Protein 1GPJ (pdb70)

CATH classification: 3.30.460.30 (+2 more: 3.40.50.720, 1.10.1200.70)

Nearest PDB structures (foldseek):
  1gpj-assembly1_A-2  TM=1.003E+00  e=6.757E-68  Methanopyrus kandleri
  5yjl-assembly1_A  TM=5.037E-01  e=1.020E-21  Arabidopsis thaliana
  5yjl-assembly1_B  TM=4.818E-01  e=5.930E-21  Arabidopsis thaliana
  5che-assembly1_B  TM=4.802E-01  e=2.054E-20  Arabidopsis thaliana
  3oj0-assembly1_A  TM=8.466E-01  e=1.120E-06  Thermoplasma volcanium GSS1

Structure (mmCIF, N/CA/C/O backbone):
data_1GPJ
#
_entry.id   1GPJ
#
_cell.length_a   78.267
_cell.length_b   98.650
_cell.length_c   68.606
_cell.angle_alpha   90.00
_cell.angle_beta   90.00
_cell.angle_gamma   90.00
#
_symmetry.space_group_name_H-M   'P 21 21 2'
#
loop_
_entity.id
_entity.type
_entity.pdbx_description
1 polymer 'Glutamyl-tRNA reductase'
2 non-polymer 'GLUTAMIC ACID'
3 non-polymer (2R,3R,4S,5S)-4-AMINO-2-[6-(DIMETHYLAMINO)-9H-PURIN-9-YL]-5-(HYDROXYMETHYL)TETRAHYDRO-3-FURANOL
4 non-polymer 'CITRIC ACID'
5 water water
#
loop_
_atom_site.group_PDB
_atom_site.id
_atom_site.type_symbol
_atom_site.label_atom_id
_atom_site.label_alt_id
_atom_site.label_comp_id
_atom_site.label_asym_id
_atom_site.label_entity_id
_atom_site.label_seq_id
_atom_site.pdbx_PDB_ins_code
_atom_site.Cartn_x
_atom_site.Cartn_y
_atom_site.Cartn_z
_atom_site.occupancy
_atom_site.B_iso_or_equiv
_atom_site.auth_seq_id
_atom_site.auth_comp_id
_atom_site.auth_asym_id
_atom_site.auth_atom_id
_atom_site.pdbx_PDB_model_num
ATOM 1 N N . MET A 1 1 ? 52.223 58.732 33.911 1.00 48.86 1 MET A N 1
ATOM 2 C CA . MET A 1 1 ? 52.503 58.876 35.369 1.00 49.21 1 MET A CA 1
ATOM 3 C C . MET A 1 1 ? 52.142 57.581 36.114 1.00 48.25 1 MET A C 1
ATOM 4 O O . MET A 1 1 ? 53.030 56.871 36.589 1.00 48.03 1 MET A O 1
ATOM 9 N N . GLU A 1 2 ? 50.843 57.345 36.309 1.00 46.79 2 GLU A N 1
ATOM 10 C CA . GLU A 1 2 ? 50.301 56.059 36.769 1.00 45.49 2 GLU A CA 1
ATOM 11 C C . GLU A 1 2 ? 51.079 54.750 36.483 1.00 43.33 2 GLU A C 1
ATOM 12 O O . GLU A 1 2 ? 50.824 53.748 37.159 1.00 42.97 2 GLU A O 1
ATOM 18 N N . ASP A 1 3 ? 52.001 54.700 35.529 1.00 40.66 3 ASP A N 1
ATOM 19 C CA . ASP A 1 3 ? 52.738 53.443 35.345 1.00 39.60 3 ASP A CA 1
ATOM 20 C C . ASP A 1 3 ? 54.056 53.417 36.135 1.00 37.70 3 ASP A C 1
ATOM 21 O O . ASP A 1 3 ? 54.888 52.530 35.953 1.00 35.72 3 ASP A O 1
ATOM 26 N N . LEU A 1 4 ? 54.242 54.402 36.998 1.00 35.59 4 LEU A N 1
ATOM 27 C CA . LEU A 1 4 ? 55.472 54.491 37.768 1.00 35.06 4 LEU A CA 1
ATOM 28 C C . LEU A 1 4 ? 55.192 54.296 39.236 1.00 33.76 4 LEU A C 1
ATOM 29 O O . LEU A 1 4 ? 54.215 54.830 39.758 1.00 33.20 4 LEU A O 1
ATOM 34 N N . VAL A 1 5 ? 56.047 53.512 39.881 1.00 32.86 5 VAL A N 1
ATOM 35 C CA . VAL A 1 5 ? 55.997 53.344 41.323 1.00 32.53 5 VAL A CA 1
ATOM 36 C C . VAL A 1 5 ? 57.372 53.625 41.948 1.00 31.40 5 VAL A C 1
ATOM 37 O O . VAL A 1 5 ? 58.422 53.495 41.322 1.00 31.04 5 VAL A O 1
ATOM 41 N N . SER A 1 6 ? 57.336 54.061 43.184 1.00 30.49 6 SER A N 1
ATOM 42 C CA . SER A 1 6 ? 58.544 54.271 43.953 1.00 30.67 6 SER A CA 1
ATOM 43 C C . SER A 1 6 ? 58.408 53.432 45.205 1.00 28.89 6 SER A C 1
ATOM 44 O O . SER A 1 6 ? 57.352 53.441 45.828 1.00 28.14 6 SER A O 1
ATOM 47 N N . VAL A 1 7 ? 59.435 52.660 45.542 1.00 28.00 7 VAL A N 1
ATOM 48 C CA . VAL A 1 7 ? 59.429 51.955 46.824 1.00 27.81 7 VAL A CA 1
ATOM 49 C C . VAL A 1 7 ? 60.703 52.277 47.590 1.00 27.12 7 VAL A C 1
ATOM 50 O O . VAL A 1 7 ? 61.770 52.419 46.985 1.00 25.86 7 VAL A O 1
ATOM 54 N N . GLY A 1 8 ? 60.613 52.373 48.920 1.00 27.24 8 GLY A N 1
ATOM 55 C CA . GLY A 1 8 ? 61.811 52.663 49.696 1.00 27.14 8 GLY A CA 1
ATOM 56 C C . GLY A 1 8 ? 61.679 52.821 51.199 1.00 26.56 8 GLY A C 1
ATOM 57 O O . GLY A 1 8 ? 60.606 52.668 51.755 1.00 25.93 8 GLY A O 1
ATOM 58 N N . ILE A 1 9 ? 62.820 53.091 51.831 1.00 25.30 9 ILE A N 1
ATOM 59 C CA . ILE A 1 9 ? 62.913 53.370 53.253 1.00 24.59 9 ILE A CA 1
ATOM 60 C C . ILE A 1 9 ? 63.979 54.453 53.377 1.00 22.55 9 ILE A C 1
ATOM 61 O O . ILE A 1 9 ? 65.013 54.384 52.707 1.00 21.91 9 ILE A O 1
ATOM 66 N N . THR A 1 10 ? 63.756 55.431 54.246 1.00 20.22 10 THR A N 1
ATOM 67 C CA . THR A 1 10 ? 64.697 56.525 54.364 1.00 19.97 10 THR A CA 1
ATOM 68 C C . THR A 1 10 ? 64.934 56.916 55.804 1.00 20.34 10 THR A C 1
ATOM 69 O O . THR A 1 10 ? 64.266 56.458 56.720 1.00 20.42 10 THR A O 1
ATOM 73 N N . HIS A 1 11 ? 65.893 57.782 56.011 1.00 21.84 11 HIS A N 1
ATOM 74 C CA . HIS A 1 11 ? 66.175 58.236 57.365 1.00 22.25 11 HIS A CA 1
ATOM 75 C C . HIS A 1 11 ? 64.986 58.976 57.968 1.00 23.65 11 HIS A C 1
ATOM 76 O O . HIS A 1 11 ? 64.965 59.169 59.156 1.00 24.98 11 HIS A O 1
ATOM 83 N N . LYS A 1 12 ? 64.007 59.397 57.164 1.00 24.65 12 LYS A N 1
ATOM 84 C CA . LYS A 1 12 ? 62.834 60.112 57.679 1.00 26.49 12 LYS A CA 1
ATOM 85 C C . LYS A 1 12 ? 61.997 59.155 58.544 1.00 28.54 12 LYS A C 1
ATOM 86 O O . LYS A 1 12 ? 61.342 59.572 59.489 1.00 27.85 12 LYS A O 1
ATOM 92 N N . GLU A 1 13 ? 62.036 57.865 58.232 1.00 30.70 13 GLU A N 1
ATOM 93 C CA . GLU A 1 13 ? 61.235 56.913 58.992 1.00 32.49 13 GLU A CA 1
ATOM 94 C C . GLU A 1 13 ? 62.007 55.755 59.619 1.00 33.53 13 GLU A C 1
ATOM 95 O O . GLU A 1 13 ? 61.467 55.076 60.452 1.00 34.23 13 GLU A O 1
ATOM 101 N N . ALA A 1 14 ? 63.269 55.575 59.271 1.00 34.59 14 ALA A N 1
ATOM 102 C CA . ALA A 1 14 ? 64.061 54.474 59.792 1.00 36.20 14 ALA A CA 1
ATOM 103 C C . ALA A 1 14 ? 65.400 54.932 60.334 1.00 37.91 14 ALA A C 1
ATOM 104 O O . ALA A 1 14 ? 65.949 55.935 59.905 1.00 37.34 14 ALA A O 1
ATOM 106 N N . GLU A 1 15 ? 65.965 54.113 61.213 1.00 40.50 15 GLU A N 1
ATOM 107 C CA . GLU A 1 15 ? 67.261 54.369 61.807 1.00 42.35 15 GLU A CA 1
ATOM 108 C C . GLU A 1 15 ? 68.390 53.777 60.948 1.00 44.39 15 GLU A C 1
ATOM 109 O O . GLU A 1 15 ? 68.145 52.927 60.097 1.00 43.88 15 GLU A O 1
ATOM 115 N N A VAL A 1 16 ? 69.604 54.248 61.193 0.50 45.60 16 VAL A N 1
ATOM 116 N N B VAL A 1 16 ? 69.620 54.249 61.198 0.50 45.62 16 VAL A N 1
ATOM 117 C CA A VAL A 1 16 ? 70.823 53.853 60.481 0.50 47.05 16 VAL A CA 1
ATOM 118 C CA B VAL A 1 16 ? 70.860 53.852 60.488 0.50 47.08 16 VAL A CA 1
ATOM 119 C C A VAL A 1 16 ? 71.061 52.331 60.233 0.50 47.93 16 VAL A C 1
ATOM 120 C C B VAL A 1 16 ? 71.068 52.330 60.237 0.50 47.95 16 VAL A C 1
ATOM 121 O O A VAL A 1 16 ? 71.863 51.965 59.371 0.50 48.14 16 VAL A O 1
ATOM 122 O O B VAL A 1 16 ? 71.858 51.960 59.365 0.50 48.15 16 VAL A O 1
ATOM 129 N N . GLU A 1 17 ? 70.335 51.472 60.960 1.00 48.99 17 GLU A N 1
ATOM 130 C CA . GLU A 1 17 ? 70.482 49.971 60.870 1.00 50.34 17 GLU A CA 1
ATOM 131 C C . GLU A 1 17 ? 69.362 49.305 60.074 1.00 50.74 17 GLU A C 1
ATOM 132 O O . GLU A 1 17 ? 69.553 48.282 59.412 1.00 50.93 17 GLU A O 1
ATOM 138 N N . GLU A 1 18 ? 68.170 49.855 60.190 1.00 50.93 18 GLU A N 1
ATOM 139 C CA . GLU A 1 18 ? 67.103 49.474 59.293 1.00 51.21 18 GLU A CA 1
ATOM 140 C C . GLU A 1 18 ? 67.445 49.905 57.853 1.00 51.10 18 GLU A C 1
ATOM 141 O O . GLU A 1 18 ? 66.953 49.300 56.916 1.00 51.42 18 GLU A O 1
ATOM 147 N N . LEU A 1 19 ? 68.322 50.901 57.665 1.00 50.69 19 LEU A N 1
ATOM 148 C CA . LEU A 1 19 ? 68.713 51.364 56.314 1.00 50.60 19 LEU A CA 1
ATOM 149 C C . LEU A 1 19 ? 69.757 50.439 55.676 1.00 50.94 19 LEU A C 1
ATOM 150 O O . LEU A 1 19 ? 69.644 50.070 54.523 1.00 49.87 19 LEU A O 1
ATOM 155 N N . GLU A 1 20 ? 70.754 50.080 56.490 1.00 51.65 20 GLU A N 1
ATOM 156 C CA . GLU A 1 20 ? 71.842 49.153 56.163 1.00 52.01 20 GLU A CA 1
ATOM 157 C C . GLU A 1 20 ? 71.301 47.815 55.651 1.00 51.53 20 GLU A C 1
ATOM 158 O O . GLU A 1 20 ? 71.661 47.354 54.578 1.00 51.67 20 GLU A O 1
ATOM 164 N N . LYS A 1 21 ? 70.409 47.209 56.404 1.00 50.96 21 LYS A N 1
ATOM 165 C CA . LYS A 1 21 ? 69.800 45.964 55.976 1.00 50.85 21 LYS A CA 1
ATOM 166 C C . LYS A 1 21 ? 69.255 46.061 54.563 1.00 49.99 21 LYS A C 1
ATOM 167 O O . LYS A 1 21 ? 69.572 45.240 53.684 1.00 50.02 21 LYS A O 1
ATOM 173 N N . ALA A 1 22 ? 68.422 47.080 54.363 1.00 48.12 22 ALA A N 1
ATOM 174 C CA . ALA A 1 22 ? 67.739 47.303 53.104 1.00 46.61 22 ALA A CA 1
ATOM 175 C C . ALA A 1 22 ? 68.664 47.581 51.954 1.00 44.83 22 ALA A C 1
ATOM 176 O O . ALA A 1 22 ? 68.290 47.398 50.806 1.00 45.21 22 ALA A O 1
ATOM 178 N N . ARG A 1 23 ? 69.843 48.080 52.253 1.00 43.40 23 ARG A N 1
ATOM 179 C CA . ARG A 1 23 ? 70.803 48.423 51.230 1.00 42.71 23 ARG A CA 1
ATOM 180 C C . ARG A 1 23 ? 71.052 47.191 50.324 1.00 41.79 23 ARG A C 1
ATOM 181 O O . ARG A 1 23 ? 71.029 46.058 50.803 1.00 41.44 23 ARG A O 1
ATOM 189 N N . PHE A 1 24 ? 71.228 47.412 49.021 1.00 39.87 24 PHE A N 1
ATOM 190 C CA . PHE A 1 24 ? 71.528 46.333 48.075 1.00 39.31 24 PHE A CA 1
ATOM 191 C C . PHE A 1 24 ? 73.023 46.289 47.894 1.00 38.47 24 PHE A C 1
ATOM 192 O O . PHE A 1 24 ? 73.643 47.290 47.571 1.00 38.19 24 PHE A O 1
ATOM 200 N N . GLU A 1 25 ? 73.591 45.110 48.066 1.00 37.94 25 GLU A N 1
ATOM 201 C CA . GLU A 1 25 ? 75.029 44.924 48.024 1.00 37.79 25 GLU A CA 1
ATOM 202 C C . GLU A 1 25 ? 75.606 44.962 46.629 1.00 36.43 25 GLU A C 1
ATOM 203 O O . GLU A 1 25 ? 76.697 45.495 46.414 1.00 36.28 25 GLU A O 1
ATOM 209 N N . SER A 1 26 ? 74.893 44.366 45.684 1.00 35.20 26 SER A N 1
ATOM 210 C CA . SER A 1 26 ? 75.418 44.213 44.335 1.00 34.42 26 SER A CA 1
ATOM 211 C C . SER A 1 26 ? 75.265 45.464 43.453 1.00 33.99 26 SER A C 1
ATOM 212 O O . SER A 1 26 ? 74.186 46.051 43.368 1.00 33.01 26 SER A O 1
ATOM 215 N N . ASP A 1 27 ? 76.352 45.850 42.794 1.00 33.89 27 ASP A N 1
ATOM 216 C CA . ASP A 1 27 ? 76.341 46.958 41.849 1.00 34.47 27 ASP A CA 1
ATOM 217 C C . ASP A 1 27 ? 75.319 46.705 40.736 1.00 34.02 27 ASP A C 1
ATOM 218 O O . ASP A 1 27 ? 74.905 47.622 40.040 1.00 33.63 27 ASP A O 1
ATOM 223 N N . GLU A 1 28 ? 74.914 45.455 40.563 1.00 33.59 28 GLU A N 1
ATOM 224 C CA . GLU A 1 28 ? 74.000 45.130 39.490 1.00 33.08 28 GLU A CA 1
ATOM 225 C C . GLU A 1 28 ? 72.560 44.964 39.971 1.00 32.75 28 GLU A C 1
ATOM 226 O O . GLU A 1 28 ? 71.692 44.530 39.202 1.00 32.68 28 GLU A O 1
ATOM 232 N N . ALA A 1 29 ? 72.288 45.302 41.231 1.00 31.99 29 ALA A N 1
ATOM 233 C CA . ALA A 1 29 ? 70.946 45.083 41.792 1.00 31.63 29 ALA A CA 1
ATOM 234 C C . ALA A 1 29 ? 69.799 45.644 40.926 1.00 31.80 29 ALA A C 1
ATOM 235 O O . ALA A 1 29 ? 68.750 44.994 40.751 1.00 31.17 29 ALA A O 1
ATOM 237 N N . VAL A 1 30 ? 69.989 46.838 40.385 1.00 32.21 30 VAL A N 1
ATOM 238 C CA . VAL A 1 30 ? 68.930 47.451 39.588 1.00 32.71 30 VAL A CA 1
ATOM 239 C C . VAL A 1 30 ? 68.582 46.529 38.425 1.00 34.23 30 VAL A C 1
ATOM 240 O O . VAL A 1 30 ? 67.391 46.313 38.148 1.00 34.39 30 VAL A O 1
ATOM 244 N N . ARG A 1 31 ? 69.600 45.927 37.801 1.00 35.39 31 ARG A N 1
ATOM 245 C CA . ARG A 1 31 ? 69.366 44.991 36.698 1.00 36.57 31 ARG A CA 1
ATOM 246 C C . ARG A 1 31 ? 68.648 43.716 37.158 1.00 37.04 31 ARG A C 1
ATOM 247 O O . ARG A 1 31 ? 67.642 43.306 36.551 1.00 36.72 31 ARG A O 1
ATOM 255 N N . ASP A 1 32 ? 69.132 43.096 38.229 1.00 37.36 32 ASP A N 1
ATOM 256 C CA . ASP A 1 32 ? 68.451 41.908 38.732 1.00 38.36 32 ASP A CA 1
ATOM 257 C C . ASP A 1 32 ? 66.967 42.217 38.994 1.00 38.61 32 ASP A C 1
ATOM 258 O O . ASP A 1 32 ? 66.083 41.439 38.655 1.00 39.16 32 ASP A O 1
ATOM 263 N N . ILE A 1 33 ? 66.686 43.360 39.608 1.00 39.10 33 ILE A N 1
ATOM 264 C CA . ILE A 1 33 ? 65.309 43.713 39.921 1.00 39.00 33 ILE A CA 1
ATOM 265 C C . ILE A 1 33 ? 64.447 43.744 38.665 1.00 39.76 33 ILE A C 1
ATOM 266 O O . ILE A 1 33 ? 63.326 43.232 38.653 1.00 39.75 33 ILE A O 1
ATOM 271 N N . VAL A 1 34 ? 64.964 44.360 37.612 1.00 41.30 34 VAL A N 1
ATOM 272 C CA . VAL A 1 34 ? 64.239 44.435 36.355 1.00 42.73 34 VAL A CA 1
ATOM 273 C C . VAL A 1 34 ? 63.821 43.023 35.902 1.00 43.78 34 VAL A C 1
ATOM 274 O O . VAL A 1 34 ? 62.650 42.788 35.604 1.00 44.05 34 VAL A O 1
ATOM 278 N N . GLU A 1 35 ? 64.760 42.083 35.867 1.00 45.07 35 GLU A N 1
ATOM 279 C CA . GLU A 1 35 ? 64.434 40.722 35.410 1.00 46.54 35 GLU A CA 1
ATOM 280 C C . GLU A 1 35 ? 63.447 40.009 36.320 1.00 46.94 35 GLU A C 1
ATOM 281 O O . GLU A 1 35 ? 62.413 39.504 35.861 1.00 47.28 35 GLU A O 1
ATOM 287 N N . SER A 1 36 ? 63.783 39.961 37.604 1.00 47.10 36 SER A N 1
ATOM 288 C CA . SER A 1 36 ? 62.961 39.290 38.612 1.00 47.53 36 SER A CA 1
ATOM 289 C C . SER A 1 36 ? 61.536 39.846 38.755 1.00 47.36 36 SER A C 1
ATOM 290 O O . SER A 1 36 ? 60.713 39.298 39.482 1.00 48.14 36 SER A O 1
ATOM 293 N N . PHE A 1 37 ? 61.234 40.938 38.079 1.00 46.50 37 PHE A N 1
ATOM 294 C CA . PHE A 1 37 ? 59.897 41.500 38.176 1.00 45.79 37 PHE A CA 1
ATOM 295 C C . PHE A 1 37 ? 59.320 41.861 36.820 1.00 44.22 37 PHE A C 1
ATOM 296 O O . PHE A 1 37 ? 58.222 42.398 36.753 1.00 44.43 37 PHE A O 1
ATOM 304 N N . GLY A 1 38 ? 60.052 41.554 35.751 1.00 42.35 38 GLY A N 1
ATOM 305 C CA . GLY A 1 38 ? 59.603 41.855 34.404 1.00 40.81 38 GLY A CA 1
ATOM 306 C C . GLY A 1 38 ? 59.243 43.315 34.207 1.00 39.64 38 GLY A C 1
ATOM 307 O O . GLY A 1 38 ? 58.210 43.632 33.617 1.00 38.88 38 GLY A O 1
ATOM 308 N N . LEU A 1 39 ? 60.111 44.207 34.678 1.00 37.35 39 LEU A N 1
ATOM 309 C CA . LEU A 1 39 ? 59.844 45.640 34.584 1.00 35.68 39 LEU A CA 1
ATOM 310 C C . LEU A 1 39 ? 60.230 46.203 33.236 1.00 34.32 39 LEU A C 1
ATOM 311 O O . LEU A 1 39 ? 61.096 45.660 32.550 1.00 33.68 39 LEU A O 1
ATOM 316 N N . SER A 1 40 ? 59.576 47.294 32.852 1.00 33.06 40 SER A N 1
ATOM 317 C CA . SER A 1 40 ? 59.983 48.031 31.674 1.00 32.63 40 SER A CA 1
ATOM 318 C C . SER A 1 40 ? 61.259 48.841 32.011 1.00 32.00 40 SER A C 1
ATOM 319 O O . SER A 1 40 ? 62.099 49.067 31.148 1.00 31.19 40 SER A O 1
ATOM 322 N N . GLY A 1 41 ? 61.407 49.262 33.267 1.00 30.48 41 GLY A N 1
ATOM 323 C CA . GLY A 1 41 ? 62.594 49.993 33.700 1.00 29.22 41 GLY A CA 1
ATOM 324 C C . GLY A 1 41 ? 62.704 50.172 35.217 1.00 27.91 41 GLY A C 1
ATOM 325 O O . GLY A 1 41 ? 61.749 49.946 35.947 1.00 26.37 41 GLY A O 1
ATOM 326 N N . SER A 1 42 ? 63.890 50.572 35.649 1.00 27.20 42 SER A N 1
ATOM 327 C CA . SER A 1 42 ? 64.132 50.799 37.050 1.00 27.12 42 SER A CA 1
ATOM 328 C C . SER A 1 42 ? 65.413 51.584 37.278 1.00 26.22 42 SER A C 1
ATOM 329 O O . SER A 1 42 ? 66.385 51.450 36.532 1.00 26.47 42 SER A O 1
ATOM 332 N N . VAL A 1 43 ? 65.389 52.416 38.315 1.00 25.44 43 VAL A N 1
ATOM 333 C CA . VAL A 1 43 ? 66.576 53.191 38.741 1.00 24.49 43 VAL A CA 1
ATOM 334 C C . VAL A 1 43 ? 66.708 52.930 40.233 1.00 24.06 43 VAL A C 1
ATOM 335 O O . VAL A 1 43 ? 65.717 52.956 40.948 1.00 23.98 43 VAL A O 1
ATOM 339 N N . LEU A 1 44 ? 67.908 52.633 40.704 1.00 24.84 44 LEU A N 1
ATOM 340 C CA . LEU A 1 44 ? 68.094 52.375 42.133 1.00 24.80 44 LEU A CA 1
ATOM 341 C C . LEU A 1 44 ? 68.872 53.556 42.685 1.00 24.56 44 LEU A C 1
ATOM 342 O O . LEU A 1 44 ? 69.960 53.854 42.201 1.00 24.40 44 LEU A O 1
ATOM 347 N N . LEU A 1 45 ? 68.280 54.233 43.666 1.00 23.89 45 LEU A N 1
ATOM 348 C CA . LEU A 1 45 ? 68.920 55.366 44.353 1.00 23.24 45 LEU A CA 1
ATOM 349 C C . LEU A 1 45 ? 69.198 54.972 45.784 1.00 22.65 45 LEU A C 1
ATOM 350 O O . LEU A 1 45 ? 68.291 54.838 46.621 1.00 23.43 45 LEU A O 1
ATOM 355 N N . GLN A 1 46 ? 70.454 54.797 46.092 1.00 22.62 46 GLN A N 1
ATOM 356 C CA . GLN A 1 46 ? 70.807 54.430 47.423 1.00 23.75 46 GLN A CA 1
ATOM 357 C C . GLN A 1 46 ? 71.990 55.233 48.017 1.00 23.57 46 GLN A C 1
ATOM 358 O O . GLN A 1 46 ? 73.071 55.385 47.411 1.00 23.23 46 GLN A O 1
ATOM 364 N N . THR A 1 47 ? 71.761 55.745 49.221 1.00 22.92 47 THR A N 1
ATOM 365 C CA . THR A 1 47 ? 72.778 56.514 49.928 1.00 22.02 47 THR A CA 1
ATOM 366 C C . THR A 1 47 ? 72.757 56.053 51.375 1.00 21.95 47 THR A C 1
ATOM 367 O O . THR A 1 47 ? 71.907 55.293 51.750 1.00 20.51 47 THR A O 1
ATOM 371 N N . SER A 1 48 ? 73.647 56.586 52.207 1.00 22.81 48 SER A N 1
ATOM 372 C CA . SER A 1 48 ? 73.610 56.248 53.636 1.00 23.26 48 SER A CA 1
ATOM 373 C C . SER A 1 48 ? 72.239 56.559 54.266 1.00 23.00 48 SER A C 1
ATOM 374 O O . SER A 1 48 ? 71.902 55.979 55.278 1.00 23.16 48 SER A O 1
ATOM 377 N N . ASN A 1 49 ? 71.430 57.435 53.651 1.00 22.01 49 ASN A N 1
ATOM 378 C CA . ASN A 1 49 ? 70.175 57.889 54.268 1.00 21.71 49 ASN A CA 1
ATOM 379 C C . ASN A 1 49 ? 68.882 57.482 53.538 1.00 21.38 49 ASN A C 1
ATOM 380 O O . ASN A 1 49 ? 67.794 57.907 53.908 1.00 21.57 49 ASN A O 1
ATOM 385 N N . ARG A 1 50 ? 68.995 56.702 52.470 1.00 21.56 50 ARG A N 1
ATOM 386 C CA . ARG A 1 50 ? 67.831 56.190 51.788 1.00 20.80 50 ARG A CA 1
ATOM 387 C C . ARG A 1 50 ? 68.195 55.010 50.899 1.00 21.35 50 ARG A C 1
ATOM 388 O O . ARG A 1 50 ? 69.290 54.946 50.355 1.00 20.91 50 ARG A O 1
ATOM 396 N N . VAL A 1 51 ? 67.218 54.124 50.729 1.00 22.03 51 VAL A N 1
ATOM 397 C CA . VAL A 1 51 ? 67.251 53.066 49.734 1.00 22.68 51 VAL A CA 1
ATOM 398 C C . VAL A 1 51 ? 65.900 53.133 49.018 1.00 22.52 51 VAL A C 1
ATOM 399 O O . VAL A 1 51 ? 64.865 52.861 49.605 1.00 22.67 51 VAL A O 1
ATOM 403 N N . GLU A 1 52 ? 65.926 53.522 47.763 1.00 22.99 52 GLU A N 1
ATOM 404 C CA . GLU A 1 52 ? 64.740 53.750 46.983 1.00 23.80 52 GLU A CA 1
ATOM 405 C C . GLU A 1 52 ? 64.837 53.112 45.629 1.00 23.71 52 GLU A C 1
ATOM 406 O O . GLU A 1 52 ? 65.864 53.208 44.973 1.00 23.69 52 GLU A O 1
ATOM 412 N N . VAL A 1 53 ? 63.768 52.437 45.212 1.00 24.76 53 VAL A N 1
ATOM 413 C CA . VAL A 1 53 ? 63.731 51.826 43.874 1.00 24.98 53 VAL A CA 1
ATOM 414 C C . VAL A 1 53 ? 62.598 52.444 43.076 1.00 25.05 53 VAL A C 1
ATOM 415 O O . VAL A 1 53 ? 61.458 52.483 43.521 1.00 26.15 53 VAL A O 1
ATOM 419 N N . TYR A 1 54 ? 62.932 52.985 41.908 1.00 26.26 54 TYR A N 1
ATOM 420 C CA . TYR A 1 54 ? 61.960 53.529 40.995 1.00 26.68 54 TYR A CA 1
ATOM 421 C C . TYR A 1 54 ? 61.758 52.492 39.910 1.00 27.74 54 TYR A C 1
ATOM 422 O O . TYR A 1 54 ? 62.717 51.986 39.359 1.00 27.45 54 TYR A O 1
ATOM 431 N N . ALA A 1 55 ? 60.517 52.151 39.628 1.00 29.35 55 ALA A N 1
ATOM 432 C CA . ALA A 1 55 ? 60.236 51.127 38.624 1.00 31.18 55 ALA A CA 1
ATOM 433 C C . ALA A 1 55 ? 59.196 51.557 37.615 1.00 32.23 55 ALA A C 1
ATOM 434 O O . ALA A 1 55 ? 58.185 52.160 37.946 1.00 31.73 55 ALA A O 1
ATOM 436 N N . SER A 1 56 ? 59.444 51.211 36.373 1.00 34.07 56 SER A N 1
ATOM 437 C CA . SER A 1 56 ? 58.487 51.490 35.338 1.00 36.61 56 SER A CA 1
ATOM 438 C C . SER A 1 56 ? 57.855 50.153 34.962 1.00 37.97 56 SER A C 1
ATOM 439 O O . SER A 1 56 ? 58.555 49.172 34.744 1.00 37.02 56 SER A O 1
ATOM 442 N N . GLY A 1 57 ? 56.526 50.119 34.923 1.00 39.89 57 GLY A N 1
ATOM 443 C CA . GLY A 1 57 ? 55.789 48.917 34.580 1.00 41.82 57 GLY A CA 1
ATOM 444 C C . GLY A 1 57 ? 55.701 47.836 35.640 1.00 43.63 57 GLY A C 1
ATOM 445 O O . GLY A 1 57 ? 55.461 46.691 35.303 1.00 44.04 57 GLY A O 1
ATOM 446 N N . ALA A 1 58 ? 55.855 48.173 36.915 1.00 46.04 58 ALA A N 1
ATOM 447 C CA . ALA A 1 58 ? 55.885 47.153 37.980 1.00 48.01 58 ALA A CA 1
ATOM 448 C C . ALA A 1 58 ? 54.528 46.632 38.296 1.00 49.56 58 ALA A C 1
ATOM 449 O O . ALA A 1 58 ? 54.346 45.591 38.923 1.00 49.90 58 ALA A O 1
ATOM 451 N N . ARG A 1 59 ? 53.578 47.299 37.705 1.00 51.69 59 ARG A N 1
ATOM 452 C CA . ARG A 1 59 ? 52.609 47.796 38.631 1.00 53.48 59 ARG A CA 1
ATOM 453 C C . ARG A 1 59 ? 51.587 47.054 39.410 1.00 54.01 59 ARG A C 1
ATOM 454 O O . ARG A 1 59 ? 51.022 47.615 40.343 1.00 54.32 59 ARG A O 1
ATOM 462 N N . ASP A 1 60 ? 51.427 45.772 39.157 1.00 54.73 60 ASP A N 1
ATOM 463 C CA . ASP A 1 60 ? 50.586 45.037 40.063 1.00 54.94 60 ASP A CA 1
ATOM 464 C C . ASP A 1 60 ? 51.505 44.450 41.156 1.00 54.63 60 ASP A C 1
ATOM 465 O O . ASP A 1 60 ? 51.022 43.847 42.115 1.00 55.13 60 ASP A O 1
ATOM 470 N N . ARG A 1 61 ? 52.821 44.675 41.039 1.00 53.72 61 ARG A N 1
ATOM 471 C CA . ARG A 1 61 ? 53.788 44.119 41.991 1.00 53.24 61 ARG A CA 1
ATOM 472 C C . ARG A 1 61 ? 54.533 45.180 42.815 1.00 52.34 61 ARG A C 1
ATOM 473 O O . ARG A 1 61 ? 55.634 44.949 43.302 1.00 52.10 61 ARG A O 1
ATOM 481 N N . ALA A 1 62 ? 53.890 46.321 43.019 1.00 51.90 62 ALA A N 1
ATOM 482 C CA . ALA A 1 62 ? 54.493 47.410 43.782 1.00 51.43 62 ALA A CA 1
ATOM 483 C C . ALA A 1 62 ? 54.762 46.998 45.230 1.00 50.80 62 ALA A C 1
ATOM 484 O O . ALA A 1 62 ? 55.882 47.140 45.716 1.00 50.18 62 ALA A O 1
ATOM 486 N N . GLU A 1 63 ? 53.752 46.475 45.914 1.00 50.67 63 GLU A N 1
ATOM 487 C CA . GLU A 1 63 ? 53.949 46.048 47.304 1.00 50.91 63 GLU A CA 1
ATOM 488 C C . GLU A 1 63 ? 55.074 45.006 47.398 1.00 50.59 63 GLU A C 1
ATOM 489 O O . GLU A 1 63 ? 55.859 44.996 48.357 1.00 50.20 63 GLU A O 1
ATOM 495 N N . GLU A 1 64 ? 55.184 44.156 46.380 1.00 50.19 64 GLU A N 1
ATOM 496 C CA . GLU A 1 64 ? 56.246 43.143 46.332 1.00 49.67 64 GLU A CA 1
ATOM 497 C C . GLU A 1 64 ? 57.592 43.777 46.239 1.00 48.86 64 GLU A C 1
ATOM 498 O O . GLU A 1 64 ? 58.561 43.318 46.842 1.00 48.29 64 GLU A O 1
ATOM 504 N N . LEU A 1 65 ? 57.662 44.813 45.416 1.00 48.43 65 LEU A N 1
ATOM 505 C CA . LEU A 1 65 ? 58.904 45.536 45.228 1.00 47.75 65 LEU A CA 1
ATOM 506 C C . LEU A 1 65 ? 59.315 46.048 46.582 1.00 46.52 65 LEU A C 1
ATOM 507 O O . LEU A 1 65 ? 60.471 45.994 46.936 1.00 45.36 65 LEU A O 1
ATOM 512 N N . GLY A 1 66 ? 58.337 46.537 47.331 1.00 46.04 66 GLY A N 1
ATOM 513 C CA . GLY A 1 66 ? 58.586 47.051 48.657 1.00 46.37 66 GLY A CA 1
ATOM 514 C C . GLY A 1 66 ? 59.310 46.042 49.516 1.00 46.61 66 GLY A C 1
ATOM 515 O O . GLY A 1 66 ? 60.235 46.386 50.253 1.00 45.85 66 GLY A O 1
ATOM 516 N N . ASP A 1 67 ? 58.921 44.776 49.366 1.00 47.10 67 ASP A N 1
ATOM 517 C CA . ASP A 1 67 ? 59.458 43.675 50.175 1.00 47.32 67 ASP A CA 1
ATOM 518 C C . ASP A 1 67 ? 60.954 43.368 50.108 1.00 47.27 67 ASP A C 1
ATOM 519 O O . ASP A 1 67 ? 61.511 42.948 51.118 1.00 47.83 67 ASP A O 1
ATOM 524 N N . LEU A 1 68 ? 61.642 43.567 48.986 1.00 47.08 68 LEU A N 1
ATOM 525 C CA . LEU A 1 68 ? 63.066 43.233 49.013 1.00 46.87 68 LEU A CA 1
ATOM 526 C C . LEU A 1 68 ? 63.866 44.430 49.436 1.00 46.34 68 LEU A C 1
ATOM 527 O O . LEU A 1 68 ? 65.105 44.430 49.359 1.00 46.37 68 LEU A O 1
ATOM 532 N N . ILE A 1 69 ? 63.154 45.471 49.859 1.00 45.35 69 ILE A N 1
ATOM 533 C CA . ILE A 1 69 ? 63.814 46.586 50.493 1.00 44.80 69 ILE A CA 1
ATOM 534 C C . ILE A 1 69 ? 63.660 46.354 51.997 1.00 44.00 69 ILE A C 1
ATOM 535 O O . ILE A 1 69 ? 64.644 46.224 52.704 1.00 43.81 69 ILE A O 1
ATOM 540 N N . HIS A 1 70 ? 62.429 46.234 52.473 1.00 43.52 70 HIS A N 1
ATOM 541 C CA . HIS A 1 70 ? 62.197 46.227 53.906 1.00 43.16 70 HIS A CA 1
ATOM 542 C C . HIS A 1 70 ? 60.712 46.050 54.227 1.00 42.18 70 HIS A C 1
ATOM 543 O O . HIS A 1 70 ? 59.869 46.443 53.431 1.00 42.46 70 HIS A O 1
ATOM 550 N N . ASP A 1 71 ? 60.381 45.498 55.400 1.00 41.88 71 ASP A N 1
ATOM 551 C CA . ASP A 1 71 ? 58.974 45.249 55.780 1.00 40.99 71 ASP A CA 1
ATOM 552 C C . ASP A 1 71 ? 58.177 46.524 56.085 1.00 39.95 71 ASP A C 1
ATOM 553 O O . ASP A 1 71 ? 56.939 46.492 56.108 1.00 38.04 71 ASP A O 1
ATOM 558 N N . ASP A 1 72 ? 58.888 47.640 56.310 1.00 38.42 72 ASP A N 1
ATOM 559 C CA . ASP A 1 72 ? 58.255 48.942 56.499 1.00 37.57 72 ASP A CA 1
ATOM 560 C C . ASP A 1 72 ? 58.474 49.919 55.312 1.00 35.87 72 ASP A C 1
ATOM 561 O O . ASP A 1 72 ? 58.019 51.064 55.371 1.00 35.42 72 ASP A O 1
ATOM 566 N N . ALA A 1 73 ? 59.166 49.462 54.259 1.00 34.39 73 ALA A N 1
ATOM 567 C CA . ALA A 1 73 ? 59.320 50.226 53.021 1.00 33.14 73 ALA A CA 1
ATOM 568 C C . ALA A 1 73 ? 57.979 50.795 52.680 1.00 32.44 73 ALA A C 1
ATOM 569 O O . ALA A 1 73 ? 56.955 50.149 52.901 1.00 31.55 73 ALA A O 1
ATOM 571 N N . TRP A 1 74 ? 57.984 52.017 52.167 1.00 31.23 74 TRP A N 1
ATOM 572 C CA . TRP A 1 74 ? 56.763 52.634 51.709 1.00 30.24 74 TRP A CA 1
ATOM 573 C C . TRP A 1 74 ? 56.636 52.361 50.229 1.00 30.10 74 TRP A C 1
ATOM 574 O O . TRP A 1 74 ? 57.580 51.894 49.601 1.00 29.99 74 TRP A O 1
ATOM 585 N N . VAL A 1 75 ? 55.468 52.645 49.683 1.00 29.54 75 VAL A N 1
ATOM 586 C CA . VAL A 1 75 ? 55.198 52.506 48.274 1.00 29.22 75 VAL A CA 1
ATOM 587 C C . VAL A 1 75 ? 54.501 53.767 47.779 1.00 28.54 75 VAL A C 1
ATOM 588 O O . VAL A 1 75 ? 53.483 54.156 48.322 1.00 28.88 75 VAL A O 1
ATOM 592 N N . LYS A 1 76 ? 55.057 54.409 46.754 1.00 27.26 76 LYS A N 1
ATOM 593 C CA . LYS A 1 76 ? 54.430 55.566 46.142 1.00 26.43 76 LYS A CA 1
ATOM 594 C C . LYS A 1 76 ? 54.082 55.241 44.692 1.00 27.09 76 LYS A C 1
ATOM 595 O O . LYS A 1 76 ? 54.811 54.507 44.007 1.00 26.49 76 LYS A O 1
ATOM 601 N N . ARG A 1 77 ? 52.954 55.769 44.239 1.00 27.20 77 ARG A N 1
ATOM 602 C CA . ARG A 1 77 ? 52.503 55.564 42.868 1.00 28.13 77 ARG A CA 1
ATOM 603 C C . ARG A 1 77 ? 52.347 56.880 42.127 1.00 26.98 77 ARG A C 1
ATOM 604 O O . ARG A 1 77 ? 52.012 57.902 42.712 1.00 26.15 77 ARG A O 1
ATOM 612 N N . GLY A 1 78 ? 52.574 56.829 40.827 1.00 26.61 78 GLY A N 1
ATOM 613 C CA . GLY A 1 78 ? 52.335 57.957 39.942 1.00 27.28 78 GLY A CA 1
ATOM 614 C C . GLY A 1 78 ? 52.899 59.282 40.373 1.00 27.28 78 GLY A C 1
ATOM 615 O O . GLY A 1 78 ? 54.058 59.363 40.736 1.00 25.93 78 GLY A O 1
ATOM 616 N N . SER A 1 79 ? 52.038 60.303 40.368 1.00 27.42 79 SER A N 1
ATOM 617 C CA . SER A 1 79 ? 52.393 61.653 40.797 1.00 27.77 79 SER A CA 1
ATOM 618 C C . SER A 1 79 ? 53.167 61.720 42.139 1.00 27.08 79 SER A C 1
ATOM 619 O O . SER A 1 79 ? 54.163 62.430 42.210 1.00 26.42 79 SER A O 1
ATOM 621 N N A GLU A 1 80 ? 52.714 61.006 43.155 0.50 26.32 80 GLU A N 1
ATOM 622 N N B GLU A 1 80 ? 52.711 60.949 43.142 0.50 26.44 80 GLU A N 1
ATOM 623 C CA A GLU A 1 80 ? 53.399 61.001 44.435 0.50 26.25 80 GLU A CA 1
ATOM 624 C CA B GLU A 1 80 ? 53.285 60.894 44.506 0.50 26.39 80 GLU A CA 1
ATOM 625 C C A GLU A 1 80 ? 54.814 60.457 44.323 0.50 25.70 80 GLU A C 1
ATOM 626 C C B GLU A 1 80 ? 54.766 60.357 44.419 0.50 25.82 80 GLU A C 1
ATOM 627 O O A GLU A 1 80 ? 55.705 60.932 45.019 0.50 25.01 80 GLU A O 1
ATOM 628 O O B GLU A 1 80 ? 55.656 60.831 45.117 0.50 25.06 80 GLU A O 1
ATOM 639 N N . ALA A 1 81 ? 55.009 59.438 43.484 1.00 25.63 81 ALA A N 1
ATOM 640 C CA . ALA A 1 81 ? 56.329 58.845 43.345 1.00 25.23 81 ALA A CA 1
ATOM 641 C C . ALA A 1 81 ? 57.288 59.871 42.721 1.00 24.50 81 ALA A C 1
ATOM 642 O O . ALA A 1 81 ? 58.408 60.086 43.228 1.00 23.47 81 ALA A O 1
ATOM 644 N N . VAL A 1 82 ? 56.844 60.499 41.644 1.00 23.36 82 VAL A N 1
ATOM 645 C CA . VAL A 1 82 ? 57.628 61.528 40.981 1.00 22.71 82 VAL A CA 1
ATOM 646 C C . VAL A 1 82 ? 57.851 62.724 41.905 1.00 21.83 82 VAL A C 1
ATOM 647 O O . VAL A 1 82 ? 58.938 63.289 41.931 1.00 21.20 82 VAL A O 1
ATOM 651 N N . ARG A 1 83 ? 56.828 63.105 42.669 1.00 20.88 83 ARG A N 1
ATOM 652 C CA . ARG A 1 83 ? 56.964 64.227 43.565 1.00 21.10 83 ARG A CA 1
ATOM 653 C C . ARG A 1 83 ? 58.061 63.924 44.579 1.00 20.03 83 ARG A C 1
ATOM 654 O O . ARG A 1 83 ? 58.872 64.757 44.823 1.00 19.22 83 ARG A O 1
ATOM 662 N N . HIS A 1 84 ? 58.074 62.729 45.156 1.00 20.22 84 HIS A N 1
ATOM 663 C CA . HIS A 1 84 ? 59.135 62.351 46.100 1.00 19.59 84 HIS A CA 1
ATOM 664 C C . HIS A 1 84 ? 60.506 62.447 45.441 1.00 20.11 84 HIS A C 1
ATOM 665 O O . HIS A 1 84 ? 61.418 63.042 46.030 1.00 18.50 84 HIS A O 1
ATOM 672 N N . LEU A 1 85 ? 60.654 61.943 44.207 1.00 20.44 85 LEU A N 1
ATOM 673 C CA . LEU A 1 85 ? 61.933 62.079 43.483 1.00 20.15 85 LEU A CA 1
ATOM 674 C C . LEU A 1 85 ? 62.359 63.540 43.343 1.00 20.07 85 LEU A C 1
ATOM 675 O O . LEU A 1 85 ? 63.552 63.857 43.535 1.00 18.89 85 LEU A O 1
ATOM 680 N N . PHE A 1 86 ? 61.406 64.403 42.967 1.00 19.42 86 PHE A N 1
ATOM 681 C CA . PHE A 1 86 ? 61.677 65.804 42.767 1.00 18.95 86 PHE A CA 1
ATOM 682 C C . PHE A 1 86 ? 62.115 66.446 44.118 1.00 18.82 86 PHE A C 1
ATOM 683 O O . PHE A 1 86 ? 62.992 67.291 44.145 1.00 17.45 86 PHE A O 1
ATOM 691 N N . ARG A 1 87 ? 61.526 65.976 45.215 1.00 18.26 87 ARG A N 1
ATOM 692 C CA . ARG A 1 87 ? 61.860 66.491 46.530 1.00 17.67 87 ARG A CA 1
ATOM 693 C C . ARG A 1 87 ? 63.284 66.011 46.917 1.00 17.50 87 ARG A C 1
ATOM 694 O O . ARG A 1 87 ? 64.078 66.795 47.401 1.00 16.55 87 ARG A O 1
ATOM 702 N N . VAL A 1 88 ? 63.606 64.760 46.613 1.00 17.84 88 VAL A N 1
ATOM 703 C CA . VAL A 1 88 ? 64.948 64.227 46.868 1.00 17.85 88 VAL A CA 1
ATOM 704 C C . VAL A 1 88 ? 66.017 64.986 46.068 1.00 17.39 88 VAL A C 1
ATOM 705 O O . VAL A 1 88 ? 67.014 65.424 46.637 1.00 17.97 88 VAL A O 1
ATOM 709 N N . ALA A 1 89 ? 65.814 65.156 44.766 1.00 16.91 89 ALA A N 1
ATOM 710 C CA . ALA A 1 89 ? 66.800 65.846 43.936 1.00 17.92 89 ALA A CA 1
ATOM 711 C C . ALA A 1 89 ? 66.986 67.306 44.317 1.00 17.30 89 ALA A C 1
ATOM 712 O O . ALA A 1 89 ? 68.062 67.835 44.183 1.00 16.10 89 ALA A O 1
ATOM 714 N N . SER A 1 90 ? 65.945 67.906 44.858 1.00 18.19 90 SER A N 1
ATOM 715 C CA . SER A 1 90 ? 65.948 69.313 45.206 1.00 18.58 90 SER A CA 1
ATOM 716 C C . SER A 1 90 ? 66.533 69.560 46.582 1.00 17.54 90 SER A C 1
ATOM 717 O O . SER A 1 90 ? 66.578 70.683 47.035 1.00 18.09 90 SER A O 1
ATOM 720 N N . GLY A 1 91 ? 66.899 68.484 47.254 1.00 17.83 91 GLY A N 1
ATOM 721 C CA . GLY A 1 91 ? 67.487 68.528 48.568 1.00 18.03 91 GLY A CA 1
ATOM 722 C C . GLY A 1 91 ? 66.499 68.565 49.709 1.00 18.13 91 GLY A C 1
ATOM 723 O O . GLY A 1 91 ? 66.927 68.690 50.866 1.00 16.29 91 GLY A O 1
ATOM 724 N N . LEU A 1 92 ? 65.201 68.443 49.425 1.00 18.19 92 LEU A N 1
ATOM 725 C CA . LEU A 1 92 ? 64.207 68.629 50.506 1.00 18.07 92 LEU A CA 1
ATOM 726 C C . LEU A 1 92 ? 64.040 67.436 51.420 1.00 18.03 92 LEU A C 1
ATOM 727 O O . LEU A 1 92 ? 63.385 67.533 52.432 1.00 19.29 92 LEU A O 1
ATOM 732 N N . GLU A 1 93 ? 64.571 66.290 51.051 1.00 18.49 93 GLU A N 1
ATOM 733 C CA . GLU A 1 93 ? 64.447 65.122 51.898 1.00 18.91 93 GLU A CA 1
ATOM 734 C C . GLU A 1 93 ? 65.730 64.827 52.662 1.00 18.22 93 GLU A C 1
ATOM 735 O O . GLU A 1 93 ? 65.862 63.781 53.284 1.00 17.80 93 GLU A O 1
ATOM 741 N N . SER A 1 94 ? 66.674 65.754 52.599 1.00 17.95 94 SER A N 1
ATOM 742 C CA . SER A 1 94 ? 67.947 65.560 53.247 1.00 18.24 94 SER A CA 1
ATOM 743 C C . SER A 1 94 ? 68.104 66.326 54.557 1.00 18.67 94 SER A C 1
ATOM 744 O O . SER A 1 94 ? 67.587 67.449 54.716 1.00 16.93 94 SER A O 1
ATOM 747 N N . MET A 1 95 ? 68.855 65.717 55.470 1.00 18.21 95 MET A N 1
ATOM 748 C CA . MET A 1 95 ? 69.101 66.309 56.788 1.00 19.75 95 MET A CA 1
ATOM 749 C C . MET A 1 95 ? 69.753 67.661 56.651 1.00 18.71 95 MET A C 1
ATOM 750 O O . MET A 1 95 ? 69.384 68.617 57.316 1.00 18.74 95 MET A O 1
ATOM 755 N N . MET A 1 96 ? 70.747 67.710 55.785 1.00 17.52 96 MET A N 1
ATOM 756 C CA . MET A 1 96 ? 71.313 68.963 55.375 1.00 18.45 96 MET A CA 1
ATOM 757 C C . MET A 1 96 ? 70.508 69.388 54.169 1.00 17.52 96 MET A C 1
ATOM 758 O O . MET A 1 96 ? 70.862 69.093 53.023 1.00 15.85 96 MET A O 1
ATOM 763 N N . VAL A 1 97 ? 69.423 70.087 54.468 1.00 17.65 97 VAL A N 1
ATOM 764 C CA . VAL A 1 97 ? 68.491 70.537 53.485 1.00 18.50 97 VAL A CA 1
ATOM 765 C C . VAL A 1 97 ? 69.199 71.276 52.400 1.00 17.81 97 VAL A C 1
ATOM 766 O O . VAL A 1 97 ? 69.970 72.194 52.660 1.00 17.93 97 VAL A O 1
ATOM 770 N N . GLY A 1 98 ? 68.942 70.872 51.166 1.00 18.32 98 GLY A N 1
ATOM 771 C CA . GLY A 1 98 ? 69.493 71.557 50.004 1.00 18.01 98 GLY A CA 1
ATOM 772 C C . GLY A 1 98 ? 70.878 71.083 49.580 1.00 17.86 98 GLY A C 1
ATOM 773 O O . GLY A 1 98 ? 71.412 71.585 48.586 1.00 16.55 98 GLY A O 1
ATOM 774 N N . GLU A 1 99 ? 71.413 70.082 50.273 1.00 17.15 99 GLU A N 1
ATOM 775 C CA . GLU A 1 99 ? 72.781 69.653 50.037 1.00 18.36 99 GLU A CA 1
ATOM 776 C C . GLU A 1 99 ? 73.027 69.293 48.565 1.00 18.67 99 GLU A C 1
ATOM 777 O O . GLU A 1 99 ? 72.141 68.753 47.877 1.00 18.92 99 GLU A O 1
ATOM 783 N N . GLN A 1 100 ? 74.204 69.618 48.082 1.00 18.64 100 GLN A N 1
ATOM 784 C CA . GLN A 1 100 ? 74.595 69.320 46.694 1.00 19.14 100 GLN A CA 1
ATOM 785 C C . GLN A 1 100 ? 74.772 67.840 46.409 1.00 19.32 100 GLN A C 1
ATOM 786 O O . GLN A 1 100 ? 74.451 67.382 45.299 1.00 18.75 100 GLN A O 1
ATOM 792 N N . GLU A 1 101 ? 75.224 67.090 47.407 1.00 18.83 101 GLU A N 1
ATOM 793 C CA . GLU A 1 101 ? 75.599 65.714 47.188 1.00 19.77 101 GLU A CA 1
ATOM 794 C C . GLU A 1 101 ? 74.430 64.853 46.664 1.00 18.77 101 GLU A C 1
ATOM 795 O O . GLU A 1 101 ? 74.629 64.064 45.768 1.00 17.11 101 GLU A O 1
ATOM 801 N N . ILE A 1 102 ? 73.240 64.990 47.240 1.00 17.89 102 ILE A N 1
ATOM 802 C CA . ILE A 1 102 ? 72.107 64.156 46.863 1.00 17.73 102 ILE A CA 1
ATOM 803 C C . ILE A 1 102 ? 71.769 64.363 45.378 1.00 18.63 102 ILE A C 1
ATOM 804 O O . ILE A 1 102 ? 71.366 63.421 44.690 1.00 18.82 102 ILE A O 1
ATOM 809 N N . LEU A 1 103 ? 71.998 65.564 44.852 1.00 18.60 103 LEU A N 1
ATOM 810 C CA . LEU A 1 103 ? 71.739 65.780 43.435 1.00 19.26 103 LEU A CA 1
ATOM 811 C C . LEU A 1 103 ? 72.754 64.963 42.613 1.00 19.65 103 LEU A C 1
ATOM 812 O O . LEU A 1 103 ? 72.411 64.283 41.592 1.00 18.23 103 LEU A O 1
ATOM 817 N N . ARG A 1 104 ? 73.995 64.986 43.060 1.00 20.87 104 ARG A N 1
ATOM 818 C CA . ARG A 1 104 ? 75.020 64.191 42.366 1.00 21.14 104 ARG A CA 1
ATOM 819 C C . ARG A 1 104 ? 74.629 62.729 42.446 1.00 20.70 104 ARG A C 1
ATOM 820 O O . ARG A 1 104 ? 74.821 61.949 41.475 1.00 19.53 104 ARG A O 1
ATOM 828 N N . GLN A 1 105 ? 74.083 62.327 43.593 1.00 20.27 105 GLN A N 1
ATOM 829 C CA . GLN A 1 105 ? 73.733 60.925 43.780 1.00 19.98 105 GLN A CA 1
ATOM 830 C C . GLN A 1 105 ? 72.545 60.500 42.897 1.00 20.32 105 GLN A C 1
ATOM 831 O O . GLN A 1 105 ? 72.522 59.385 42.362 1.00 19.83 105 GLN A O 1
ATOM 837 N N . VAL A 1 106 ? 71.559 61.374 42.729 1.00 21.11 106 VAL A N 1
ATOM 838 C CA . VAL A 1 106 ? 70.477 61.091 41.766 1.00 20.78 106 VAL A CA 1
ATOM 839 C C . VAL A 1 106 ? 71.030 60.922 40.329 1.00 21.36 106 VAL A C 1
ATOM 840 O O . VAL A 1 106 ? 70.602 60.024 39.604 1.00 20.14 106 VAL A O 1
ATOM 844 N N A LYS A 1 107 ? 71.976 61.769 39.940 0.50 22.36 107 LYS A N 1
ATOM 845 N N B LYS A 1 107 ? 71.995 61.761 39.942 0.50 22.54 107 LYS A N 1
ATOM 846 C CA A LYS A 1 107 ? 72.563 61.689 38.610 0.50 24.24 107 LYS A CA 1
ATOM 847 C CA B LYS A 1 107 ? 72.595 61.701 38.606 0.50 24.54 107 LYS A CA 1
ATOM 848 C C A LYS A 1 107 ? 73.311 60.356 38.436 0.50 25.10 107 LYS A C 1
ATOM 849 C C B LYS A 1 107 ? 73.331 60.366 38.427 0.50 25.21 107 LYS A C 1
ATOM 850 O O A LYS A 1 107 ? 73.212 59.722 37.376 0.50 25.53 107 LYS A O 1
ATOM 851 O O B LYS A 1 107 ? 73.241 59.741 37.360 0.50 25.61 107 LYS A O 1
ATOM 862 N N . LYS A 1 108 ? 74.036 59.927 39.474 1.00 25.61 108 LYS A N 1
ATOM 863 C CA . LYS A 1 108 ? 74.760 58.647 39.429 1.00 26.65 108 LYS A CA 1
ATOM 864 C C . LYS A 1 108 ? 73.781 57.492 39.321 1.00 27.39 108 LYS A C 1
ATOM 865 O O . LYS A 1 108 ? 74.041 56.535 38.605 1.00 27.89 108 LYS A O 1
ATOM 871 N N . ALA A 1 109 ? 72.715 57.522 40.104 1.00 27.11 109 ALA A N 1
ATOM 872 C CA . ALA A 1 109 ? 71.669 56.543 39.955 1.00 27.10 109 ALA A CA 1
ATOM 873 C C . ALA A 1 109 ? 71.228 56.487 38.481 1.00 27.21 109 ALA A C 1
ATOM 874 O O . ALA A 1 109 ? 71.195 55.401 37.916 1.00 27.45 109 ALA A O 1
ATOM 876 N N . TYR A 1 110 ? 70.930 57.637 37.860 1.00 27.74 110 TYR A N 1
ATOM 877 C CA . TYR A 1 110 ? 70.487 57.687 36.464 1.00 28.41 110 TYR A CA 1
ATOM 878 C C . TYR A 1 110 ? 71.531 57.054 35.511 1.00 28.78 110 TYR A C 1
ATOM 879 O O . TYR A 1 110 ? 71.208 56.173 34.677 1.00 27.80 110 TYR A O 1
ATOM 888 N N . ASP A 1 111 ? 72.793 57.418 35.698 1.00 28.74 111 ASP A N 1
ATOM 889 C CA . ASP A 1 111 ? 73.883 56.842 34.888 1.00 28.56 111 ASP A CA 1
ATOM 890 C C . ASP A 1 111 ? 74.095 55.333 35.055 1.00 29.07 111 ASP A C 1
ATOM 891 O O . ASP A 1 111 ? 74.296 54.585 34.075 1.00 28.84 111 ASP A O 1
ATOM 896 N N . ARG A 1 112 ? 74.000 54.853 36.274 1.00 28.76 112 ARG A N 1
ATOM 897 C CA . ARG A 1 112 ? 74.170 53.434 36.510 1.00 29.08 112 ARG A CA 1
ATOM 898 C C . ARG A 1 112 ? 73.090 52.655 35.781 1.00 29.94 112 ARG A C 1
ATOM 899 O O . ARG A 1 112 ? 73.376 51.652 35.126 1.00 29.80 112 ARG A O 1
ATOM 907 N N . ALA A 1 113 ? 71.859 53.139 35.862 1.00 30.12 113 ALA A N 1
ATOM 908 C CA . ALA A 1 113 ? 70.758 52.540 35.129 1.00 30.87 113 ALA A CA 1
ATOM 909 C C . ALA A 1 113 ? 71.011 52.620 33.618 1.00 31.97 113 ALA A C 1
ATOM 910 O O . ALA A 1 113 ? 70.697 51.676 32.884 1.00 32.51 113 ALA A O 1
ATOM 912 N N . ALA A 1 114 ? 71.550 53.744 33.151 1.00 33.35 114 ALA A N 1
ATOM 913 C CA . ALA A 1 114 ? 71.740 53.928 31.720 1.00 34.29 114 ALA A CA 1
ATOM 914 C C . ALA A 1 114 ? 72.665 52.874 31.221 1.00 35.09 114 ALA A C 1
ATOM 915 O O . ALA A 1 114 ? 72.448 52.291 30.170 1.00 35.42 114 ALA A O 1
ATOM 917 N N . ARG A 1 115 ? 73.709 52.651 31.996 1.00 35.61 115 ARG A N 1
ATOM 918 C CA . ARG A 1 115 ? 74.773 51.758 31.608 1.00 36.54 115 ARG A CA 1
ATOM 919 C C . ARG A 1 115 ? 74.493 50.275 31.843 1.00 35.90 115 ARG A C 1
ATOM 920 O O . ARG A 1 115 ? 75.230 49.440 31.363 1.00 35.49 115 ARG A O 1
ATOM 928 N N . LEU A 1 116 ? 73.405 49.929 32.512 1.00 35.53 116 LEU A N 1
ATOM 929 C CA . LEU A 1 116 ? 73.093 48.524 32.792 1.00 35.04 116 LEU A CA 1
ATOM 930 C C . LEU A 1 116 ? 71.902 48.048 31.973 1.00 34.50 116 LEU A C 1
ATOM 931 O O . LEU A 1 116 ? 71.526 46.850 32.002 1.00 35.78 116 LEU A O 1
ATOM 936 N N . GLY A 1 117 ? 71.292 49.050 31.329 1.00 34.39 117 GLY A N 1
ATOM 937 C CA . GLY A 1 117 ? 70.199 48.914 30.372 1.00 34.15 117 GLY A CA 1
ATOM 938 C C . GLY A 1 117 ? 68.821 48.868 31.007 1.00 33.71 117 GLY A C 1
ATOM 939 O O . GLY A 1 117 ? 67.915 48.265 30.448 1.00 32.88 117 GLY A O 1
ATOM 940 N N . THR A 1 118 ? 68.656 49.486 32.187 1.00 32.97 118 THR A N 1
ATOM 941 C CA . THR A 1 118 ? 67.396 49.374 32.948 1.00 32.47 118 THR A CA 1
ATOM 942 C C . THR A 1 118 ? 66.570 50.650 32.899 1.00 32.75 118 THR A C 1
ATOM 943 O O . THR A 1 118 ? 65.635 50.818 33.690 1.00 32.23 118 THR A O 1
ATOM 947 N N . LEU A 1 119 ? 66.959 51.539 31.977 1.00 33.12 119 LEU A N 1
ATOM 948 C CA . LEU A 1 119 ? 66.228 52.777 31.712 1.00 34.28 119 LEU A CA 1
ATOM 949 C C . LEU A 1 119 ? 65.183 52.542 30.641 1.00 34.47 119 LEU A C 1
ATOM 950 O O . LEU A 1 119 ? 65.387 51.704 29.776 1.00 36.65 119 LEU A O 1
ATOM 955 N N . ASP A 1 120 ? 64.039 53.200 30.741 1.00 33.95 120 ASP A N 1
ATOM 956 C CA . ASP A 1 120 ? 63.061 53.215 29.645 1.00 34.09 120 ASP A CA 1
ATOM 957 C C . ASP A 1 120 ? 62.797 54.694 29.395 1.00 33.78 120 ASP A C 1
ATOM 958 O O . ASP A 1 120 ? 63.339 55.539 30.127 1.00 32.36 120 ASP A O 1
ATOM 963 N N . GLU A 1 121 ? 62.056 55.022 28.339 1.00 33.18 121 GLU A N 1
ATOM 964 C CA . GLU A 1 121 ? 61.813 56.416 27.995 1.00 33.32 121 GLU A CA 1
ATOM 965 C C . GLU A 1 121 ? 61.115 57.178 29.127 1.00 31.37 121 GLU A C 1
ATOM 966 O O . GLU A 1 121 ? 61.376 58.341 29.376 1.00 30.77 121 GLU A O 1
ATOM 972 N N . ALA A 1 122 ? 60.227 56.514 29.823 1.00 29.18 122 ALA A N 1
ATOM 973 C CA . ALA A 1 122 ? 59.541 57.171 30.907 1.00 27.44 122 ALA A CA 1
ATOM 974 C C . ALA A 1 122 ? 60.507 57.599 32.034 1.00 26.66 122 ALA A C 1
ATOM 975 O O . ALA A 1 122 ? 60.392 58.721 32.533 1.00 25.19 122 ALA A O 1
ATOM 977 N N . LEU A 1 123 ? 61.394 56.708 32.464 1.00 26.24 123 LEU A N 1
ATOM 978 C CA . LEU A 1 123 ? 62.271 57.034 33.572 1.00 27.60 123 LEU A CA 1
ATOM 979 C C . LEU A 1 123 ? 63.299 58.047 33.108 1.00 28.38 123 LEU A C 1
ATOM 980 O O . LEU A 1 123 ? 63.831 58.808 33.907 1.00 28.96 123 LEU A O 1
ATOM 985 N N A LYS A 1 124 ? 63.581 58.058 31.814 0.50 28.06 124 LYS A N 1
ATOM 986 N N B LYS A 1 124 ? 63.587 58.060 31.808 0.50 28.13 124 LYS A N 1
ATOM 987 C CA A LYS A 1 124 ? 64.499 59.043 31.280 0.50 28.35 124 LYS A CA 1
ATOM 988 C CA B LYS A 1 124 ? 64.505 59.054 31.270 0.50 28.47 124 LYS A CA 1
ATOM 989 C C A LYS A 1 124 ? 63.892 60.429 31.465 0.50 27.81 124 LYS A C 1
ATOM 990 C C B LYS A 1 124 ? 63.894 60.433 31.458 0.50 27.84 124 LYS A C 1
ATOM 991 O O A LYS A 1 124 ? 64.550 61.338 31.977 0.50 27.16 124 LYS A O 1
ATOM 992 O O B LYS A 1 124 ? 64.552 61.343 31.969 0.50 27.20 124 LYS A O 1
ATOM 1003 N N . ILE A 1 125 ? 62.634 60.575 31.052 1.00 26.76 125 ILE A N 1
ATOM 1004 C CA . ILE A 1 125 ? 61.886 61.818 31.182 1.00 26.15 125 ILE A CA 1
ATOM 1005 C C . ILE A 1 125 ? 61.838 62.309 32.632 1.00 25.12 125 ILE A C 1
ATOM 1006 O O . ILE A 1 125 ? 62.308 63.417 32.924 1.00 24.33 125 ILE A O 1
ATOM 1011 N N . VAL A 1 126 ? 61.415 61.438 33.543 1.00 24.41 126 VAL A N 1
ATOM 1012 C CA . VAL A 1 126 ? 61.313 61.772 34.964 1.00 24.71 126 VAL A CA 1
ATOM 1013 C C . VAL A 1 126 ? 62.646 62.155 35.608 1.00 24.15 126 VAL A C 1
ATOM 1014 O O . VAL A 1 126 ? 62.766 63.195 36.272 1.00 23.36 126 VAL A O 1
ATOM 1018 N N . PHE A 1 127 ? 63.639 61.313 35.422 1.00 24.32 127 PHE A N 1
ATOM 1019 C CA . PHE A 1 127 ? 64.961 61.572 35.996 1.00 24.44 127 PHE A CA 1
ATOM 1020 C C . PHE A 1 127 ? 65.625 62.798 35.385 1.00 25.28 127 PHE A C 1
ATOM 1021 O O . PHE A 1 127 ? 66.176 63.641 36.089 1.00 23.58 127 PHE A O 1
ATOM 1029 N N . ARG A 1 128 ? 65.556 62.918 34.067 1.00 25.01 128 ARG A N 1
ATOM 1030 C CA . ARG A 1 128 ? 66.080 64.116 33.432 1.00 26.17 128 ARG A CA 1
ATOM 1031 C C . ARG A 1 128 ? 65.454 65.380 34.032 1.00 25.66 128 ARG A C 1
ATOM 1032 O O . ARG A 1 128 ? 66.163 66.363 34.347 1.00 24.24 128 ARG A O 1
ATOM 1040 N N . ARG A 1 129 ? 64.148 65.344 34.241 1.00 24.83 129 ARG A N 1
ATOM 1041 C CA . ARG A 1 129 ? 63.505 66.510 34.768 1.00 25.32 129 ARG A CA 1
ATOM 1042 C C . ARG A 1 129 ? 63.835 66.701 36.229 1.00 24.04 129 ARG A C 1
ATOM 1043 O O . ARG A 1 129 ? 63.948 67.831 36.686 1.00 22.80 129 ARG A O 1
ATOM 1051 N N . ALA A 1 130 ? 63.998 65.594 36.943 1.00 22.78 130 ALA A N 1
ATOM 1052 C CA . ALA A 1 130 ? 64.363 65.662 38.335 1.00 22.56 130 ALA A CA 1
ATOM 1053 C C . ALA A 1 130 ? 65.715 66.355 38.499 1.00 21.92 130 ALA A C 1
ATOM 1054 O O . ALA A 1 130 ? 65.876 67.198 39.384 1.00 22.34 130 ALA A O 1
ATOM 1056 N N . ILE A 1 131 ? 66.662 65.967 37.660 1.00 22.22 131 ILE A N 1
ATOM 1057 C CA . ILE A 1 131 ? 68.012 66.498 37.677 1.00 23.10 131 ILE A CA 1
ATOM 1058 C C . ILE A 1 131 ? 68.057 67.983 37.321 1.00 23.39 131 ILE A C 1
ATOM 1059 O O . ILE A 1 131 ? 68.737 68.748 38.002 1.00 23.44 131 ILE A O 1
ATOM 1064 N N A ASN A 1 132 ? 67.330 68.386 36.296 0.70 23.64 132 ASN A N 1
ATOM 1065 N N B ASN A 1 132 ? 67.313 68.400 36.288 0.30 23.34 132 ASN A N 1
ATOM 1066 C CA A ASN A 1 132 ? 67.357 69.769 35.895 0.70 24.08 132 ASN A CA 1
ATOM 1067 C CA B ASN A 1 132 ? 67.307 69.803 35.854 0.30 23.43 132 ASN A CA 1
ATOM 1068 C C A ASN A 1 132 ? 66.639 70.610 36.946 0.70 23.19 132 ASN A C 1
ATOM 1069 C C B ASN A 1 132 ? 66.662 70.610 36.965 0.30 23.04 132 ASN A C 1
ATOM 1070 O O A ASN A 1 132 ? 67.043 71.720 37.230 0.70 22.81 132 ASN A O 1
ATOM 1071 O O B ASN A 1 132 ? 67.132 71.695 37.295 0.30 22.80 132 ASN A O 1
ATOM 1080 N N . LEU A 1 133 ? 65.688 70.012 37.641 1.00 22.50 133 LEU A N 1
ATOM 1081 C CA . LEU A 1 133 ? 64.975 70.727 38.680 1.00 22.19 133 LEU A CA 1
ATOM 1082 C C . LEU A 1 133 ? 65.845 71.028 39.926 1.00 21.00 133 LEU A C 1
ATOM 1083 O O . LEU A 1 133 ? 65.765 72.095 40.481 1.00 20.78 133 LEU A O 1
ATOM 1088 N N . GLY A 1 134 ? 66.569 70.029 40.396 1.00 20.79 134 GLY A N 1
ATOM 1089 C CA . GLY A 1 134 ? 67.508 70.150 41.495 1.00 20.48 134 GLY A CA 1
ATOM 1090 C C . GLY A 1 134 ? 68.503 71.287 41.238 1.00 21.36 134 GLY A C 1
ATOM 1091 O O . GLY A 1 134 ? 68.760 72.080 42.139 1.00 19.78 134 GLY A O 1
ATOM 1092 N N . LYS A 1 135 ? 69.045 71.362 40.021 1.00 22.25 135 LYS A N 1
ATOM 1093 C CA . LYS A 1 135 ? 69.884 72.487 39.603 1.00 24.11 135 LYS A CA 1
ATOM 1094 C C . LYS A 1 135 ? 69.162 73.843 39.662 1.00 23.73 135 LYS A C 1
ATOM 1095 O O . LYS A 1 135 ? 69.675 74.778 40.237 1.00 22.43 135 LYS A O 1
ATOM 1101 N N . ARG A 1 136 ? 67.971 73.932 39.088 1.00 24.23 136 ARG A N 1
ATOM 1102 C CA . ARG A 1 136 ? 67.190 75.157 39.109 1.00 25.31 136 ARG A CA 1
ATOM 1103 C C . ARG A 1 136 ? 66.808 75.592 40.531 1.00 23.20 136 ARG A C 1
ATOM 1104 O O . ARG A 1 136 ? 66.803 76.766 40.846 1.00 23.23 136 ARG A O 1
ATOM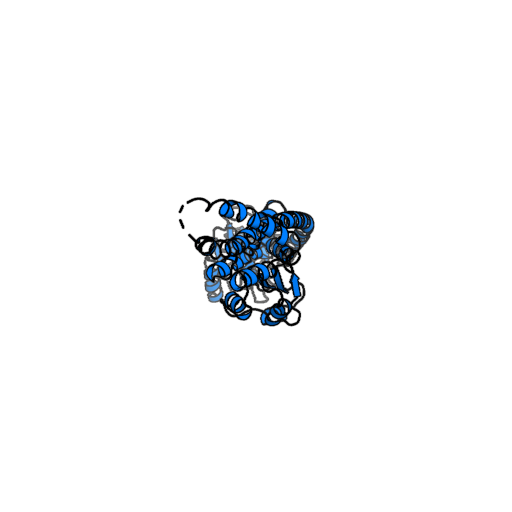 1112 N N . ALA A 1 137 ? 66.419 74.652 41.372 1.00 21.22 137 ALA A N 1
ATOM 1113 C CA . ALA A 1 137 ? 65.968 75.008 42.692 1.00 20.32 137 ALA A CA 1
ATOM 1114 C C . ALA A 1 137 ? 67.125 75.646 43.464 1.00 20.36 137 ALA A C 1
ATOM 1115 O O . ALA A 1 137 ? 66.941 76.557 44.237 1.00 18.57 137 ALA A O 1
ATOM 1117 N N . ARG A 1 138 ? 68.322 75.135 43.230 1.00 20.42 138 ARG A N 1
ATOM 1118 C CA . ARG A 1 138 ? 69.495 75.596 43.930 1.00 21.63 138 ARG A CA 1
ATOM 1119 C C . ARG A 1 138 ? 70.042 76.903 43.357 1.00 22.90 138 ARG A C 1
ATOM 1120 O O . ARG A 1 138 ? 70.756 77.605 44.047 1.00 22.02 138 ARG A O 1
ATOM 1128 N N . GLU A 1 139 ? 69.677 77.218 42.121 1.00 25.11 139 GLU A N 1
ATOM 1129 C CA . GLU A 1 139 ? 70.019 78.487 41.483 1.00 26.84 139 GLU A CA 1
ATOM 1130 C C . GLU A 1 139 ? 68.983 79.594 41.763 1.00 26.79 139 GLU A C 1
ATOM 1131 O O . GLU A 1 139 ? 69.315 80.732 42.029 1.00 28.05 139 GLU A O 1
ATOM 1137 N N . GLU A 1 140 ? 67.717 79.246 41.741 1.00 26.53 140 GLU A N 1
ATOM 1138 C CA . GLU A 1 140 ? 66.646 80.212 41.842 1.00 26.80 140 GLU A CA 1
ATOM 1139 C C . GLU A 1 140 ? 66.197 80.465 43.258 1.00 25.48 140 GLU A C 1
ATOM 1140 O O . GLU A 1 140 ? 65.462 81.418 43.521 1.00 25.92 140 GLU A O 1
ATOM 1146 N N . THR A 1 141 ? 66.616 79.614 44.187 1.00 23.88 141 THR A N 1
ATOM 1147 C CA . THR A 1 141 ? 66.297 79.834 45.583 1.00 22.62 141 THR A CA 1
ATOM 1148 C C . THR A 1 141 ? 67.566 79.785 46.403 1.00 21.34 141 THR A C 1
ATOM 1149 O O . THR A 1 141 ? 68.636 79.567 45.877 1.00 21.77 141 THR A O 1
ATOM 1153 N N . ARG A 1 142 ? 67.416 79.939 47.702 1.00 20.65 142 ARG A N 1
ATOM 1154 C CA . ARG A 1 142 ? 68.538 79.918 48.608 1.00 20.86 142 ARG A CA 1
ATOM 1155 C C . ARG A 1 142 ? 68.606 78.630 49.416 1.00 19.89 142 ARG A C 1
ATOM 1156 O O . ARG A 1 142 ? 69.257 78.588 50.464 1.00 18.90 142 ARG A O 1
ATOM 1164 N N . ILE A 1 143 ? 67.929 77.585 48.927 1.00 18.48 143 ILE A N 1
ATOM 1165 C CA . ILE A 1 143 ? 67.861 76.260 49.578 1.00 16.83 143 ILE A CA 1
ATOM 1166 C C . ILE A 1 143 ? 69.268 75.621 49.846 1.00 16.65 143 ILE A C 1
ATOM 1167 O O . ILE A 1 143 ? 69.411 74.817 50.770 1.00 15.31 143 ILE A O 1
ATOM 1172 N N . SER A 1 144 ? 70.286 75.983 49.060 1.00 17.22 144 SER A N 1
ATOM 1173 C CA . SER A 1 144 ? 71.641 75.398 49.244 1.00 18.83 144 SER A CA 1
ATOM 1174 C C . SER A 1 144 ? 72.722 76.432 49.572 1.00 19.23 144 SER A C 1
ATOM 1175 O O . SER A 1 144 ? 73.905 76.247 49.240 1.00 18.69 144 SER A O 1
ATOM 1178 N N . GLU A 1 145 ? 72.305 77.544 50.150 1.00 18.85 145 GLU A N 1
ATOM 1179 C CA . GLU A 1 145 ? 73.262 78.578 50.498 1.00 20.03 145 GLU A CA 1
ATOM 1180 C C . GLU A 1 145 ? 73.528 78.556 51.979 1.00 19.78 145 GLU A C 1
ATOM 1181 O O . GLU A 1 145 ? 72.617 78.342 52.765 1.00 19.72 145 GLU A O 1
ATOM 1187 N N . GLY A 1 146 ? 74.775 78.813 52.360 1.00 19.75 146 GLY A N 1
ATOM 1188 C CA . GLY A 1 146 ? 75.148 78.925 53.747 1.00 19.10 146 GLY A CA 1
ATOM 1189 C C . GLY A 1 146 ? 75.728 77.637 54.250 1.00 19.61 146 GLY A C 1
ATOM 1190 O O . GLY A 1 146 ? 75.174 76.559 53.983 1.00 20.80 146 GLY A O 1
ATOM 1191 N N . ALA A 1 147 ? 76.775 77.727 55.059 1.00 18.33 147 ALA A N 1
ATOM 1192 C CA . ALA A 1 147 ? 77.442 76.530 55.573 1.00 17.40 147 ALA A CA 1
ATOM 1193 C C . ALA A 1 147 ? 76.576 75.730 56.559 1.00 17.03 147 ALA A C 1
ATOM 1194 O O . ALA A 1 147 ? 76.170 76.253 57.600 1.00 17.30 147 ALA A O 1
ATOM 1196 N N . VAL A 1 148 ? 76.370 74.451 56.290 1.00 16.91 148 VAL A N 1
ATOM 1197 C CA . VAL A 1 148 ? 75.583 73.598 57.194 1.00 17.48 148 VAL A CA 1
ATOM 1198 C C . VAL A 1 148 ? 76.298 72.371 57.741 1.00 17.72 148 VAL A C 1
ATOM 1199 O O . VAL A 1 148 ? 75.657 71.424 58.212 1.00 17.24 148 VAL A O 1
ATOM 1203 N N . SER A 1 149 ? 77.635 72.396 57.708 1.00 17.86 149 SER A N 1
ATOM 1204 C CA . SER A 1 149 ? 78.436 71.404 58.401 1.00 18.27 149 SER A CA 1
ATOM 1205 C C . SER A 1 149 ? 79.592 72.126 59.080 1.00 18.16 149 SER A C 1
ATOM 1206 O O . SER A 1 149 ? 79.916 73.218 58.684 1.00 17.35 149 SER A O 1
ATOM 1209 N N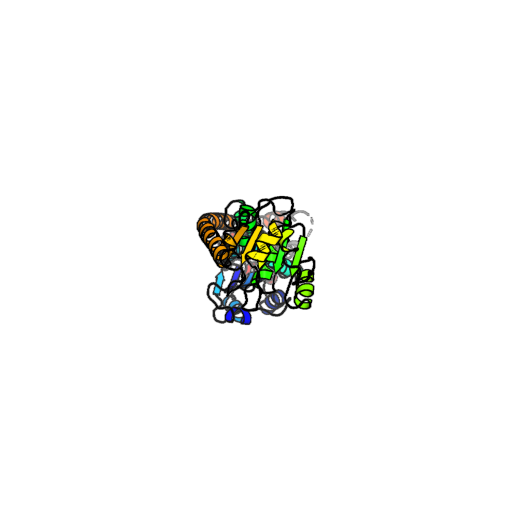 . ILE A 1 150 ? 80.261 71.448 60.002 1.00 19.00 150 ILE A N 1
ATOM 1210 C CA . ILE A 1 150 ? 81.394 72.028 60.737 1.00 19.52 150 ILE A CA 1
ATOM 1211 C C . ILE A 1 150 ? 82.536 72.492 59.807 1.00 19.06 150 ILE A C 1
ATOM 1212 O O . ILE A 1 150 ? 83.084 73.570 59.985 1.00 19.12 150 ILE A O 1
ATOM 1217 N N . GLY A 1 151 ? 82.829 71.710 58.768 1.00 18.33 151 GLY A N 1
ATOM 1218 C CA . GLY A 1 151 ? 83.875 72.018 57.815 1.00 17.80 151 GLY A CA 1
ATOM 1219 C C . GLY A 1 151 ? 83.577 73.267 57.021 1.00 17.78 151 GLY A C 1
ATOM 1220 O O . GLY A 1 151 ? 84.387 74.184 56.977 1.00 16.45 151 GLY A O 1
ATOM 1221 N N . SER A 1 152 ? 82.397 73.302 56.413 1.00 16.04 152 SER A N 1
ATOM 1222 C CA . SER A 1 152 ? 81.977 74.480 55.675 1.00 16.94 152 SER A CA 1
ATOM 1223 C C . SER A 1 152 ? 81.827 75.691 56.585 1.00 15.93 152 SER A C 1
ATOM 1224 O O . SER A 1 152 ? 82.101 76.814 56.146 1.00 15.93 152 SER A O 1
ATOM 1227 N N . ALA A 1 153 ? 81.386 75.481 57.816 1.00 15.76 153 ALA A N 1
ATOM 1228 C CA . ALA A 1 153 ? 81.258 76.591 58.767 1.00 15.81 153 ALA A CA 1
ATOM 1229 C C . ALA A 1 153 ? 82.619 77.200 59.082 1.00 16.64 153 ALA A C 1
ATOM 1230 O O . ALA A 1 153 ? 82.715 78.384 59.164 1.00 16.19 153 ALA A O 1
ATOM 1232 N N . ALA A 1 154 ? 83.661 76.372 59.171 1.00 16.65 154 ALA A N 1
ATOM 1233 C CA . ALA A 1 154 ? 85.010 76.835 59.455 1.00 16.57 154 ALA A CA 1
ATOM 1234 C C . ALA A 1 154 ? 85.487 77.683 58.290 1.00 16.79 154 ALA A C 1
ATOM 1235 O O . ALA A 1 154 ? 86.114 78.701 58.496 1.00 17.70 154 ALA A O 1
ATOM 1237 N N . VAL A 1 155 ? 85.131 77.320 57.064 1.00 17.53 155 VAL A N 1
ATOM 1238 C CA . VAL A 1 155 ? 85.476 78.152 55.937 1.00 17.65 155 VAL A CA 1
ATOM 1239 C C . VAL A 1 155 ? 84.780 79.520 55.969 1.00 18.36 155 VAL A C 1
ATOM 1240 O O . VAL A 1 155 ? 85.418 80.528 55.730 1.00 17.29 155 VAL A O 1
ATOM 1244 N N . GLU A 1 156 ? 83.486 79.557 56.295 1.00 19.09 156 GLU A N 1
ATOM 1245 C CA . GLU A 1 156 ? 82.783 80.825 56.462 1.00 18.92 156 GLU A CA 1
ATOM 1246 C C . GLU A 1 156 ? 83.438 81.635 57.514 1.00 18.30 156 GLU A C 1
ATOM 1247 O O . GLU A 1 156 ? 83.652 82.811 57.322 1.00 18.52 156 GLU A O 1
ATOM 1253 N N . LEU A 1 157 ? 83.737 81.022 58.659 1.00 18.54 157 LEU A N 1
ATOM 1254 C CA . LEU A 1 157 ? 84.323 81.778 59.757 1.00 16.54 157 LEU A CA 1
ATOM 1255 C C . LEU A 1 157 ? 85.704 82.312 59.365 1.00 16.44 157 LEU A C 1
ATOM 1256 O O . LEU A 1 157 ? 86.022 83.472 59.647 1.00 17.04 157 LEU A O 1
ATOM 1261 N N . ALA A 1 158 ? 86.509 81.498 58.671 1.00 17.30 158 ALA A N 1
ATOM 1262 C CA . ALA A 1 158 ? 87.870 81.897 58.297 1.00 17.58 158 ALA A CA 1
ATOM 1263 C C . ALA A 1 158 ? 87.835 83.034 57.315 1.00 18.46 158 ALA A C 1
ATOM 1264 O O . ALA A 1 158 ? 88.598 84.050 57.412 1.00 17.19 158 ALA A O 1
ATOM 1266 N N . GLU A 1 159 ? 86.928 82.908 56.357 1.00 18.68 159 GLU A N 1
ATOM 1267 C CA . GLU A 1 159 ? 86.751 83.984 55.402 1.00 19.55 159 GLU A CA 1
ATOM 1268 C C . GLU A 1 159 ? 86.304 85.305 56.045 1.00 19.35 159 GLU A C 1
ATOM 1269 O O . GLU A 1 159 ? 86.784 86.375 55.671 1.00 18.67 159 GLU A O 1
ATOM 1275 N N . ARG A 1 160 ? 85.414 85.238 57.035 1.00 19.56 160 ARG A N 1
ATOM 1276 C CA . ARG A 1 160 ? 84.997 86.437 57.694 1.00 20.26 160 ARG A CA 1
ATOM 1277 C C . ARG A 1 160 ? 86.151 87.029 58.536 1.00 21.07 160 ARG A C 1
ATOM 1278 O O . ARG A 1 160 ? 86.410 88.266 58.522 1.00 21.55 160 ARG A O 1
ATOM 1286 N N . GLU A 1 161 ? 86.926 86.165 59.182 1.00 21.38 161 GLU A N 1
ATOM 1287 C CA . GLU A 1 161 ? 87.992 86.633 60.084 1.00 21.29 161 GLU A CA 1
ATO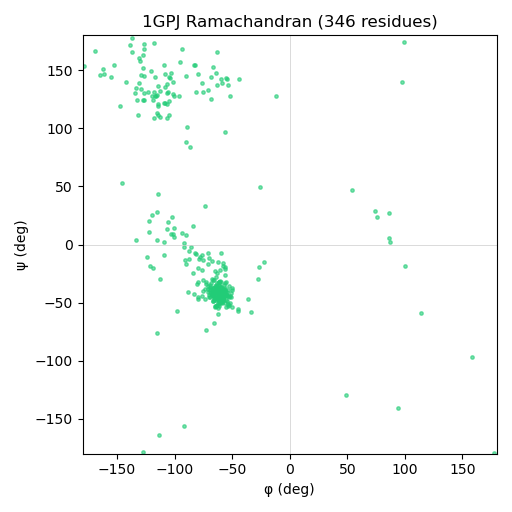M 1288 C C . GLU A 1 161 ? 89.223 87.057 59.358 1.00 22.77 161 GLU A C 1
ATOM 1289 O O . GLU A 1 161 ? 89.903 87.991 59.775 1.00 24.23 161 GLU A O 1
ATOM 1295 N N . LEU A 1 162 ? 89.507 86.415 58.245 1.00 23.60 162 LEU A N 1
ATOM 1296 C CA . LEU A 1 162 ? 90.761 86.619 57.593 1.00 24.65 162 LEU A CA 1
ATOM 1297 C C . LEU A 1 162 ? 90.690 87.124 56.161 1.00 25.24 162 LEU A C 1
ATOM 1298 O O . LEU A 1 162 ? 91.680 87.582 55.630 1.00 24.82 162 LEU A O 1
ATOM 1303 N N . GLY A 1 163 ? 89.552 86.976 55.515 1.00 26.18 163 GLY A N 1
ATOM 1304 C CA . GLY A 1 163 ? 89.449 87.353 54.119 1.00 27.23 163 GLY A CA 1
ATOM 1305 C C . GLY A 1 163 ? 89.695 86.214 53.161 1.00 28.16 163 GLY A C 1
ATOM 1306 O O . GLY A 1 163 ? 89.311 85.096 53.392 1.00 29.17 163 GLY A O 1
ATOM 1307 N N . SER A 1 164 ? 90.385 86.475 52.062 1.00 29.04 164 SER A N 1
ATOM 1308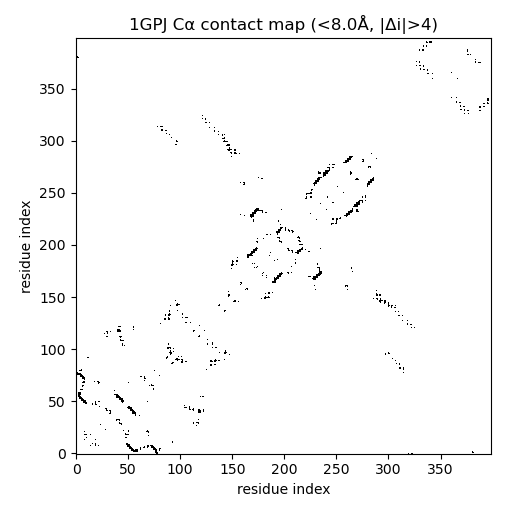 C CA . SER A 1 164 ? 90.586 85.431 51.077 1.00 29.02 164 SER A CA 1
ATOM 1309 C C . SER A 1 164 ? 91.551 84.439 51.654 1.00 28.24 164 SER A C 1
ATOM 1310 O O . SER A 1 164 ? 92.547 84.849 52.194 1.00 29.40 164 SER A O 1
ATOM 1313 N N . LEU A 1 165 ? 91.266 83.150 51.564 1.00 27.38 165 LEU A N 1
ATOM 1314 C CA . LEU A 1 165 ? 92.177 82.159 52.124 1.00 27.34 165 LEU A CA 1
ATOM 1315 C C . LEU A 1 165 ? 93.309 81.694 51.179 1.00 27.20 165 LEU A C 1
ATOM 1316 O O . LEU A 1 165 ? 94.232 81.025 51.625 1.00 24.68 165 LEU A O 1
ATOM 1321 N N . HIS A 1 166 ? 93.217 82.030 49.889 1.00 27.94 166 HIS A N 1
ATOM 1322 C CA . HIS A 1 166 ? 94.092 81.410 48.866 1.00 28.86 166 HIS A CA 1
ATOM 1323 C C . HIS A 1 166 ? 95.584 81.472 49.153 1.00 27.91 166 HIS A C 1
ATOM 1324 O O . HIS A 1 166 ? 96.311 80.574 48.773 1.00 28.50 166 HIS A O 1
ATOM 1331 N N . ASP A 1 167 ? 96.015 82.560 49.755 1.00 27.45 167 ASP A N 1
ATOM 1332 C CA . ASP A 1 167 ? 97.405 82.799 50.133 1.00 27.67 167 ASP A CA 1
ATOM 1333 C C . ASP A 1 167 ? 97.697 82.543 51.631 1.00 26.46 167 ASP A C 1
ATOM 1334 O O . ASP A 1 167 ? 98.718 82.995 52.163 1.00 26.15 167 ASP A O 1
ATOM 1339 N N . LYS A 1 168 ? 96.783 81.884 52.325 1.00 25.44 168 LYS A N 1
ATOM 1340 C CA . LYS A 1 168 ? 96.989 81.633 53.743 1.00 24.56 168 LYS A CA 1
ATOM 1341 C C . LYS A 1 168 ? 97.598 80.249 53.997 1.00 23.79 168 LYS A C 1
ATOM 1342 O O . LYS A 1 168 ? 97.482 79.324 53.187 1.00 23.42 168 LYS A O 1
ATOM 1348 N N . THR A 1 169 ? 98.246 80.110 55.153 1.00 23.18 169 THR A N 1
ATOM 1349 C CA . THR A 1 169 ? 98.806 78.839 55.578 1.00 21.94 169 THR A CA 1
ATOM 1350 C C . THR A 1 169 ? 97.988 78.271 56.720 1.00 21.40 169 THR A C 1
ATOM 1351 O O . THR A 1 169 ? 97.636 78.978 57.661 1.00 20.94 169 THR A O 1
ATOM 1355 N N . VAL A 1 170 ? 97.693 76.988 56.645 1.00 20.96 170 VAL A N 1
ATOM 1356 C CA . VAL A 1 170 ? 96.908 76.330 57.670 1.00 21.10 170 VAL A CA 1
ATOM 1357 C C . VAL A 1 170 ? 97.834 75.468 58.510 1.00 20.36 170 VAL A C 1
ATOM 1358 O O . VAL A 1 170 ? 98.657 74.723 57.963 1.00 20.66 170 VAL A O 1
ATOM 1362 N N . LEU A 1 171 ? 97.739 75.575 59.836 1.00 20.12 171 LEU A N 1
ATOM 1363 C CA . LEU A 1 171 ? 98.472 74.667 60.726 1.00 18.88 171 LEU A CA 1
ATOM 1364 C C . LEU A 1 171 ? 97.480 73.705 61.379 1.00 19.10 171 LEU A C 1
ATOM 1365 O O . LEU A 1 171 ? 96.572 74.122 62.068 1.00 17.27 171 LEU A O 1
ATOM 1370 N N . VAL A 1 172 ? 97.677 72.413 61.187 1.00 19.31 172 VAL A N 1
ATOM 1371 C CA . VAL A 1 172 ? 96.835 71.436 61.828 1.00 20.03 172 VAL A CA 1
ATOM 1372 C C . VAL A 1 172 ? 97.603 70.762 62.935 1.00 20.34 172 VAL A C 1
ATOM 1373 O O . VAL A 1 172 ? 98.666 70.204 62.681 1.00 21.00 172 VAL A O 1
ATOM 1377 N N . VAL A 1 173 ? 97.112 70.841 64.162 1.00 20.20 173 VAL A N 1
ATOM 1378 C CA . VAL A 1 173 ? 97.791 70.204 65.303 1.00 20.72 173 VAL A CA 1
ATOM 1379 C C . VAL A 1 173 ? 96.909 69.095 65.873 1.00 21.31 173 VAL A C 1
ATOM 1380 O O . VAL A 1 173 ? 95.837 69.345 66.435 1.00 21.30 173 VAL A O 1
ATOM 1384 N N . GLY A 1 174 ? 97.363 67.867 65.727 1.00 20.99 174 GLY A N 1
ATOM 1385 C CA . GLY A 1 174 ? 96.619 66.721 66.183 1.00 21.97 174 GLY A CA 1
ATOM 1386 C C . GLY A 1 174 ? 95.853 66.021 65.075 1.00 22.59 174 GLY A C 1
ATOM 1387 O O . GLY A 1 174 ? 95.745 66.529 63.965 1.00 21.62 174 GLY A O 1
ATOM 1388 N N . ALA A 1 175 ? 95.252 64.891 65.440 1.00 23.40 175 ALA A N 1
ATOM 1389 C CA . ALA A 1 175 ? 94.609 63.987 64.494 1.00 24.67 175 ALA A CA 1
ATOM 1390 C C . ALA A 1 175 ? 93.127 63.725 64.783 1.00 24.56 175 ALA A C 1
ATOM 1391 O O . ALA A 1 175 ? 92.548 62.858 64.176 1.00 24.87 175 ALA A O 1
ATOM 1393 N N . GLY A 1 176 ? 92.504 64.478 65.684 1.00 25.24 176 GLY A N 1
ATOM 1394 C CA . GLY A 1 176 ? 91.070 64.298 65.926 1.00 25.96 176 GLY A CA 1
ATOM 1395 C C . GLY A 1 176 ? 90.309 64.404 64.611 1.00 25.15 176 GLY A C 1
ATOM 1396 O O . GLY A 1 176 ? 90.601 65.249 63.786 1.00 24.30 176 GLY A O 1
ATOM 1397 N N . GLU A 1 177 ? 89.348 63.518 64.406 1.00 26.10 177 GLU A N 1
ATOM 1398 C CA . GLU A 1 177 ? 88.573 63.452 63.150 1.00 26.27 177 GLU A CA 1
ATOM 1399 C C . GLU A 1 177 ? 87.889 64.739 62.723 1.00 25.64 177 GLU A C 1
ATOM 1400 O O . GLU A 1 177 ? 87.914 65.101 61.542 1.00 25.27 177 GLU A O 1
ATOM 1406 N N . MET A 1 178 ? 87.311 65.452 63.675 1.00 24.72 178 MET A N 1
ATOM 1407 C CA . MET A 1 178 ? 86.646 66.708 63.350 1.00 24.20 178 MET A CA 1
ATOM 1408 C C . MET A 1 178 ? 87.723 67.700 62.896 1.00 22.65 178 MET A C 1
ATOM 1409 O O . MET A 1 178 ? 87.434 68.563 62.101 1.00 22.14 178 MET A O 1
ATOM 1414 N N . GLY A 1 179 ? 88.952 67.586 63.414 1.00 20.53 179 GLY A N 1
ATOM 1415 C CA . GLY A 1 179 ? 90.057 68.425 62.946 1.00 19.83 179 GLY A CA 1
ATOM 1416 C C . GLY A 1 179 ? 90.412 68.132 61.502 1.00 19.35 179 GLY A C 1
ATOM 1417 O O . GLY A 1 179 ? 90.641 69.023 60.695 1.00 19.44 179 GLY A O 1
ATOM 1418 N N . LYS A 1 180 ? 90.418 66.851 61.167 1.00 19.98 180 LYS A N 1
ATOM 1419 C CA . LYS A 1 180 ? 90.679 66.413 59.790 1.00 20.92 180 LYS A CA 1
ATOM 1420 C C . LYS A 1 180 ? 89.584 66.954 58.871 1.00 19.70 180 LYS A C 1
ATOM 1421 O O . LYS A 1 180 ? 89.870 67.459 57.813 1.00 21.10 180 LYS A O 1
ATOM 1427 N N . THR A 1 181 ? 88.337 66.872 59.288 1.00 19.75 181 THR A N 1
ATOM 1428 C CA . THR A 1 181 ? 87.224 67.422 58.493 1.00 20.47 181 THR A CA 1
ATOM 1429 C C . THR A 1 181 ? 87.371 68.919 58.216 1.00 19.45 181 THR A C 1
ATOM 1430 O O . THR A 1 181 ? 87.239 69.386 57.082 1.00 20.62 181 THR A O 1
ATOM 1434 N N . VAL A 1 182 ? 87.677 69.683 59.248 1.00 19.03 182 VAL A N 1
ATOM 1435 C CA . VAL A 1 182 ? 87.870 71.118 59.083 1.00 18.41 182 VAL A CA 1
ATOM 1436 C C . VAL A 1 182 ? 89.018 71.419 58.123 1.00 18.26 182 VAL A 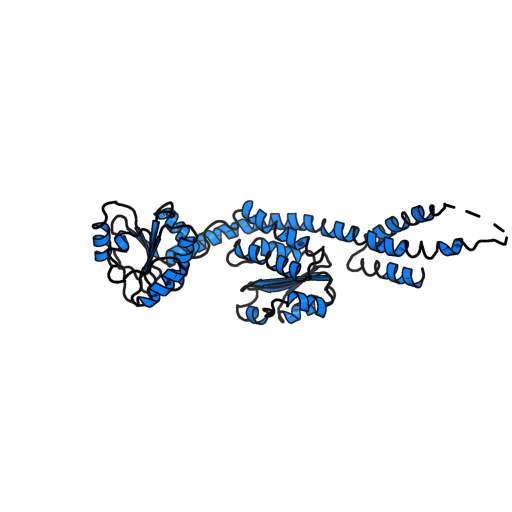C 1
ATOM 1437 O O . VAL A 1 182 ? 88.905 72.233 57.224 1.00 19.89 182 VAL A O 1
ATOM 1441 N N . ALA A 1 183 ? 90.134 70.754 58.304 1.00 20.90 183 ALA A N 1
ATOM 1442 C CA . ALA A 1 183 ? 91.292 70.990 57.454 1.00 21.58 183 ALA A CA 1
ATOM 1443 C C . ALA A 1 183 ? 90.992 70.690 55.996 1.00 22.44 183 ALA A C 1
ATOM 1444 O O . ALA A 1 183 ? 91.382 71.458 55.142 1.00 21.61 183 ALA A O 1
ATOM 1446 N N . LYS A 1 184 ? 90.337 69.554 55.728 1.00 23.29 184 LYS A N 1
ATOM 1447 C CA . LYS A 1 184 ? 89.955 69.175 54.342 1.00 23.85 184 LYS A CA 1
ATOM 1448 C C . LYS A 1 184 ? 89.035 70.228 53.682 1.00 22.93 184 LYS A C 1
ATOM 1449 O O . LYS A 1 184 ? 89.194 70.560 52.499 1.00 22.96 184 LYS A O 1
ATOM 1455 N N . SER A 1 185 ? 88.116 70.820 54.452 1.00 22.59 185 SER A N 1
ATOM 1456 C CA . SER A 1 185 ? 87.249 71.879 53.927 1.00 20.78 185 SER A CA 1
ATOM 1457 C C . SER A 1 185 ? 88.061 73.106 53.579 1.00 20.22 185 SER A C 1
ATOM 1458 O O . SER A 1 185 ? 87.844 73.698 52.530 1.00 20.23 185 SER A O 1
ATOM 1461 N N . LEU A 1 186 ? 89.041 73.470 54.429 1.00 20.50 186 LEU A N 1
ATOM 1462 C CA . LEU A 1 186 ? 89.872 74.615 54.169 1.00 20.43 186 LEU A CA 1
ATOM 1463 C C . LEU A 1 186 ? 90.661 74.355 52.917 1.00 21.18 186 LEU A C 1
ATOM 1464 O O . LEU A 1 186 ? 90.740 75.215 52.076 1.00 21.08 186 LEU A O 1
ATOM 1469 N N . VAL A 1 187 ? 91.269 73.183 52.822 1.00 23.29 187 VAL A N 1
ATOM 1470 C CA . VAL A 1 187 ? 92.018 72.771 51.632 1.00 25.20 187 VAL A CA 1
ATOM 1471 C C . VAL A 1 187 ? 91.172 72.816 50.373 1.00 26.47 187 VAL A C 1
ATOM 1472 O O . VAL A 1 187 ? 91.624 73.271 49.346 1.00 27.71 187 VAL A O 1
ATOM 1476 N N . ASP A 1 188 ? 89.919 72.378 50.457 1.00 28.41 188 ASP A N 1
ATOM 1477 C CA . ASP A 1 188 ? 89.026 72.325 49.283 1.00 29.35 188 ASP A CA 1
ATOM 1478 C C . ASP A 1 188 ? 88.642 73.721 48.844 1.00 29.08 188 ASP A C 1
ATOM 1479 O O . ASP A 1 188 ? 88.493 73.985 47.656 1.00 28.34 188 ASP A O 1
ATOM 1484 N N A ARG A 1 189 ? 88.531 74.623 49.808 0.50 28.99 189 ARG A N 1
ATOM 1485 N N B ARG A 1 189 ? 88.441 74.617 49.811 0.50 29.17 189 ARG A N 1
ATOM 1486 C CA A ARG A 1 189 ? 88.248 76.007 49.500 0.50 28.79 189 ARG A CA 1
ATOM 1487 C CA B ARG A 1 189 ? 88.234 76.039 49.529 0.50 29.12 189 ARG A CA 1
ATOM 1488 C C A ARG A 1 189 ? 89.409 76.653 48.711 0.50 28.58 189 ARG A C 1
ATOM 1489 C C B ARG A 1 189 ? 89.406 76.656 48.717 0.50 28.69 189 ARG A C 1
ATOM 1490 O O A ARG A 1 189 ? 89.175 77.410 47.769 0.50 27.85 189 ARG A O 1
ATOM 1491 O O B ARG A 1 189 ? 89.176 77.398 47.762 0.50 27.95 189 ARG A O 1
ATOM 1506 N N . GLY A 1 190 ? 90.643 76.349 49.122 1.00 28.17 190 GLY A N 1
ATOM 1507 C CA . GLY A 1 190 ? 91.860 76.866 48.495 1.00 27.69 190 GLY A CA 1
ATOM 1508 C C . GLY A 1 190 ? 92.733 77.679 49.477 1.00 26.93 190 GLY A C 1
ATOM 1509 O O . GLY A 1 190 ? 92.389 78.803 49.856 1.00 24.39 190 GLY A O 1
ATOM 1510 N N . VAL A 1 191 ? 93.819 77.052 49.938 1.00 26.58 191 VAL A N 1
ATOM 1511 C CA . VAL A 1 191 ? 94.842 77.686 50.773 1.00 26.67 191 VAL A CA 1
ATOM 1512 C C . VAL A 1 191 ? 96.242 77.485 50.136 1.00 26.87 191 VAL A C 1
ATOM 1513 O O . VAL A 1 191 ? 96.403 76.703 49.209 1.00 26.08 191 VAL A O 1
ATOM 1517 N N . ARG A 1 192 ? 97.243 78.200 50.632 1.00 26.87 192 ARG A N 1
ATOM 1518 C CA . ARG A 1 192 ? 98.559 78.113 50.015 1.00 28.05 192 ARG A CA 1
ATOM 1519 C C . ARG A 1 192 ? 99.373 76.919 50.508 1.00 27.51 192 ARG A C 1
ATOM 1520 O O . ARG A 1 192 ? 99.982 76.233 49.723 1.00 27.21 192 ARG A O 1
ATOM 1528 N N . ALA A 1 193 ? 99.345 76.656 51.802 1.00 26.72 193 ALA A N 1
ATOM 1529 C CA . ALA A 1 193 ? 100.092 75.556 52.370 1.00 26.96 193 ALA A CA 1
ATOM 1530 C C . ALA A 1 193 ? 99.403 75.062 53.632 1.00 25.91 193 ALA A C 1
ATOM 1531 O O . ALA A 1 193 ? 98.692 75.812 54.271 1.00 25.76 193 ALA A O 1
ATOM 1533 N N . VAL A 1 194 ? 99.638 73.802 53.961 1.00 25.81 194 VAL A N 1
ATOM 1534 C CA . VAL A 1 194 ? 99.120 73.148 55.155 1.00 25.54 194 VAL A CA 1
ATOM 1535 C C . VAL A 1 194 ? 100.311 72.516 55.900 1.00 25.21 194 VAL A C 1
ATOM 1536 O O . VAL A 1 194 ? 101.065 71.736 55.312 1.00 25.43 194 VAL A O 1
ATOM 1540 N N . LEU A 1 195 ? 100.484 72.864 57.167 1.00 23.51 195 LEU A N 1
ATOM 1541 C CA . LEU A 1 195 ? 101.534 72.308 58.010 1.00 23.43 195 LEU A CA 1
ATOM 1542 C C . LEU A 1 195 ? 100.801 71.372 58.959 1.00 24.00 195 LEU A C 1
ATOM 1543 O O . LEU A 1 195 ? 99.730 71.724 59.440 1.00 23.29 195 LEU A O 1
ATOM 1548 N N . VAL A 1 196 ? 101.358 70.191 59.216 1.00 23.39 196 VAL A N 1
ATOM 1549 C CA . VAL A 1 196 ? 100.729 69.219 60.082 1.00 23.06 196 VAL A CA 1
ATOM 1550 C C . VAL A 1 196 ? 101.671 68.758 61.202 1.00 23.62 196 VAL A C 1
ATOM 1551 O O . VAL A 1 196 ? 102.758 68.262 60.933 1.00 24.21 196 VAL A O 1
ATOM 1555 N N . ALA A 1 197 ? 101.234 68.887 62.444 1.00 22.78 197 ALA A N 1
ATOM 1556 C CA . ALA A 1 197 ? 102.034 68.529 63.585 1.00 23.83 197 ALA A CA 1
ATOM 1557 C C . ALA A 1 197 ? 101.256 67.616 64.510 1.00 23.62 197 ALA A C 1
ATOM 1558 O O . ALA A 1 197 ? 100.042 67.767 64.644 1.00 24.01 197 ALA A O 1
ATOM 1560 N N . ASN A 1 198 ? 101.961 66.684 65.143 1.00 22.98 198 ASN A N 1
ATOM 1561 C CA . ASN A 1 198 ? 101.379 65.720 66.047 1.00 24.22 198 ASN A CA 1
ATOM 1562 C C . ASN A 1 198 ? 102.437 65.226 67.030 1.00 25.61 198 ASN A C 1
ATOM 1563 O O . ASN A 1 198 ? 103.578 65.075 66.669 1.00 24.58 198 ASN A O 1
ATOM 1568 N N . ARG A 1 199 ? 102.050 64.975 68.269 1.00 28.47 199 ARG A N 1
ATOM 1569 C CA . ARG A 1 199 ? 102.977 64.468 69.283 1.00 31.20 199 ARG A CA 1
ATOM 1570 C C . ARG A 1 199 ? 103.624 63.133 68.852 1.00 31.84 199 ARG A C 1
ATOM 1571 O O . ARG A 1 199 ? 104.591 62.725 69.440 1.00 33.73 199 ARG A O 1
ATOM 1579 N N . THR A 1 200 ? 103.069 62.452 67.856 1.00 32.31 200 THR A N 1
ATOM 1580 C CA . THR A 1 200 ? 103.678 61.286 67.249 1.00 32.81 200 THR A CA 1
ATOM 1581 C C . THR A 1 200 ? 103.919 61.638 65.794 1.00 32.65 200 THR A C 1
ATOM 1582 O O . THR A 1 200 ? 102.956 61.746 65.009 1.00 32.71 200 THR A O 1
ATOM 1586 N N . TYR A 1 201 ? 105.176 61.833 65.415 1.00 32.38 201 TYR A N 1
ATOM 1587 C CA . TYR A 1 201 ? 105.521 62.293 64.071 1.00 32.84 201 TYR A CA 1
ATOM 1588 C C . TYR A 1 201 ? 104.851 61.481 62.989 1.00 32.94 201 TYR A C 1
ATOM 1589 O O . TYR A 1 201 ? 104.402 62.026 61.969 1.00 32.82 201 TYR A O 1
ATOM 1598 N N . GLU A 1 202 ? 104.773 60.185 63.191 1.00 33.03 202 GLU A N 1
ATOM 1599 C CA . GLU A 1 202 ? 104.203 59.357 62.139 1.00 34.57 202 GLU A CA 1
ATOM 1600 C C . GLU A 1 202 ? 102.703 59.658 61.895 1.00 33.56 202 GLU A C 1
ATOM 1601 O O . GLU A 1 202 ? 102.250 59.563 60.767 1.00 33.85 202 GLU A O 1
ATOM 1607 N N . ARG A 1 203 ? 101.947 59.976 62.942 1.00 33.23 203 ARG A N 1
ATOM 1608 C CA . ARG A 1 203 ? 100.551 60.395 62.770 1.00 33.57 203 ARG A CA 1
ATOM 1609 C C . ARG A 1 203 ? 100.513 61.619 61.826 1.00 32.84 203 ARG A C 1
ATOM 1610 O O . ARG A 1 203 ? 99.631 61.730 60.975 1.00 33.31 203 ARG A O 1
ATOM 1618 N N . ALA A 1 204 ? 101.482 62.522 61.986 1.00 31.90 204 ALA A N 1
ATOM 1619 C CA . ALA A 1 204 ? 101.591 63.733 61.185 1.00 31.36 204 ALA A CA 1
ATOM 1620 C C . ALA A 1 204 ? 101.900 63.463 59.736 1.00 31.09 204 ALA A C 1
ATOM 1621 O O . ALA A 1 204 ? 101.356 64.096 58.841 1.00 30.36 204 ALA A O 1
ATOM 1623 N N . VAL A 1 205 ? 102.842 62.566 59.497 1.00 31.30 205 VAL A N 1
ATOM 1624 C CA . VAL A 1 205 ? 103.227 62.222 58.136 1.00 30.99 205 VAL A CA 1
ATOM 1625 C C . VAL A 1 205 ? 101.989 61.688 57.414 1.00 30.99 205 VAL A C 1
ATOM 1626 O O . VAL A 1 205 ? 101.714 62.003 56.253 1.00 30.33 205 VAL A O 1
ATOM 1630 N N . GLU A 1 206 ? 101.221 60.884 58.135 1.00 31.61 206 GLU A N 1
ATOM 1631 C CA . GLU A 1 206 ? 100.030 60.289 57.590 1.00 32.96 206 GLU A CA 1
ATOM 1632 C C . GLU A 1 206 ? 98.999 61.344 57.168 1.00 31.71 206 GLU A C 1
ATOM 1633 O O . GLU A 1 206 ? 98.529 61.356 56.033 1.00 31.96 206 GLU A O 1
ATOM 1639 N N . LEU A 1 207 ? 98.660 62.233 58.083 1.00 31.00 207 LEU A N 1
ATOM 1640 C CA . LEU A 1 207 ? 97.654 63.245 57.797 1.00 29.98 207 LEU A CA 1
ATOM 1641 C C . LEU A 1 207 ? 98.137 64.238 56.737 1.00 29.64 207 LEU A C 1
ATOM 1642 O O . LEU A 1 207 ? 97.379 64.644 55.854 1.00 28.39 207 LEU A O 1
ATOM 1647 N N . ALA A 1 208 ? 99.392 64.654 56.822 1.00 28.79 208 ALA A N 1
ATOM 1648 C CA . ALA A 1 208 ? 99.884 65.588 55.816 1.00 29.51 208 ALA A CA 1
ATOM 1649 C C . ALA A 1 208 ? 99.706 64.970 54.446 1.00 30.64 208 ALA A C 1
ATOM 1650 O O . ALA A 1 208 ? 99.341 65.663 53.480 1.00 30.31 208 ALA A O 1
ATOM 1652 N N . ARG A 1 209 ? 99.962 63.661 54.356 1.00 32.19 209 ARG A N 1
ATOM 1653 C CA . ARG A 1 209 ? 99.820 62.977 53.071 1.00 33.47 209 ARG A CA 1
ATOM 1654 C C . ARG A 1 209 ? 98.398 63.119 52.584 1.00 33.43 209 ARG A C 1
ATOM 1655 O O . ARG A 1 209 ? 98.178 63.507 51.454 1.00 33.99 209 ARG A O 1
ATOM 1663 N N . ASP A 1 210 ? 97.449 62.829 53.460 1.00 34.62 210 ASP A N 1
ATOM 1664 C CA . ASP A 1 210 ? 96.026 62.971 53.158 1.00 35.56 210 ASP A CA 1
ATOM 1665 C C . ASP A 1 210 ? 95.701 64.348 52.631 1.00 35.06 210 ASP A C 1
ATOM 1666 O O . ASP A 1 210 ? 95.073 64.514 51.588 1.00 35.49 210 ASP A O 1
ATOM 1671 N N . LEU A 1 211 ? 96.131 65.345 53.380 1.00 34.39 211 LEU A N 1
ATOM 1672 C CA . LEU A 1 211 ? 95.807 66.719 53.079 1.00 33.13 211 LEU A CA 1
ATOM 1673 C C . LEU A 1 211 ? 96.624 67.327 51.946 1.00 32.66 211 LEU A C 1
ATOM 1674 O O . LEU A 1 211 ? 96.300 68.407 51.452 1.00 33.76 211 LEU A O 1
ATOM 1679 N N . GLY A 1 212 ? 97.673 66.656 51.501 1.00 31.61 212 GLY A N 1
ATOM 1680 C CA . GLY A 1 212 ? 98.557 67.268 50.511 1.00 30.97 212 GLY A CA 1
ATOM 1681 C C . GLY A 1 212 ? 99.435 68.346 51.124 1.00 29.87 212 GLY A C 1
ATOM 1682 O O . GLY A 1 212 ? 99.839 69.277 50.461 1.00 29.91 212 GLY A O 1
ATOM 1683 N N . GLY A 1 213 ? 99.739 68.207 52.412 1.00 30.05 213 GLY A N 1
ATOM 1684 C CA . GLY A 1 213 ? 100.532 69.189 53.140 1.00 29.97 213 GLY A CA 1
ATOM 1685 C C . GLY A 1 213 ? 101.893 68.664 53.579 1.00 30.13 213 GLY A C 1
ATOM 1686 O O . GLY A 1 213 ? 102.358 67.613 53.114 1.00 30.54 213 GLY A O 1
ATOM 1687 N N . GLU A 1 214 ? 102.511 69.376 54.516 1.00 29.18 214 GLU A N 1
ATOM 1688 C CA . GLU A 1 214 ? 103.845 69.066 54.982 1.00 28.19 214 GLU A CA 1
ATOM 1689 C C . GLU A 1 214 ? 103.792 68.714 56.451 1.00 27.02 214 GLU A C 1
ATOM 1690 O O . GLU A 1 214 ? 103.217 69.467 57.254 1.00 25.97 214 GLU A O 1
ATOM 1696 N N . ALA A 1 215 ? 104.371 67.566 56.795 1.00 25.61 215 ALA A N 1
ATOM 1697 C CA . ALA A 1 215 ? 104.526 67.160 58.170 1.00 25.99 215 ALA A CA 1
ATOM 1698 C C . ALA A 1 215 ? 105.642 67.980 58.773 1.00 25.56 215 ALA A C 1
ATOM 1699 O O . ALA A 1 215 ? 106.687 68.151 58.165 1.00 25.81 215 ALA A O 1
ATOM 1701 N N . VAL A 1 216 ? 105.403 68.551 59.946 1.00 25.32 216 VAL A N 1
ATOM 1702 C CA . VAL A 1 216 ? 106.429 69.344 60.630 1.00 25.16 216 VAL A CA 1
ATOM 1703 C C . VAL A 1 216 ? 106.620 68.860 62.039 1.00 25.57 216 VAL A C 1
ATOM 1704 O O . VAL A 1 216 ? 105.787 68.169 62.573 1.00 25.67 216 VAL A O 1
ATOM 1708 N N . ARG A 1 217 ? 107.716 69.239 62.662 1.00 27.08 217 ARG A N 1
ATOM 1709 C CA . ARG A 1 217 ? 108.006 68.790 64.023 1.00 28.15 217 ARG A CA 1
ATOM 1710 C C . ARG A 1 217 ? 107.172 69.528 65.064 1.00 26.69 217 ARG A C 1
ATOM 1711 O O . ARG A 1 217 ? 107.039 70.731 65.036 1.00 27.79 217 ARG A O 1
ATOM 1719 N N . PHE A 1 218 ? 106.706 68.780 66.030 1.00 25.52 218 PHE A N 1
ATOM 1720 C CA . PHE A 1 218 ? 105.820 69.268 67.055 1.00 25.21 218 PHE A CA 1
ATOM 1721 C C . PHE A 1 218 ? 106.509 70.290 67.951 1.00 24.75 218 PHE A C 1
ATOM 1722 O O . PHE A 1 218 ? 105.876 71.218 68.431 1.00 24.20 218 PHE A O 1
ATOM 1730 N N . ASP A 1 219 ? 107.818 70.121 68.111 1.00 25.12 219 ASP A N 1
ATOM 1731 C CA . ASP A 1 219 ? 108.652 70.901 69.012 1.00 25.57 219 ASP A CA 1
ATOM 1732 C C . ASP A 1 219 ? 109.054 72.199 68.387 1.00 24.25 219 ASP A C 1
ATOM 1733 O O . ASP A 1 219 ? 109.615 73.062 69.054 1.00 24.59 219 ASP A O 1
ATOM 1738 N N . GLU A 1 220 ? 108.738 72.369 67.115 1.00 24.20 220 GLU A N 1
ATOM 1739 C CA . GLU A 1 220 ? 108.964 73.645 66.460 1.00 24.07 220 GLU A CA 1
ATOM 1740 C C . GLU A 1 220 ? 107.626 74.444 66.330 1.00 22.35 220 GLU A C 1
ATOM 1741 O O . GLU A 1 220 ? 107.466 75.298 65.440 1.00 21.13 220 GLU A O 1
ATOM 1747 N N . LEU A 1 221 ? 106.670 74.136 67.208 1.00 21.64 221 LEU A N 1
ATOM 1748 C CA . LEU A 1 221 ? 105.344 74.790 67.202 1.00 21.12 221 LEU A CA 1
ATOM 1749 C C . LEU A 1 221 ? 105.399 76.341 67.165 1.00 20.76 221 LEU A C 1
ATOM 1750 O O . LEU A 1 221 ? 104.611 76.974 66.478 1.00 21.19 221 LEU A O 1
ATOM 1755 N N . VAL A 1 222 ? 106.359 76.964 67.852 1.00 20.55 222 VAL A N 1
ATOM 1756 C CA . VAL A 1 222 ? 106.437 78.409 67.859 1.00 19.01 222 VAL A CA 1
ATOM 1757 C C . VAL A 1 222 ? 106.669 78.969 66.467 1.00 19.65 222 VAL A C 1
ATOM 1758 O O . VAL A 1 222 ? 105.981 79.931 66.058 1.00 18.73 222 VAL A O 1
ATOM 1762 N N A ASP A 1 223 ? 107.625 78.401 65.735 0.80 19.63 223 ASP A N 1
ATOM 1763 N N B ASP A 1 223 ? 107.618 78.372 65.726 0.20 19.08 223 ASP A N 1
ATOM 1764 C CA A ASP A 1 223 ? 107.841 78.848 64.387 0.80 19.59 223 ASP A CA 1
ATOM 1765 C CA B ASP A 1 223 ? 107.883 78.781 64.341 0.20 18.84 223 ASP A CA 1
ATOM 1766 C C A ASP A 1 223 ? 106.626 78.531 63.489 0.80 18.97 223 ASP A C 1
ATOM 1767 C C B ASP A 1 223 ? 106.637 78.522 63.474 0.20 18.87 223 ASP A C 1
ATOM 1768 O O A ASP A 1 223 ? 106.314 79.303 62.593 0.80 18.74 223 ASP A O 1
ATOM 1769 O O B ASP A 1 223 ? 106.301 79.333 62.616 0.20 18.84 223 ASP A O 1
ATOM 1778 N N . HIS A 1 224 ? 105.947 77.407 63.729 1.00 19.20 224 HIS A N 1
ATOM 1779 C CA . HIS A 1 224 ? 104.770 77.043 62.922 1.00 18.37 224 HIS A CA 1
ATOM 1780 C C . HIS A 1 224 ? 103.685 78.100 63.038 1.00 19.10 224 HIS A C 1
ATOM 1781 O O . HIS A 1 224 ? 103.128 78.553 62.038 1.00 19.05 224 HIS A O 1
ATOM 1788 N N . LEU A 1 225 ? 103.370 78.444 64.273 1.00 19.17 225 LEU A N 1
ATOM 1789 C CA . LEU A 1 225 ? 102.479 79.553 64.594 1.00 19.64 225 LEU A CA 1
ATOM 1790 C C . LEU A 1 225 ? 102.890 80.835 63.916 1.00 20.51 225 LEU A C 1
ATOM 1791 O O . LEU A 1 225 ? 102.050 81.543 63.345 1.00 19.79 225 LEU A O 1
ATOM 1796 N N . ALA A 1 226 ? 104.180 81.145 63.932 1.00 21.36 226 ALA A N 1
ATOM 1797 C CA . ALA A 1 226 ? 104.600 82.404 63.372 1.00 22.20 226 ALA A CA 1
ATOM 1798 C C . ALA A 1 226 ? 104.255 82.483 61.894 1.00 23.34 226 ALA A C 1
ATOM 1799 O O . ALA A 1 226 ? 103.970 83.573 61.394 1.00 24.49 226 ALA A O 1
ATOM 1801 N N . ARG A 1 227 ? 104.273 81.355 61.195 1.00 23.25 227 ARG A N 1
ATOM 1802 C CA . ARG A 1 227 ? 104.000 81.396 59.791 1.00 24.30 227 ARG A CA 1
ATOM 1803 C C . ARG A 1 227 ? 102.591 80.994 59.398 1.00 23.32 227 ARG A C 1
ATOM 1804 O O . ARG A 1 227 ? 102.306 80.865 58.226 1.00 22.11 227 ARG A O 1
ATOM 1812 N N . SER A 1 228 ? 101.713 80.779 60.358 1.00 22.22 228 SER A N 1
ATOM 1813 C CA . SER A 1 228 ? 100.372 80.311 59.998 1.00 21.80 228 SER A CA 1
ATOM 1814 C C . SER A 1 228 ? 99.271 81.357 60.200 1.00 21.03 228 SER A C 1
ATOM 1815 O O . SER A 1 228 ? 99.378 82.233 61.039 1.00 20.06 228 SER A O 1
ATOM 1818 N N . ASP A 1 229 ? 98.186 81.233 59.460 1.00 20.92 229 ASP A N 1
ATOM 1819 C CA . ASP A 1 229 ? 97.079 82.180 59.628 1.00 21.51 229 ASP A CA 1
ATOM 1820 C C . ASP A 1 229 ? 95.835 81.522 60.205 1.00 21.08 229 ASP A C 1
ATOM 1821 O O . ASP A 1 229 ? 95.037 82.178 60.878 1.00 21.59 229 ASP A O 1
ATOM 1826 N N . VAL A 1 230 ? 95.653 80.245 59.935 1.00 20.99 230 VAL A N 1
ATOM 1827 C CA . VAL A 1 230 ? 94.581 79.532 60.563 1.00 21.12 230 VAL A CA 1
ATOM 1828 C C . VAL A 1 230 ? 95.178 78.282 61.229 1.00 20.54 230 VAL A C 1
ATOM 1829 O O . VAL A 1 230 ? 95.981 77.548 60.622 1.00 21.25 230 VAL A O 1
ATOM 1833 N N . VAL A 1 231 ? 94.831 78.088 62.489 1.00 19.46 231 VAL A N 1
ATOM 1834 C CA . VAL A 1 231 ? 95.308 76.939 63.266 1.00 19.91 231 VAL A CA 1
ATOM 1835 C C . VAL A 1 231 ? 94.101 76.099 63.619 1.00 19.84 231 VAL A C 1
ATOM 1836 O O . VAL A 1 231 ? 93.114 76.630 64.140 1.00 20.48 231 VAL A O 1
ATOM 1840 N N . VAL A 1 232 ? 94.184 74.813 63.309 1.00 18.56 232 VAL A N 1
ATOM 1841 C CA . VAL A 1 232 ? 93.154 73.854 63.610 1.00 19.18 232 VAL A CA 1
ATOM 1842 C C . VAL A 1 232 ? 93.773 72.900 64.625 1.00 18.86 232 VAL A C 1
ATOM 1843 O O . VAL A 1 232 ? 94.707 72.155 64.319 1.00 19.46 232 VAL A O 1
ATOM 1847 N N . SER A 1 233 ? 93.287 72.957 65.851 1.00 17.81 233 SER A N 1
ATOM 1848 C CA . SER A 1 233 ? 93.860 72.173 66.922 1.00 18.94 233 SER A CA 1
ATOM 1849 C C . SER A 1 233 ? 92.866 71.116 67.438 1.00 18.62 233 SER A C 1
ATOM 1850 O O . SER A 1 233 ? 91.793 71.421 67.922 1.00 17.83 233 SER A O 1
ATOM 1853 N N . ALA A 1 234 ? 93.252 69.859 67.314 1.00 18.82 234 ALA A N 1
ATOM 1854 C CA . ALA A 1 234 ? 92.392 68.764 67.639 1.00 20.33 234 ALA A CA 1
ATOM 1855 C C . ALA A 1 234 ? 93.201 67.608 68.215 1.00 21.62 234 ALA A C 1
ATOM 1856 O O . ALA A 1 234 ? 93.099 66.470 67.746 1.00 22.28 234 ALA A O 1
ATOM 1858 N N . THR A 1 235 ? 94.004 67.869 69.228 1.00 22.64 235 THR A N 1
ATOM 1859 C CA . THR A 1 235 ? 94.755 66.763 69.793 1.00 24.47 235 THR A CA 1
ATOM 1860 C C . THR A 1 235 ? 93.959 65.871 70.744 1.00 26.11 235 THR A C 1
ATOM 1861 O O . THR A 1 235 ? 93.108 66.322 71.500 1.00 26.25 235 THR A O 1
ATOM 1865 N N . ALA A 1 236 ? 94.325 64.597 70.715 1.00 27.73 236 ALA A N 1
ATOM 1866 C CA . ALA A 1 236 ? 93.731 63.562 71.533 1.00 29.59 236 ALA A CA 1
ATOM 1867 C C . ALA A 1 236 ? 94.133 63.619 73.010 1.00 30.38 236 ALA A C 1
ATOM 1868 O O . ALA A 1 236 ? 93.309 63.346 73.870 1.00 30.62 236 ALA A O 1
ATOM 1870 N N . ALA A 1 237 ? 95.382 63.950 73.315 1.00 31.61 237 ALA A N 1
ATOM 1871 C CA . ALA A 1 237 ? 95.800 64.027 74.709 1.00 32.41 237 ALA A CA 1
ATOM 1872 C C . ALA A 1 237 ? 95.073 65.178 75.409 1.00 33.51 237 ALA A C 1
ATOM 1873 O O . ALA A 1 237 ? 94.635 66.116 74.775 1.00 32.75 237 ALA A O 1
ATOM 1875 N N . PRO A 1 238 ? 94.902 65.047 76.718 1.00 34.38 238 PRO A N 1
ATOM 1876 C CA . PRO A 1 238 ? 94.150 66.006 77.516 1.00 34.40 238 PRO A CA 1
ATOM 1877 C C . PRO A 1 238 ? 94.920 67.233 77.988 1.00 34.06 238 PRO A C 1
ATOM 1878 O O . PRO A 1 238 ? 94.431 67.932 78.859 1.00 34.98 238 PRO A O 1
ATOM 1882 N N . HIS A 1 239 ? 96.071 67.514 77.407 1.00 32.34 239 HIS A N 1
ATOM 1883 C CA . HIS A 1 239 ? 96.823 68.667 77.808 1.00 31.31 239 HIS A CA 1
ATOM 1884 C C . HIS A 1 239 ? 96.659 69.735 76.734 1.00 28.72 239 HIS A C 1
ATOM 1885 O O . HIS A 1 239 ? 96.556 69.424 75.580 1.00 27.47 239 HIS A O 1
ATOM 1892 N N . PRO A 1 240 ? 96.604 70.994 77.130 1.00 26.80 240 PRO A N 1
ATOM 1893 C CA . PRO A 1 240 ? 96.544 72.079 76.168 1.00 26.06 240 PRO A CA 1
ATOM 1894 C C . PRO A 1 240 ? 97.840 72.073 75.363 1.00 24.23 240 PRO A C 1
ATOM 1895 O O . PRO A 1 240 ? 98.861 71.706 75.907 1.00 22.38 240 PRO A O 1
ATOM 1899 N N . VAL A 1 241 ? 97.793 72.463 74.105 1.00 23.24 241 VAL A N 1
ATOM 1900 C CA . VAL A 1 241 ? 98.992 72.484 73.265 1.00 23.50 241 VAL A CA 1
ATOM 1901 C C . VAL A 1 241 ? 99.352 73.859 72.739 1.00 21.53 241 VAL A C 1
ATOM 1902 O O . VAL A 1 241 ? 100.476 74.048 72.284 1.00 21.93 241 VAL A O 1
ATOM 1906 N N . ILE A 1 242 ? 98.386 74.776 72.725 1.00 19.23 242 ILE A N 1
ATOM 1907 C CA . ILE A 1 242 ? 98.610 76.146 72.347 1.00 19.34 242 ILE A CA 1
ATOM 1908 C C . ILE A 1 242 ? 98.607 77.006 73.594 1.00 19.12 242 ILE A C 1
ATOM 1909 O O . ILE A 1 242 ? 97.545 77.257 74.215 1.00 18.52 242 ILE A O 1
ATOM 1914 N N . HIS A 1 243 ? 99.782 77.528 73.910 1.00 19.07 243 HIS A N 1
ATOM 1915 C CA . HIS A 1 243 ? 99.992 78.362 75.097 1.00 18.71 243 HIS A CA 1
ATOM 1916 C C . HIS A 1 243 ? 100.217 79.810 74.828 1.00 17.52 243 HIS A C 1
ATOM 1917 O O . HIS A 1 243 ? 100.839 80.186 73.808 1.00 17.83 243 HIS A O 1
ATOM 1924 N N . VAL A 1 244 ? 99.728 80.623 75.764 1.00 17.38 244 VAL A N 1
ATOM 1925 C CA . VAL A 1 244 ? 99.931 82.047 75.667 1.00 18.14 244 VAL A CA 1
ATOM 1926 C C . VAL A 1 244 ? 101.387 82.403 75.284 1.00 17.73 244 VAL A C 1
ATOM 1927 O O . VAL A 1 244 ? 101.631 83.128 74.308 1.00 17.81 244 VAL A O 1
ATOM 1931 N N . ASP A 1 245 ? 102.361 81.928 76.061 1.00 17.70 245 ASP A N 1
ATOM 1932 C CA . ASP A 1 245 ? 103.754 82.273 75.781 1.00 17.35 245 ASP A CA 1
ATOM 1933 C C . ASP A 1 245 ? 104.225 81.923 74.385 1.00 15.26 245 ASP A C 1
ATOM 1934 O O . ASP A 1 245 ? 105.008 82.645 73.806 1.00 16.65 245 ASP A O 1
ATOM 1939 N N . ASP A 1 246 ? 103.805 80.788 73.853 1.00 15.97 246 ASP A N 1
ATOM 1940 C CA . ASP A 1 246 ? 104.237 80.406 72.525 1.00 15.81 246 ASP A CA 1
ATOM 1941 C C . ASP A 1 246 ? 103.673 81.366 71.461 1.00 15.71 246 ASP A C 1
ATOM 1942 O O . ASP A 1 246 ? 104.361 81.725 70.487 1.00 15.09 246 ASP A O 1
ATOM 1947 N N . VAL A 1 247 ? 102.417 81.738 71.619 1.00 17.41 247 VAL A N 1
ATOM 1948 C CA . VAL A 1 247 ? 101.720 82.626 70.666 1.00 17.55 247 VAL A CA 1
ATOM 1949 C C . VAL A 1 247 ? 102.367 84.013 70.663 1.00 19.56 247 VAL A C 1
ATOM 1950 O O . VAL A 1 247 ? 102.677 84.547 69.595 1.00 19.05 247 VAL A O 1
ATOM 1954 N N . ARG A 1 248 ? 102.637 84.576 71.844 1.00 20.40 248 ARG A N 1
ATOM 1955 C CA . ARG A 1 248 ? 103.281 85.860 71.934 1.00 22.23 248 ARG A CA 1
ATOM 1956 C C . ARG A 1 248 ? 104.657 85.788 71.269 1.00 23.13 248 ARG A C 1
ATOM 1957 O O . ARG A 1 248 ? 104.976 86.627 70.429 1.00 25.29 248 ARG A O 1
ATOM 1965 N N . GLU A 1 249 ? 105.461 84.782 71.624 1.00 23.88 249 GLU A N 1
ATOM 1966 C CA . GLU A 1 249 ? 106.753 84.571 70.958 1.00 24.16 249 GLU A CA 1
ATOM 1967 C C . GLU A 1 249 ? 106.548 84.450 69.441 1.00 24.38 249 GLU A C 1
ATOM 1968 O O . GLU A 1 249 ? 107.270 85.096 68.693 1.00 23.50 249 GLU A O 1
ATOM 1974 N N . ALA A 1 250 ? 105.595 83.648 68.966 1.00 25.24 250 ALA A N 1
ATOM 1975 C CA . ALA A 1 250 ? 105.447 83.509 67.521 1.00 25.71 250 ALA A CA 1
ATOM 1976 C C . ALA A 1 250 ? 105.155 84.872 66.871 1.00 26.89 250 ALA A C 1
ATOM 1977 O O . ALA A 1 250 ? 105.687 85.166 65.808 1.00 25.82 250 ALA A O 1
ATOM 1979 N N . LEU A 1 251 ? 104.278 85.665 67.495 1.00 27.95 251 LEU A N 1
ATOM 1980 C CA . LEU A 1 251 ? 103.923 86.963 66.943 1.00 30.81 251 LEU A CA 1
ATOM 1981 C C . LEU A 1 251 ? 105.107 87.938 66.972 1.00 33.18 251 LEU A C 1
ATOM 1982 O O . LEU A 1 251 ? 105.305 88.649 65.989 1.00 32.99 251 LEU A O 1
ATOM 1987 N N . ARG A 1 252 ? 105.898 87.978 68.042 1.00 36.26 252 ARG A N 1
ATOM 1988 C CA . ARG A 1 252 ? 107.057 88.898 68.019 1.00 39.41 252 ARG A CA 1
ATOM 1989 C C . ARG A 1 252 ? 108.039 88.477 66.938 1.00 41.56 252 ARG A C 1
ATOM 1990 O O . ARG A 1 252 ? 108.710 89.307 66.344 1.00 42.28 252 ARG A O 1
ATOM 1998 N N A LYS A 1 253 ? 108.108 87.186 66.675 0.50 42.87 253 LYS A N 1
ATOM 1999 N N B LYS A 1 253 ? 108.094 87.182 66.650 0.50 42.95 253 LYS A N 1
ATOM 2000 C CA A LYS A 1 253 ? 109.013 86.677 65.664 0.50 44.29 253 LYS A CA 1
ATOM 2001 C CA B LYS A 1 253 ? 109.014 86.672 65.636 0.50 44.42 253 LYS A CA 1
ATOM 2002 C C A LYS A 1 253 ? 108.742 87.227 64.259 0.50 45.21 253 LYS A C 1
ATOM 2003 C C B LYS A 1 253 ? 108.742 87.222 64.251 0.50 45.25 253 LYS A C 1
ATOM 2004 O O A LYS A 1 253 ? 109.680 87.534 63.521 0.50 45.42 253 LYS A O 1
ATOM 2005 O O B LYS A 1 253 ? 109.681 87.512 63.507 0.50 45.45 253 LYS A O 1
ATOM 2016 N N . ARG A 1 254 ? 107.470 87.384 63.904 1.00 45.86 254 ARG A N 1
ATOM 2017 C CA . ARG A 1 254 ? 107.145 87.813 62.550 1.00 47.72 254 ARG A CA 1
ATOM 2018 C C . ARG A 1 254 ? 107.121 89.330 62.324 1.00 49.58 254 ARG A C 1
ATOM 2019 O O . ARG A 1 254 ? 106.541 90.113 63.085 1.00 50.16 254 ARG A O 1
ATOM 2027 N N . ASP A 1 255 ? 107.854 89.745 61.301 1.00 51.46 255 ASP A N 1
ATOM 2028 C CA . ASP A 1 255 ? 107.922 91.159 60.938 1.00 52.88 255 ASP A CA 1
ATOM 2029 C C . ASP A 1 255 ? 106.599 91.819 60.538 1.00 53.00 255 ASP A C 1
ATOM 2030 O O . ASP A 1 255 ? 106.398 92.995 60.818 1.00 53.49 255 ASP A O 1
ATOM 2035 N N A ARG A 1 256 ? 105.717 91.062 59.900 0.50 52.87 256 ARG A N 1
ATOM 2036 N N B ARG A 1 256 ? 105.706 91.065 59.887 0.50 52.89 256 ARG A N 1
ATOM 2037 C CA A ARG A 1 256 ? 104.461 91.598 59.398 0.50 52.59 256 ARG A CA 1
ATOM 2038 C CA B ARG A 1 256 ? 104.437 91.603 59.377 0.50 52.62 256 ARG A CA 1
ATOM 2039 C C A ARG A 1 256 ? 103.235 91.242 60.276 0.50 51.45 256 ARG A C 1
ATOM 2040 C C B ARG A 1 256 ? 103.234 91.244 60.277 0.50 51.46 256 ARG A C 1
ATOM 2041 O O A ARG A 1 256 ? 103.031 90.076 60.592 0.50 51.61 256 ARG A O 1
ATOM 2042 O O B ARG A 1 256 ? 103.057 90.082 60.624 0.50 51.61 256 ARG A O 1
ATOM 2057 N N . ARG A 1 257 ? 102.488 92.260 60.732 1.00 49.90 257 ARG A N 1
ATOM 2058 C CA . ARG A 1 257 ? 101.212 92.052 61.469 1.00 47.33 257 ARG A CA 1
ATOM 2059 C C . ARG A 1 257 ? 100.128 91.531 60.497 1.00 43.96 257 ARG A C 1
ATOM 2060 O O . ARG A 1 257 ? 99.984 92.048 59.377 1.00 43.12 257 ARG A O 1
ATOM 2068 N N . SER A 1 258 ? 99.427 90.470 60.908 1.00 39.54 258 SER A N 1
ATOM 2069 C CA . SER A 1 258 ? 98.251 89.923 60.205 1.00 36.14 258 SER A CA 1
ATOM 2070 C C . SER A 1 258 ? 97.460 89.046 61.218 1.00 32.91 258 SER A C 1
ATOM 2071 O O . SER A 1 258 ? 98.047 88.460 62.114 1.00 30.75 258 SER A O 1
ATOM 2074 N N . PRO A 1 259 ? 96.141 88.989 61.127 1.00 29.52 259 PRO A N 1
ATOM 2075 C CA . PRO A 1 259 ? 95.365 88.212 62.106 1.00 27.86 259 PRO A CA 1
ATOM 2076 C C . PRO A 1 259 ? 95.559 86.706 62.026 1.00 25.55 259 PRO A C 1
ATOM 2077 O O . PRO A 1 259 ? 95.701 86.157 60.937 1.00 23.86 259 PRO A O 1
ATOM 2081 N N . ILE A 1 260 ? 95.536 86.047 63.183 1.00 23.76 260 ILE A N 1
ATOM 2082 C CA . ILE A 1 260 ? 95.618 84.583 63.253 1.00 23.71 260 ILE A CA 1
ATOM 2083 C C . ILE A 1 260 ? 94.314 84.046 63.830 1.00 22.39 260 ILE A C 1
ATOM 2084 O O . ILE A 1 260 ? 93.858 84.524 64.871 1.00 22.24 260 ILE A O 1
ATOM 2089 N N . LEU A 1 261 ? 93.703 83.087 63.148 1.00 20.78 261 LEU A N 1
ATOM 2090 C CA . LEU A 1 261 ? 92.489 82.463 63.640 1.00 20.08 261 LEU A CA 1
ATOM 2091 C C . LEU A 1 261 ? 92.821 81.086 64.169 1.00 18.94 261 LEU A C 1
ATOM 2092 O O . LEU A 1 261 ? 93.401 80.279 63.467 1.00 16.67 261 LEU A O 1
ATOM 2097 N N . ILE A 1 262 ? 92.485 80.829 65.420 1.00 18.20 262 ILE A N 1
ATOM 2098 C CA . ILE A 1 262 ? 92.775 79.517 66.033 1.00 18.13 262 ILE A CA 1
ATOM 2099 C C . ILE A 1 262 ? 91.446 78.846 66.327 1.00 18.08 262 ILE A C 1
ATOM 2100 O O . ILE A 1 262 ? 90.614 79.411 67.047 1.00 17.57 262 ILE A O 1
ATOM 2105 N N . ILE A 1 263 ? 91.239 77.667 65.746 1.00 18.14 263 ILE A N 1
ATOM 2106 C CA . ILE A 1 263 ? 90.022 76.921 65.918 1.00 18.11 263 ILE A CA 1
ATOM 2107 C C . ILE A 1 263 ? 90.311 75.745 66.836 1.00 17.60 263 ILE A C 1
ATOM 2108 O O . ILE A 1 263 ? 90.994 74.816 66.476 1.00 19.77 263 ILE A O 1
ATOM 2113 N N . ASP A 1 264 ? 89.797 75.811 68.032 1.00 17.07 264 ASP A N 1
ATOM 2114 C CA . ASP A 1 264 ? 89.977 74.772 69.041 1.00 18.21 264 ASP A CA 1
ATOM 2115 C C . ASP A 1 264 ? 88.901 73.698 68.974 1.00 18.86 264 ASP A C 1
ATOM 2116 O O . ASP A 1 264 ? 87.799 73.903 69.478 1.00 19.58 264 ASP A O 1
ATOM 2121 N N . ILE A 1 265 ? 89.220 72.561 68.377 1.00 20.63 265 ILE A N 1
ATOM 2122 C CA . ILE A 1 265 ? 88.272 71.456 68.150 1.00 24.01 265 ILE A CA 1
ATOM 2123 C C . ILE A 1 265 ? 88.223 70.430 69.304 1.00 25.53 265 ILE A C 1
ATOM 2124 O O . ILE A 1 265 ? 87.254 69.658 69.412 1.00 26.55 265 ILE A O 1
ATOM 2129 N N . ALA A 1 266 ? 89.243 70.457 70.165 1.00 25.97 266 ALA A N 1
ATOM 2130 C CA . ALA A 1 266 ? 89.427 69.478 71.249 1.00 26.54 266 ALA A CA 1
ATOM 2131 C C . ALA A 1 266 ? 88.639 69.742 72.506 1.00 27.03 266 ALA A C 1
ATOM 2132 O O . ALA A 1 266 ? 88.260 70.841 72.821 1.00 25.81 266 ALA A O 1
ATOM 2134 N N . ASN A 1 267 ? 88.389 68.680 73.228 1.00 29.42 267 ASN A N 1
ATOM 2135 C CA . ASN A 1 267 ? 87.779 68.814 74.519 1.00 31.59 267 ASN A CA 1
ATOM 2136 C C . ASN A 1 267 ? 88.351 67.678 75.335 1.00 31.25 267 ASN A C 1
ATOM 2137 O O . ASN A 1 267 ? 88.171 66.520 74.951 1.00 33.02 267 ASN A O 1
ATOM 2142 N N . PRO A 1 268 ? 89.056 67.984 76.425 1.00 29.68 268 PRO A N 1
ATOM 2143 C CA . PRO A 1 268 ? 89.222 69.347 76.909 1.00 28.23 268 PRO A CA 1
ATOM 2144 C C . PRO A 1 268 ? 89.967 70.191 75.880 1.00 26.74 268 PRO A C 1
ATOM 2145 O O . PRO A 1 268 ? 90.603 69.642 74.976 1.00 25.15 268 PRO A O 1
ATOM 2149 N N . ARG A 1 269 ? 89.909 71.497 76.081 1.00 25.16 269 ARG A N 1
ATOM 2150 C CA . ARG A 1 269 ? 90.430 72.489 75.142 1.00 25.50 269 ARG A CA 1
ATOM 2151 C C . ARG A 1 269 ? 91.923 72.355 74.868 1.00 23.62 269 ARG A C 1
ATOM 2152 O O . ARG A 1 269 ? 92.700 72.054 75.737 1.00 23.18 269 ARG A O 1
ATOM 2160 N N . ASP A 1 270 ? 92.300 72.582 73.634 1.00 21.79 270 ASP A N 1
ATOM 2161 C CA . ASP A 1 270 ? 93.697 72.582 73.230 1.00 21.34 270 ASP A CA 1
ATOM 2162 C C . ASP A 1 270 ? 94.322 73.941 73.499 1.00 20.77 270 ASP A C 1
ATOM 2163 O O . ASP A 1 270 ? 95.559 74.060 73.602 1.00 21.08 270 ASP A O 1
ATOM 2168 N N . VAL A 1 271 ? 93.493 74.971 73.545 1.00 20.03 271 VAL A N 1
ATOM 2169 C CA . VAL A 1 271 ? 93.999 76.324 73.671 1.00 20.55 271 VAL A CA 1
ATOM 2170 C C . VAL A 1 271 ? 93.898 76.849 75.120 1.00 20.28 271 VAL A C 1
ATOM 2171 O O . VAL A 1 271 ? 92.848 76.762 75.757 1.00 19.57 271 VAL A O 1
ATOM 2175 N N . GLU A 1 272 ? 95.017 77.343 75.625 1.00 19.86 272 GLU A N 1
ATOM 2176 C CA . GLU A 1 272 ? 95.111 77.903 76.951 1.00 21.02 272 GLU A CA 1
ATOM 2177 C C . GLU A 1 272 ? 94.222 79.118 77.063 1.00 22.12 272 GLU A C 1
ATOM 2178 O O . GLU A 1 272 ? 94.219 79.976 76.157 1.00 22.28 272 GLU A O 1
ATOM 2184 N N . GLU A 1 273 ? 93.506 79.236 78.177 1.00 22.66 273 GLU A N 1
ATOM 2185 C CA . GLU A 1 273 ? 92.682 80.413 78.431 1.00 24.63 273 GLU A CA 1
ATOM 2186 C C . GLU A 1 273 ? 93.591 81.635 78.420 1.00 24.04 273 GLU A C 1
ATOM 2187 O O . GLU A 1 273 ? 94.706 81.587 78.952 1.00 23.92 273 GLU A O 1
ATOM 2193 N N . GLY A 1 274 ? 93.129 82.725 77.821 1.00 22.96 274 GLY A N 1
ATOM 2194 C CA . GLY A 1 274 ? 93.935 83.937 77.674 1.00 23.01 274 GLY A CA 1
ATOM 2195 C C . GLY A 1 274 ? 94.579 84.131 76.297 1.00 22.03 274 GLY A C 1
ATOM 2196 O O . GLY A 1 274 ? 94.976 85.236 75.941 1.00 21.83 274 GLY A O 1
ATOM 2197 N N . VAL A 1 275 ? 94.689 83.065 75.510 1.00 21.65 275 VAL A N 1
ATOM 2198 C CA . VAL A 1 275 ? 95.291 83.180 74.185 1.00 21.99 275 VAL A CA 1
ATOM 2199 C C . VAL A 1 275 ? 94.441 84.153 73.370 1.00 22.45 275 VAL A C 1
ATOM 2200 O O . VAL A 1 275 ? 94.947 84.930 72.585 1.00 21.74 275 VAL A O 1
ATOM 2204 N N . GLU A 1 276 ? 93.139 84.091 73.600 1.00 23.77 276 GLU A N 1
ATOM 2205 C CA . GLU A 1 276 ? 92.167 84.922 72.919 1.00 26.11 276 GLU A CA 1
ATOM 2206 C C . GLU A 1 276 ? 92.363 86.441 73.125 1.00 26.52 276 GLU A C 1
ATOM 2207 O O . GLU A 1 276 ? 91.942 87.236 72.281 1.00 26.82 276 GLU A O 1
ATOM 2213 N N . ASN A 1 277 ? 93.045 86.829 74.201 1.00 27.11 277 ASN A N 1
ATOM 2214 C CA . ASN A 1 277 ? 93.287 88.230 74.485 1.00 27.56 277 ASN A CA 1
ATOM 2215 C C . ASN A 1 277 ? 94.586 88.763 73.913 1.00 27.11 277 ASN A C 1
ATOM 2216 O O . ASN A 1 277 ? 94.903 89.910 74.101 1.00 26.07 277 ASN A O 1
ATOM 2221 N N . ILE A 1 278 ? 95.354 87.929 73.204 1.00 27.03 278 ILE A N 1
ATOM 2222 C CA . ILE A 1 278 ? 96.562 88.431 72.559 1.00 26.10 278 ILE A CA 1
ATOM 2223 C C . ILE A 1 278 ? 96.075 89.210 71.356 1.00 27.02 278 ILE A C 1
ATOM 2224 O O . ILE A 1 278 ? 95.115 88.832 70.674 1.00 25.53 278 ILE A O 1
ATOM 2229 N N A GLU A 1 279 ? 96.749 90.311 71.106 0.50 27.72 279 GLU A N 1
ATOM 2230 N N B GLU A 1 279 ? 96.793 90.278 71.031 0.50 27.60 279 GLU A N 1
ATOM 2231 C CA A GLU A 1 279 ? 96.397 91.214 70.030 0.50 28.31 279 GLU A CA 1
ATOM 2232 C CA B GLU A 1 279 ? 96.413 91.162 69.924 0.50 28.14 279 GLU A CA 1
ATOM 2233 C C A GLU A 1 279 ? 96.653 90.524 68.608 0.50 27.71 279 GLU A C 1
ATOM 2234 C C B GLU A 1 279 ? 96.613 90.435 68.614 0.50 27.61 279 GLU A C 1
ATOM 2235 O O A GLU A 1 279 ? 97.676 89.902 68.410 0.50 27.41 279 GLU A O 1
ATOM 2236 O O B GLU A 1 279 ? 97.596 89.730 68.463 0.50 27.25 279 GLU A O 1
ATOM 2247 N N . ASP A 1 280 ? 95.728 90.654 67.657 1.00 27.58 280 ASP A N 1
ATOM 2248 C CA . ASP A 1 280 ? 95.825 89.935 66.344 1.00 27.55 280 ASP A CA 1
ATOM 2249 C C . ASP A 1 280 ? 95.422 88.449 66.401 1.00 26.27 280 ASP A C 1
ATOM 2250 O O . ASP A 1 280 ? 95.574 87.730 65.403 1.00 26.88 280 ASP A O 1
ATOM 2255 N N . VAL A 1 281 ? 94.991 87.977 67.550 1.00 23.80 281 VAL A N 1
ATOM 2256 C CA . VAL A 1 281 ? 94.586 86.594 67.678 1.00 24.05 281 VAL A CA 1
ATOM 2257 C C . VAL A 1 281 ? 93.113 86.463 67.917 1.00 23.53 281 VAL A C 1
ATOM 2258 O O . VAL A 1 281 ? 92.557 87.139 68.765 1.00 23.45 281 VAL A O 1
ATOM 2262 N N . GLU A 1 282 ? 92.504 85.579 67.156 1.00 22.45 282 GLU A N 1
ATOM 2263 C CA . GLU A 1 282 ? 91.121 85.216 67.366 1.00 22.96 282 GLU A CA 1
ATOM 2264 C C . GLU A 1 282 ? 91.001 83.751 67.705 1.00 21.50 282 GLU A C 1
ATOM 2265 O O . GLU A 1 282 ? 91.538 82.935 67.005 1.00 22.26 282 GLU A O 1
ATOM 2271 N N . VAL A 1 283 ? 90.265 83.418 68.750 1.00 20.73 283 VAL A N 1
ATOM 2272 C CA . VAL A 1 283 ? 90.021 82.026 69.099 1.00 20.29 283 VAL A CA 1
ATOM 2273 C C . VAL A 1 283 ? 88.501 81.672 69.068 1.00 20.92 283 VAL A C 1
ATOM 2274 O O . VAL A 1 283 ? 87.704 82.339 69.710 1.00 20.60 283 VAL A O 1
ATOM 2278 N N . ARG A 1 284 ? 88.168 80.602 68.345 1.00 21.58 284 ARG A N 1
ATOM 2279 C CA . ARG A 1 284 ? 86.809 80.070 68.224 1.00 22.07 284 ARG A CA 1
ATOM 2280 C C . ARG A 1 284 ? 86.819 78.557 68.486 1.00 21.67 284 ARG A C 1
ATOM 2281 O O . ARG A 1 284 ? 87.863 77.919 68.401 1.00 21.85 284 ARG A O 1
ATOM 2289 N N . THR A 1 285 ? 85.670 77.977 68.809 1.00 20.70 285 THR A N 1
ATOM 2290 C CA . THR A 1 285 ? 85.597 76.544 69.094 1.00 21.45 285 THR A CA 1
ATOM 2291 C C . THR A 1 285 ? 84.707 75.777 68.147 1.00 21.91 285 THR A C 1
ATOM 2292 O O . THR A 1 285 ? 84.034 76.369 67.268 1.00 20.89 285 THR A O 1
ATOM 2296 N N . ILE A 1 286 ? 84.748 74.453 68.330 1.00 22.09 286 ILE A N 1
ATOM 2297 C CA . ILE A 1 286 ? 83.892 73.538 67.627 1.00 23.51 286 ILE A CA 1
ATOM 2298 C C . ILE A 1 286 ? 82.472 73.976 67.915 1.00 23.43 286 ILE A C 1
ATOM 2299 O O . ILE A 1 286 ? 81.631 73.940 67.042 1.00 23.47 286 ILE A O 1
ATOM 2304 N N . ASP A 1 287 ? 82.195 74.429 69.133 1.00 24.17 287 ASP A N 1
A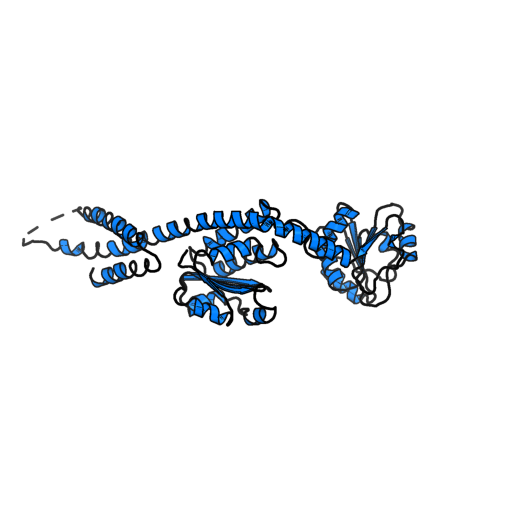TOM 2305 C CA . ASP A 1 287 ? 80.832 74.889 69.445 1.00 24.86 287 ASP A CA 1
ATOM 2306 C C . ASP A 1 287 ? 80.383 76.070 68.550 1.00 22.60 287 ASP A C 1
ATOM 2307 O O . ASP A 1 287 ? 79.267 76.094 68.076 1.00 23.76 287 ASP A O 1
ATOM 2312 N N . ASP A 1 288 ? 81.244 77.065 68.365 1.00 21.56 288 ASP A N 1
ATOM 2313 C CA . ASP A 1 288 ? 81.007 78.180 67.466 1.00 19.61 288 ASP A CA 1
ATOM 2314 C C . ASP A 1 288 ? 80.695 77.695 66.057 1.00 19.10 288 ASP A C 1
ATOM 2315 O O . ASP A 1 288 ? 79.819 78.260 65.376 1.00 16.96 288 ASP A O 1
ATOM 2320 N N . LEU A 1 289 ? 81.443 76.705 65.561 1.00 17.28 289 LEU A N 1
ATOM 2321 C CA . LEU A 1 289 ? 81.076 76.160 64.270 1.00 17.17 289 LEU A CA 1
ATOM 2322 C C . LEU A 1 289 ? 79.650 75.527 64.213 1.00 17.96 289 LEU A C 1
ATOM 2323 O O . LEU A 1 289 ? 78.936 75.706 63.235 1.00 16.49 289 LEU A O 1
ATOM 2328 N N . ARG A 1 290 ? 79.256 74.798 65.254 1.00 18.71 290 ARG A N 1
ATOM 2329 C CA . ARG A 1 290 ? 77.948 74.164 65.293 1.00 19.61 290 ARG A CA 1
ATOM 2330 C C . ARG A 1 290 ? 76.864 75.244 65.278 1.00 19.10 290 ARG A C 1
ATOM 2331 O O . ARG A 1 290 ? 75.871 75.095 64.593 1.00 17.11 290 ARG A O 1
ATOM 2339 N N . VAL A 1 291 ? 77.091 76.330 65.999 1.00 18.78 291 VAL A N 1
ATOM 2340 C CA . VAL A 1 291 ? 76.179 77.482 65.978 1.00 19.63 291 VAL A CA 1
ATOM 2341 C C . VAL A 1 291 ? 76.002 78.058 64.569 1.00 18.88 291 VAL A C 1
ATOM 2342 O O . VAL A 1 291 ? 74.888 78.323 64.134 1.00 19.82 291 VAL A O 1
ATOM 2346 N N . ILE A 1 292 ? 77.094 78.269 63.849 1.00 17.24 292 ILE A N 1
ATOM 2347 C CA . ILE A 1 292 ? 77.016 78.775 62.491 1.00 16.53 292 ILE A CA 1
ATOM 2348 C C . ILE A 1 292 ? 76.175 77.836 61.562 1.00 16.12 292 ILE A C 1
ATOM 2349 O O . ILE A 1 292 ? 75.286 78.276 60.812 1.00 14.99 292 ILE A O 1
ATOM 2354 N N . ALA A 1 293 ? 76.505 76.573 61.601 1.00 16.77 293 ALA A N 1
ATOM 2355 C CA . ALA A 1 293 ? 75.820 75.553 60.806 1.00 17.75 293 ALA A CA 1
ATOM 2356 C C . ALA A 1 293 ? 74.330 75.512 61.081 1.00 16.60 293 ALA A C 1
ATOM 2357 O O . ALA A 1 293 ? 73.530 75.475 60.143 1.00 16.27 293 ALA A O 1
ATOM 2359 N N . ARG A 1 294 ? 73.976 75.616 62.354 1.00 17.30 294 ARG A N 1
ATOM 2360 C CA . ARG A 1 294 ? 72.585 75.582 62.776 1.00 18.32 294 ARG A CA 1
ATOM 2361 C C . ARG A 1 294 ? 71.821 76.815 62.282 1.00 19.17 294 ARG A C 1
ATOM 2362 O O . ARG A 1 294 ? 70.687 76.667 61.795 1.00 19.85 294 ARG A O 1
ATOM 2370 N N . GLU A 1 295 ? 72.432 78.005 62.355 1.00 18.68 295 GLU A N 1
ATOM 2371 C CA . GLU A 1 295 ? 71.752 79.222 61.957 1.00 19.04 295 GLU A CA 1
ATOM 2372 C C . GLU A 1 295 ? 71.494 79.134 60.463 1.00 18.62 295 GLU A C 1
ATOM 2373 O O . GLU A 1 295 ? 70.459 79.572 59.982 1.00 17.30 295 GLU A O 1
ATOM 2379 N N . ASN A 1 296 ? 72.486 78.643 59.727 1.00 18.52 296 ASN A N 1
ATOM 2380 C CA . ASN A 1 296 ? 72.366 78.524 58.289 1.00 17.86 296 ASN A CA 1
ATOM 2381 C C . ASN A 1 296 ? 71.340 77.445 57.905 1.00 17.27 296 ASN A C 1
ATOM 2382 O O . ASN A 1 296 ? 70.627 77.600 56.949 1.00 19.24 296 ASN A O 1
ATOM 2387 N N . LEU A 1 297 ? 71.269 76.365 58.656 1.00 16.80 297 LEU A N 1
ATOM 2388 C CA . LEU A 1 297 ? 70.325 75.305 58.362 1.00 17.63 297 LEU A CA 1
ATOM 2389 C C . LEU A 1 297 ? 68.898 75.824 58.555 1.00 18.15 297 LEU A C 1
ATOM 2390 O O . LEU A 1 297 ? 68.016 75.619 57.707 1.00 18.31 297 LEU A O 1
ATOM 2395 N N . GLU A 1 298 ? 68.688 76.509 59.677 1.00 17.97 298 GLU A N 1
ATOM 2396 C CA . GLU A 1 298 ? 67.399 77.137 59.993 1.00 19.07 298 GLU A CA 1
ATOM 2397 C C . GLU A 1 298 ? 66.977 78.094 58.889 1.00 18.83 298 GLU A C 1
ATOM 2398 O O . GLU A 1 298 ? 65.821 78.112 58.518 1.00 18.40 298 GLU A O 1
ATOM 2404 N N . ARG A 1 299 ? 67.919 78.859 58.319 1.00 18.42 299 ARG A N 1
ATOM 2405 C CA . ARG A 1 299 ? 67.634 79.751 57.203 1.00 18.49 299 ARG A CA 1
ATOM 2406 C C . ARG A 1 299 ? 67.302 78.992 55.885 1.00 17.52 299 ARG A C 1
ATOM 2407 O O . ARG A 1 299 ? 66.369 79.368 55.181 1.00 16.81 299 ARG A O 1
ATOM 2415 N N . ARG A 1 300 ? 68.075 77.969 55.541 1.00 15.93 300 ARG A N 1
ATOM 2416 C CA . ARG A 1 300 ? 67.756 77.143 54.390 1.00 16.51 300 ARG A CA 1
ATOM 2417 C C . ARG A 1 300 ? 66.338 76.552 54.482 1.00 16.98 300 ARG A C 1
ATOM 2418 O O . ARG A 1 300 ? 65.633 76.492 53.510 1.00 17.64 300 ARG A O 1
ATOM 2426 N N . ARG A 1 301 ? 65.946 76.081 55.659 1.00 16.95 301 ARG A N 1
ATOM 2427 C CA . ARG A 1 301 ? 64.623 75.531 55.844 1.00 17.37 301 ARG A CA 1
ATOM 2428 C C . ARG A 1 301 ? 63.534 76.524 55.453 1.00 17.51 301 ARG A C 1
ATOM 2429 O O . ARG A 1 301 ? 62.531 76.133 54.934 1.00 18.31 301 ARG A O 1
ATOM 2437 N N . LYS A 1 302 ? 63.751 77.810 55.649 1.00 19.39 302 LYS A N 1
ATOM 2438 C CA . LYS A 1 302 ? 62.704 78.797 55.274 1.00 19.87 302 LYS A CA 1
ATOM 2439 C C . LYS A 1 302 ? 62.527 78.938 53.734 1.00 19.95 302 LYS A C 1
ATOM 2440 O O . LYS A 1 302 ? 61.543 79.527 53.262 1.00 18.55 302 LYS A O 1
ATOM 2446 N N . GLU A 1 303 ? 63.448 78.367 52.950 1.00 18.22 303 GLU A N 1
ATOM 2447 C CA . GLU A 1 303 ? 63.283 78.366 51.512 1.00 19.60 303 GLU A CA 1
ATOM 2448 C C . GLU A 1 303 ? 62.473 77.183 50.990 1.00 19.33 303 GLU A C 1
ATOM 2449 O O . GLU A 1 303 ? 62.172 77.121 49.810 1.00 19.48 303 GLU A O 1
ATOM 2455 N N . ILE A 1 304 ? 62.122 76.253 51.860 1.00 19.34 304 ILE A N 1
ATOM 2456 C CA . ILE A 1 304 ? 61.434 75.030 51.430 1.00 19.85 304 ILE A CA 1
ATOM 2457 C C . ILE A 1 304 ? 60.163 75.305 50.627 1.00 20.17 304 ILE A C 1
ATOM 2458 O O . ILE A 1 304 ? 59.981 74.710 49.588 1.00 20.97 304 ILE A O 1
ATOM 2463 N N . PRO A 1 305 ? 59.255 76.171 51.058 1.00 21.83 305 PRO A N 1
ATOM 2464 C CA . PRO A 1 305 ? 58.044 76.434 50.246 1.00 22.70 305 PRO A CA 1
ATOM 2465 C C . PRO A 1 305 ? 58.292 76.974 48.842 1.00 22.85 305 PRO A C 1
ATOM 2466 O O . PRO A 1 305 ? 57.578 76.585 47.906 1.00 23.96 305 PRO A O 1
ATOM 2470 N N . LYS A 1 306 ? 59.290 77.814 48.658 1.00 22.99 306 LYS A N 1
ATOM 2471 C CA . LYS A 1 306 ? 59.595 78.265 47.327 1.00 23.06 306 LYS A CA 1
ATOM 2472 C C . LYS A 1 306 ? 60.023 77.065 46.445 1.00 22.78 306 LYS A C 1
ATOM 2473 O O . LYS A 1 306 ? 59.696 76.995 45.241 1.00 22.16 306 LYS A O 1
ATOM 2479 N N . VAL A 1 307 ? 60.792 76.137 47.030 1.00 21.70 307 VAL A N 1
ATOM 2480 C CA . VAL A 1 307 ? 61.220 74.954 46.298 1.00 20.90 307 VAL A CA 1
ATOM 2481 C C . VAL A 1 307 ? 59.999 74.057 45.987 1.00 20.84 307 VAL A C 1
ATOM 2482 O O . VAL A 1 307 ? 59.842 73.584 44.864 1.00 21.08 307 VAL A O 1
ATOM 2486 N N . GLU A 1 308 ? 59.120 73.875 46.963 1.00 21.01 308 GLU A N 1
ATOM 2487 C CA . GLU A 1 308 ? 57.928 73.087 46.762 1.00 20.87 308 GLU A CA 1
ATOM 2488 C C . GLU A 1 308 ? 57.051 73.670 45.632 1.00 22.17 308 GLU A C 1
ATOM 24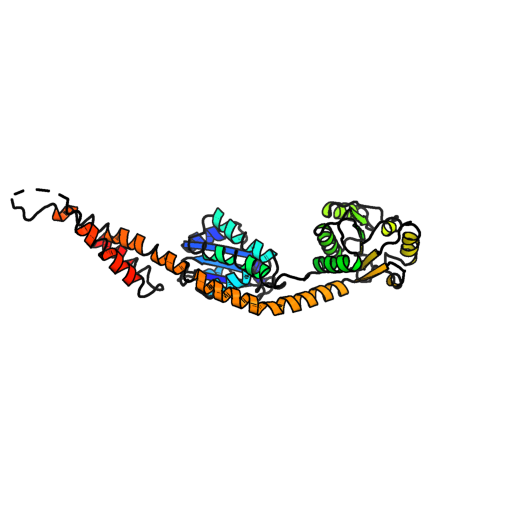89 O O . GLU A 1 308 ? 56.397 72.895 44.924 1.00 22.73 308 GLU A O 1
ATOM 2495 N N . LYS A 1 309 ? 57.050 74.996 45.442 1.00 23.69 309 LYS A N 1
ATOM 2496 C CA . LYS A 1 309 ? 56.246 75.606 44.367 1.00 25.75 309 LYS A CA 1
ATOM 2497 C C . LYS A 1 309 ? 56.873 75.234 43.031 1.00 25.26 309 LYS A C 1
ATOM 2498 O O . LYS A 1 309 ? 56.185 74.818 42.087 1.00 23.63 309 LYS A O 1
ATOM 2504 N N . LEU A 1 310 ? 58.194 75.326 42.965 1.00 25.20 310 LEU A N 1
ATOM 2505 C CA . LEU A 1 310 ? 58.914 74.909 41.768 1.00 24.62 310 LEU A CA 1
ATOM 2506 C C . LEU A 1 310 ? 58.547 73.475 41.393 1.00 25.27 310 LEU A C 1
ATOM 2507 O O . LEU A 1 310 ? 58.292 73.177 40.219 1.00 24.70 310 LEU A O 1
ATOM 2512 N N . ILE A 1 311 ? 58.513 72.606 42.403 1.00 24.20 311 ILE A N 1
ATOM 2513 C CA . ILE A 1 311 ? 58.209 71.209 42.232 1.00 24.65 311 ILE A CA 1
ATOM 2514 C C . ILE A 1 311 ? 56.808 70.928 41.619 1.00 24.93 311 ILE A C 1
ATOM 2515 O O . ILE A 1 311 ? 56.706 70.143 40.695 1.00 23.37 311 ILE A O 1
ATOM 2520 N N . GLU A 1 312 ? 55.755 71.553 42.149 1.00 26.88 312 GLU A N 1
ATOM 2521 C CA . GLU A 1 312 ? 54.397 71.388 41.619 1.00 28.47 312 GLU A CA 1
ATOM 2522 C C . GLU A 1 312 ? 54.351 71.879 40.165 1.00 29.11 312 GLU A C 1
ATOM 2523 O O . GLU A 1 312 ? 53.673 71.294 39.334 1.00 29.88 312 GLU A O 1
ATOM 2529 N N . GLU A 1 313 ? 55.106 72.917 39.837 1.00 29.57 313 GLU A N 1
ATOM 2530 C CA . GLU A 1 313 ? 55.106 73.421 38.476 1.00 30.42 313 GLU A CA 1
ATOM 2531 C C . GLU A 1 313 ? 55.733 72.357 37.591 1.00 30.11 313 GLU A C 1
ATOM 2532 O O . GLU A 1 313 ? 55.172 71.941 36.586 1.00 30.16 313 GLU A O 1
ATOM 2538 N N . GLU A 1 314 ? 56.871 71.850 38.018 1.00 29.68 314 GLU A N 1
ATOM 2539 C CA . GLU A 1 314 ? 57.561 70.830 37.268 1.00 29.02 314 GLU A CA 1
ATOM 2540 C C . GLU A 1 314 ? 56.779 69.520 37.138 1.00 28.85 314 GLU A C 1
ATOM 2541 O O . GLU A 1 314 ? 56.909 68.816 36.135 1.00 27.13 314 GLU A O 1
ATOM 2547 N N . LEU A 1 315 ? 56.003 69.166 38.154 1.00 28.72 315 LEU A N 1
ATOM 2548 C CA . LEU A 1 315 ? 55.160 67.992 38.061 1.00 29.82 315 LEU A CA 1
ATOM 2549 C C . LEU A 1 315 ? 54.153 68.105 36.937 1.00 29.20 315 LEU A C 1
ATOM 2550 O O . LEU A 1 315 ? 53.897 67.136 36.243 1.00 29.05 315 LEU A O 1
ATOM 2555 N N . SER A 1 316 ? 53.527 69.263 36.817 1.00 30.37 316 SER A N 1
ATOM 2556 C CA . SER A 1 316 ? 52.567 69.462 35.743 1.00 30.89 316 SER A CA 1
ATOM 2557 C C . SER A 1 316 ? 53.273 69.311 34.406 1.00 30.61 316 SER A C 1
ATOM 2558 O O . SER A 1 316 ? 52.707 68.735 33.489 1.00 32.09 316 SER A O 1
ATOM 2561 N N . THR A 1 317 ? 54.487 69.823 34.280 1.00 29.75 317 THR A N 1
ATOM 2562 C CA . THR A 1 317 ? 55.211 69.709 33.011 1.00 30.72 317 THR A CA 1
ATOM 2563 C C . THR A 1 317 ? 55.532 68.254 32.637 1.00 30.36 317 THR A C 1
ATOM 2564 O O . THR A 1 317 ? 55.183 67.798 31.549 1.00 30.64 317 THR A O 1
ATOM 2568 N N . VAL A 1 318 ? 56.164 67.514 33.539 1.00 29.13 318 VAL A N 1
ATOM 2569 C CA . VAL A 1 318 ? 56.490 66.120 33.270 1.00 29.57 318 VAL A CA 1
ATOM 2570 C C . VAL A 1 318 ? 55.231 65.287 33.032 1.00 29.45 318 VAL A C 1
ATOM 2571 O O . VAL A 1 318 ? 55.251 64.318 32.271 1.00 28.29 318 VAL A O 1
ATOM 2575 N N . GLU A 1 319 ? 54.153 65.663 33.690 1.00 30.72 319 GLU A N 1
ATOM 2576 C CA . GLU A 1 319 ? 52.907 64.943 33.506 1.00 32.57 319 GLU A CA 1
ATOM 2577 C C . GLU A 1 319 ? 52.517 65.012 32.023 1.00 31.94 319 GLU A C 1
ATOM 2578 O O . GLU A 1 319 ? 52.311 64.011 31.383 1.00 30.48 319 GLU A O 1
ATOM 2584 N N A GLU A 1 320 ? 52.470 66.207 31.474 0.70 32.45 320 GLU A N 1
ATOM 2585 N N B GLU A 1 320 ? 52.445 66.221 31.472 0.30 32.14 320 GLU A N 1
ATOM 2586 C CA A GLU A 1 320 ? 52.188 66.342 30.053 0.70 33.19 320 GLU A CA 1
ATOM 2587 C CA B GLU A 1 320 ? 52.207 66.398 30.035 0.30 32.51 320 GLU A CA 1
ATOM 2588 C C A GLU A 1 320 ? 53.244 65.595 29.224 0.70 32.16 320 GLU A C 1
ATOM 2589 C C B GLU A 1 320 ? 53.247 65.608 29.214 0.30 32.08 320 GLU A C 1
ATOM 2590 O O A GLU A 1 320 ? 52.899 64.955 28.237 0.70 31.95 320 GLU A O 1
ATOM 2591 O O B GLU A 1 320 ? 52.894 64.968 28.227 0.30 31.98 320 GLU A O 1
ATOM 2602 N N . GLU A 1 321 ? 54.505 65.598 29.664 1.00 31.75 321 GLU A N 1
ATOM 2603 C CA . GLU A 1 321 ? 55.568 64.896 28.883 1.00 31.33 321 GLU A CA 1
ATOM 2604 C C . GLU A 1 321 ? 55.292 63.423 28.745 1.00 30.55 321 GLU A C 1
ATOM 2605 O O . GLU A 1 321 ? 55.387 62.841 27.659 1.00 30.80 321 GLU A O 1
ATOM 2611 N N . LEU A 1 322 ? 54.987 62.822 29.881 1.00 29.44 322 LEU A N 1
ATOM 2612 C CA . LEU A 1 322 ? 54.657 61.434 29.940 1.00 29.59 322 LEU A CA 1
ATOM 2613 C C . LEU A 1 322 ? 53.378 61.133 29.118 1.00 30.40 322 LEU A C 1
ATOM 2614 O O . LEU A 1 322 ? 53.316 60.107 28.499 1.00 30.66 322 LEU A O 1
ATOM 2619 N N . GLU A 1 323 ? 52.401 62.027 29.111 1.00 31.30 323 GLU A N 1
ATOM 2620 C CA . GLU A 1 323 ? 51.204 61.833 28.278 1.00 33.11 323 GLU A CA 1
ATOM 2621 C C . GLU A 1 323 ? 51.548 61.792 26.775 1.00 32.80 323 GLU A C 1
ATOM 2622 O O . GLU A 1 323 ? 51.064 60.900 26.051 1.00 33.52 323 GLU A O 1
ATOM 2628 N N . LYS A 1 324 ? 52.361 62.755 26.316 1.00 32.61 324 LYS A N 1
ATOM 2629 C CA . LYS A 1 324 ? 52.812 62.789 24.917 1.00 32.43 324 LYS A CA 1
ATOM 2630 C C . LYS A 1 324 ? 53.520 61.490 24.597 1.00 31.20 324 LYS A C 1
ATOM 2631 O O . LYS A 1 324 ? 53.365 60.930 23.499 1.00 30.03 324 LYS A O 1
ATOM 2637 N N . LEU A 1 325 ? 54.277 60.989 25.569 1.00 30.81 325 LEU A N 1
ATOM 2638 C CA . LEU A 1 325 ? 54.982 59.729 25.390 1.00 30.86 325 LEU A CA 1
ATOM 2639 C C . LEU A 1 325 ? 53.984 58.575 25.116 1.00 31.55 325 LEU A C 1
ATOM 2640 O O . LEU A 1 325 ? 54.151 57.781 24.204 1.00 30.27 325 LEU A O 1
ATOM 2645 N N . LYS A 1 326 ? 52.972 58.489 25.960 1.00 32.45 326 LYS A N 1
ATOM 2646 C CA . LYS A 1 326 ? 52.011 57.433 25.830 1.00 34.52 326 LYS A CA 1
ATOM 2647 C C . LYS A 1 326 ? 51.222 57.599 24.535 1.00 34.90 326 LYS A C 1
ATOM 2648 O O . LYS A 1 326 ? 50.967 56.605 23.878 1.00 35.13 326 LYS A O 1
ATOM 2654 N N . GLU A 1 327 ? 50.905 58.847 24.143 1.00 36.05 327 GLU A N 1
ATOM 2655 C CA . GLU A 1 327 ? 50.185 59.081 22.882 1.00 36.57 327 GLU A CA 1
ATOM 2656 C C . GLU A 1 327 ? 51.022 58.501 21.753 1.00 36.87 327 GLU A C 1
ATOM 2657 O O . GLU A 1 327 ? 50.517 57.809 20.879 1.00 36.14 327 GLU A O 1
ATOM 2663 N N . ARG A 1 328 ? 52.324 58.741 21.813 1.00 37.61 328 ARG A N 1
ATOM 2664 C CA . ARG A 1 328 ? 53.241 58.343 20.765 1.00 39.21 328 ARG A CA 1
ATOM 2665 C C . ARG A 1 328 ? 53.373 56.838 20.722 1.00 39.45 328 ARG A C 1
ATOM 2666 O O . ARG A 1 328 ? 53.384 56.211 19.627 1.00 38.85 328 ARG A O 1
ATOM 2674 N N A ARG A 1 329 ? 53.484 56.240 21.898 0.50 39.51 329 ARG A N 1
ATOM 2675 N N B ARG A 1 329 ? 53.477 56.234 21.905 0.50 39.63 329 ARG A N 1
ATOM 2676 C CA A ARG A 1 329 ? 53.566 54.793 21.976 0.50 39.70 329 ARG A CA 1
ATOM 2677 C CA B ARG A 1 329 ? 53.567 54.778 21.978 0.50 39.92 329 ARG A CA 1
ATOM 2678 C C A ARG A 1 329 ? 52.194 54.149 21.641 0.50 39.17 329 ARG A C 1
ATOM 2679 C C B ARG A 1 329 ? 52.194 54.148 21.638 0.50 39.25 329 ARG A C 1
ATOM 2680 O O A ARG A 1 329 ? 52.143 53.104 21.026 0.50 39.32 329 ARG A O 1
ATOM 2681 O O B ARG A 1 329 ? 52.142 53.119 20.998 0.50 39.37 329 ARG A O 1
ATOM 2696 N N . LEU A 1 330 ? 51.104 54.824 21.978 1.00 38.80 330 LEU A N 1
ATOM 2697 C CA . LEU A 1 330 ? 49.763 54.278 21.678 1.00 38.04 330 LEU A CA 1
ATOM 2698 C C . LEU A 1 330 ? 49.461 54.206 20.173 1.00 36.95 330 LEU A C 1
ATOM 2699 O O . LEU A 1 330 ? 48.903 53.211 19.720 1.00 36.55 330 LEU A O 1
ATOM 2704 N N . VAL A 1 331 ? 49.793 55.259 19.414 1.00 35.41 331 VAL A N 1
ATOM 2705 C CA . VAL A 1 331 ? 49.610 55.254 17.958 1.00 33.95 331 VAL A CA 1
ATOM 2706 C C . VAL A 1 331 ? 50.467 54.240 17.203 1.00 34.18 331 VAL A C 1
ATOM 2707 O O . VAL A 1 331 ? 50.006 53.645 16.216 1.00 31.64 331 VAL A O 1
ATOM 2711 N N . ALA A 1 332 ? 51.719 54.059 17.617 1.00 33.63 332 ALA A N 1
ATOM 2712 C CA . ALA A 1 332 ? 52.617 53.169 16.890 1.00 34.19 332 ALA A CA 1
ATOM 2713 C C . ALA A 1 332 ? 52.153 51.699 16.992 1.00 34.92 332 ALA A C 1
ATOM 2714 O O . ALA A 1 332 ? 52.222 50.948 16.017 1.00 35.94 332 ALA A O 1
ATOM 2716 N N . ASP A 1 333 ? 51.677 51.323 18.166 1.00 34.82 333 ASP A N 1
ATOM 2717 C CA . ASP A 1 333 ? 51.179 49.982 18.410 1.00 36.01 333 ASP A CA 1
ATOM 2718 C C . ASP A 1 333 ? 49.917 49.705 17.577 1.00 34.84 333 ASP A C 1
ATOM 2719 O O . ASP A 1 333 ? 49.938 48.852 16.683 1.00 34.64 333 ASP A O 1
ATOM 2724 N N . VAL A 1 334 ? 48.839 50.425 17.921 1.00 33.65 334 VAL A N 1
ATOM 2725 C CA . VAL A 1 334 ? 47.576 50.444 17.170 1.00 32.74 334 VAL A CA 1
ATOM 2726 C C . VAL A 1 334 ? 47.832 50.361 15.692 1.00 31.51 334 VAL A C 1
ATOM 2727 O O . VAL A 1 334 ? 47.216 49.564 14.997 1.00 31.76 334 VAL A O 1
ATOM 2731 N N . ALA A 1 335 ? 48.760 51.152 15.199 1.00 30.05 335 ALA A N 1
ATOM 2732 C CA . ALA A 1 335 ? 49.028 51.156 13.777 1.00 30.60 335 ALA A CA 1
ATOM 2733 C C . ALA A 1 335 ? 49.624 49.831 13.315 1.00 31.87 335 ALA A C 1
ATOM 2734 O O . ALA A 1 335 ? 49.372 49.364 12.204 1.00 30.46 335 ALA A O 1
ATOM 2736 N N . LYS A 1 336 ? 50.475 49.255 14.139 1.00 32.81 336 LYS A N 1
ATOM 2737 C CA . LYS A 1 336 ? 51.028 47.978 13.783 1.00 34.08 336 LYS A CA 1
ATOM 2738 C C . LYS A 1 336 ? 49.876 46.970 13.881 1.00 33.70 336 LYS A C 1
ATOM 2739 O O . LYS A 1 336 ? 49.775 46.066 13.092 1.00 34.63 336 LYS A O 1
ATOM 2745 N N . SER A 1 337 ? 48.966 47.149 14.823 1.00 34.34 337 SER A N 1
ATOM 2746 C CA . SER A 1 337 ? 47.837 46.225 14.948 1.00 33.93 337 SER A CA 1
ATOM 2747 C C . SER A 1 337 ? 46.913 46.320 13.704 1.00 33.10 337 SER A C 1
ATOM 2748 O O . SER A 1 337 ? 46.555 45.309 13.098 1.00 32.46 337 SER A O 1
ATOM 2751 N N . LEU A 1 338 ? 46.559 47.540 13.309 1.00 32.10 338 LEU A N 1
ATOM 2752 C CA . LEU A 1 338 ? 45.668 47.757 12.151 1.00 30.93 338 LEU A CA 1
ATOM 2753 C C . LEU A 1 338 ? 46.303 47.494 10.792 1.00 30.68 338 LEU A C 1
ATOM 2754 O O . LEU A 1 338 ? 45.607 47.084 9.850 1.00 29.43 338 LEU A O 1
ATOM 2759 N N . HIS A 1 339 ? 47.602 47.736 10.649 1.00 30.60 339 HIS A N 1
ATOM 2760 C CA . HIS A 1 339 ? 48.228 47.467 9.355 1.00 31.10 339 HIS A CA 1
ATOM 2761 C C . HIS A 1 339 ? 48.353 45.957 9.092 1.00 30.96 339 HIS A C 1
ATOM 2762 O O . HIS A 1 339 ? 48.342 45.555 7.962 1.00 31.72 339 HIS A O 1
ATOM 2769 N N A GLU A 1 340 ? 48.468 45.166 10.144 0.50 31.61 340 GLU A N 1
ATOM 2770 N N B GLU A 1 340 ? 48.440 45.155 10.153 0.50 31.60 340 GLU A N 1
ATOM 2771 C CA A GLU A 1 340 ? 48.549 43.709 10.020 0.50 32.37 340 GLU A CA 1
ATOM 2772 C CA B GLU A 1 340 ? 48.526 43.684 10.036 0.50 32.34 340 GLU A CA 1
ATOM 2773 C C A GLU A 1 340 ? 47.205 43.075 9.566 0.50 31.95 340 GLU A C 1
ATOM 2774 C C B GLU A 1 340 ? 47.196 43.117 9.505 0.50 31.94 340 GLU A C 1
ATOM 2775 O O A GLU A 1 340 ? 47.214 41.983 9.015 0.50 32.16 340 GLU A O 1
ATOM 2776 O O B GLU A 1 340 ? 47.197 42.173 8.735 0.50 32.27 340 GLU A O 1
ATOM 2787 N N . ILE A 1 341 ? 46.080 43.673 9.976 1.00 31.21 341 ILE A N 1
ATOM 2788 C CA . ILE A 1 341 ? 44.739 43.300 9.483 1.00 30.09 341 ILE A CA 1
ATOM 2789 C C . ILE A 1 341 ? 44.595 43.785 8.056 1.00 29.85 341 ILE A C 1
ATOM 2790 O O . ILE A 1 341 ? 44.017 43.105 7.204 1.00 29.59 341 ILE A O 1
ATOM 2795 N N . LYS A 1 342 ? 45.095 44.986 7.800 1.00 29.51 342 LYS A N 1
ATOM 2796 C CA . LYS A 1 342 ? 45.069 45.572 6.474 1.00 30.70 342 LYS A CA 1
ATOM 2797 C C . LYS A 1 342 ? 45.814 44.673 5.520 1.00 32.05 342 LYS A C 1
ATOM 2798 O O . LYS A 1 342 ? 45.299 44.371 4.456 1.00 31.82 342 LYS A O 1
ATOM 2804 N N . ASP A 1 343 ? 47.028 44.270 5.901 1.00 33.88 343 ASP A N 1
ATOM 2805 C CA . ASP A 1 343 ? 47.845 43.416 5.027 1.00 35.32 343 ASP A CA 1
ATOM 2806 C C . ASP A 1 343 ? 47.116 42.064 4.793 1.00 36.59 343 ASP A C 1
ATOM 2807 O O . ASP A 1 343 ? 46.810 41.711 3.662 1.00 37.35 343 ASP A O 1
ATOM 2812 N N . ARG A 1 344 ? 46.855 41.327 5.873 1.00 37.57 344 ARG A N 1
ATOM 2813 C CA . ARG A 1 344 ? 46.116 40.056 5.798 1.00 38.31 344 ARG A CA 1
ATOM 2814 C C . ARG A 1 344 ? 44.916 40.163 4.867 1.00 39.29 344 ARG A C 1
ATOM 2815 O O . ARG A 1 344 ? 44.748 39.345 3.950 1.00 39.94 344 ARG A O 1
ATOM 2823 N N A GLU A 1 345 ? 44.078 41.156 5.107 0.50 39.77 345 GLU A N 1
ATOM 2824 N N B GLU A 1 345 ? 44.092 41.183 5.083 0.50 40.22 345 GLU A N 1
ATOM 2825 C CA A GLU A 1 345 ? 42.876 41.353 4.305 0.50 40.46 345 GLU A CA 1
ATOM 2826 C CA B GLU A 1 345 ? 42.873 41.374 4.288 0.50 41.26 345 GLU A CA 1
ATOM 2827 C C A GLU A 1 345 ? 43.150 41.752 2.830 0.50 41.72 345 GLU A C 1
ATOM 2828 C C B GLU A 1 345 ? 43.127 41.789 2.832 0.50 42.00 345 GLU A C 1
ATOM 2829 O O A GLU A 1 345 ? 42.344 41.450 1.949 0.50 41.99 345 GLU A O 1
ATOM 2830 O O B GLU A 1 345 ? 42.267 41.569 1.974 0.50 42.28 345 GLU A O 1
ATOM 2841 N N . LEU A 1 346 ? 44.252 42.468 2.588 1.00 42.99 346 LEU A N 1
ATOM 2842 C CA . LEU A 1 346 ? 44.706 42.893 1.215 1.00 44.74 346 LEU A CA 1
ATOM 2843 C C . LEU A 1 346 ? 44.854 41.760 0.161 1.00 46.43 346 LEU A C 1
ATOM 2844 O O . LEU A 1 346 ? 44.266 41.820 -0.905 1.00 46.41 346 LEU A O 1
ATOM 2846 N N . GLU A 1 347 ? 45.703 40.781 0.419 1.00 48.65 347 GLU A N 1
ATOM 2847 C CA . GLU A 1 347 ? 45.672 39.558 -0.372 1.00 50.48 347 GLU A CA 1
ATOM 2848 C C . GLU A 1 347 ? 44.213 39.189 -0.821 1.00 51.75 347 GLU A C 1
ATOM 2849 O O . GLU A 1 347 ? 43.886 39.137 -2.015 1.00 50.86 347 GLU A O 1
ATOM 2855 N N . ARG A 1 348 ? 43.316 39.024 0.150 1.00 53.10 348 ARG A N 1
ATOM 2856 C CA . ARG A 1 348 ? 42.068 38.274 -0.098 1.00 54.23 348 ARG A CA 1
ATOM 2857 C C . ARG A 1 348 ? 41.066 38.913 -1.033 1.00 56.21 348 ARG A C 1
ATOM 2858 O O . ARG A 1 348 ? 40.460 38.223 -1.853 1.00 56.13 348 ARG A O 1
ATOM 2866 N N . ALA A 1 349 ? 40.848 40.211 -0.924 1.00 57.86 349 ALA A N 1
ATOM 2867 C CA . ALA A 1 349 ? 40.011 40.824 -1.924 1.00 59.39 349 ALA A CA 1
ATOM 2868 C C . ALA A 1 349 ? 40.634 40.508 -3.284 1.00 60.83 349 ALA A C 1
ATOM 2869 O O . ALA A 1 349 ? 39.941 40.577 -4.310 1.00 59.84 349 ALA A O 1
ATOM 2871 N N . LEU A 1 350 ? 41.923 40.141 -3.297 1.00 62.79 350 LEU A N 1
ATOM 2872 C CA . LEU A 1 350 ? 42.601 40.000 -4.585 1.00 64.68 350 LEU A CA 1
ATOM 2873 C C . LEU A 1 350 ? 41.891 38.870 -5.375 1.00 65.92 350 LEU A C 1
ATOM 2874 O O . LEU A 1 350 ? 41.405 39.110 -6.486 1.00 65.95 350 LEU A O 1
ATOM 2879 N N . ARG A 1 351 ? 41.776 37.683 -4.773 1.00 67.46 351 ARG A N 1
ATOM 2880 C CA . ARG A 1 351 ? 40.887 36.583 -5.222 1.00 68.45 351 ARG A CA 1
ATOM 2881 C C . ARG A 1 351 ? 39.364 37.010 -5.342 1.00 69.86 351 ARG A C 1
ATOM 2882 O O . ARG A 1 351 ? 38.638 36.864 -4.359 1.00 69.86 351 ARG A O 1
ATOM 2890 N N . ARG A 1 352 ? 38.865 37.367 -6.550 1.00 71.65 352 ARG A N 1
ATOM 2891 C CA . ARG A 1 352 ? 37.651 38.257 -6.778 1.00 72.83 352 ARG A CA 1
ATOM 2892 C C . ARG A 1 352 ? 36.179 37.642 -6.939 1.00 73.70 352 ARG A C 1
ATOM 2893 O O . ARG A 1 352 ? 35.926 36.556 -6.424 1.00 73.78 352 ARG A O 1
ATOM 2901 N N . LEU A 1 353 ? 35.211 38.330 -7.590 1.00 74.65 353 LEU A N 1
ATOM 2902 C CA . LEU A 1 353 ? 33.803 37.820 -7.718 1.00 75.20 353 LEU A CA 1
ATOM 2903 C C . LEU A 1 353 ? 33.865 37.664 -9.195 1.00 75.45 353 LEU A C 1
ATOM 2904 O O . LEU A 1 353 ? 33.099 38.186 -9.998 1.00 75.38 353 LEU A O 1
ATOM 2909 N N . LYS A 1 354 ? 35.028 37.119 -9.458 1.00 75.88 354 LYS A N 1
ATOM 2910 C CA . LYS A 1 354 ? 35.448 36.480 -10.640 1.00 76.06 354 LYS A CA 1
ATOM 2911 C C . LYS A 1 354 ? 35.308 35.010 -10.240 1.00 76.19 354 LYS A C 1
ATOM 2912 O O . LYS A 1 354 ? 35.588 34.719 -9.078 1.00 76.15 354 LYS A O 1
ATOM 2918 N N . THR A 1 355 ? 34.834 34.063 -11.053 1.00 76.44 355 THR A N 1
ATOM 2919 C CA . THR A 1 355 ? 34.164 34.147 -12.350 1.00 76.62 355 THR A CA 1
ATOM 2920 C C . THR A 1 355 ? 33.408 35.435 -12.661 1.00 76.76 355 THR A C 1
ATOM 2921 O O . THR A 1 355 ? 33.064 35.699 -13.821 1.00 76.86 355 THR A O 1
ATOM 2925 N N . VAL A 1 361 ? 46.654 51.809 -8.372 1.00 83.54 361 VAL A N 1
ATOM 2926 C CA . VAL A 1 361 ? 46.527 50.759 -7.372 1.00 83.53 361 VAL A CA 1
ATOM 2927 C C . VAL A 1 361 ? 45.393 50.767 -6.246 1.00 82.64 361 VAL A C 1
ATOM 2928 O O . VAL A 1 361 ? 45.994 50.461 -5.271 1.00 82.96 361 VAL A O 1
ATOM 2932 N N . LEU A 1 362 ? 44.105 50.435 -6.025 1.00 81.40 362 LEU A N 1
ATOM 2933 C CA . LEU A 1 362 ? 43.255 50.988 -4.884 1.00 80.43 362 LEU A CA 1
ATOM 2934 C C . LEU A 1 362 ? 43.566 50.448 -3.390 1.00 78.38 362 LEU A C 1
ATOM 2935 O O . LEU A 1 362 ? 42.678 50.118 -2.586 1.00 78.22 362 LEU A O 1
ATOM 2940 N N . GLN A 1 363 ? 44.876 50.187 -3.243 1.00 75.95 363 GLN A N 1
ATOM 2941 C CA . GLN A 1 363 ? 45.879 50.298 -2.127 1.00 73.89 363 GLN A CA 1
ATOM 2942 C C . GLN A 1 363 ? 45.991 51.097 -0.860 1.00 70.67 363 GLN A C 1
ATOM 2943 O O . GLN A 1 363 ? 46.971 50.877 -0.160 1.00 70.30 363 GLN A O 1
ATOM 2949 N N . ASP A 1 364 ? 45.268 52.142 -0.582 1.00 66.60 364 ASP A N 1
ATOM 2950 C CA . ASP A 1 364 ? 44.732 53.142 -1.427 1.00 63.46 364 ASP A CA 1
ATOM 2951 C C . ASP A 1 364 ? 43.676 53.573 -0.507 1.00 59.42 364 ASP A C 1
ATOM 2952 O O . ASP A 1 364 ? 43.916 54.312 0.450 1.00 58.63 364 ASP A O 1
ATOM 2957 N N . PHE A 1 365 ? 42.508 52.997 -0.766 1.00 54.32 365 PHE A N 1
ATOM 2958 C CA . PHE A 1 365 ? 41.323 53.448 -0.130 1.00 49.96 365 PHE A CA 1
ATOM 2959 C C . PHE A 1 365 ? 41.555 53.001 1.307 1.00 46.61 365 PHE A C 1
ATOM 2960 O O . PHE A 1 365 ? 41.291 53.737 2.256 1.00 46.04 365 PHE A O 1
ATOM 2968 N N . ALA A 1 366 ? 42.093 51.789 1.440 1.00 43.13 366 ALA A N 1
ATOM 2969 C CA . ALA A 1 366 ? 42.406 51.186 2.739 1.00 41.17 366 ALA A CA 1
ATOM 2970 C C . ALA A 1 366 ? 43.632 51.709 3.426 1.00 38.24 366 ALA A C 1
ATOM 2971 O O . ALA A 1 366 ? 43.749 51.496 4.625 1.00 36.29 366 ALA A O 1
ATOM 2973 N N . GLU A 1 367 ? 44.576 52.306 2.693 1.00 35.73 367 GLU A N 1
ATOM 2974 C CA . GLU A 1 367 ? 45.671 52.983 3.373 1.00 34.35 367 GLU A CA 1
ATOM 2975 C C . GLU A 1 367 ? 44.946 54.203 3.986 1.00 31.67 367 GLU A C 1
ATOM 2976 O O . GLU A 1 367 ? 45.119 54.440 5.166 1.00 30.89 367 GLU A O 1
ATOM 2982 N N . ALA A 1 368 ? 44.074 54.908 3.243 1.00 29.41 368 ALA A N 1
ATOM 2983 C CA . ALA A 1 368 ? 43.270 56.016 3.829 1.00 28.18 368 ALA A CA 1
ATOM 2984 C C . ALA A 1 368 ? 42.339 55.537 4.955 1.00 26.59 368 ALA A C 1
ATOM 2985 O O . ALA A 1 368 ? 42.250 56.143 6.014 1.00 25.03 368 ALA A O 1
ATOM 2987 N N . TYR A 1 369 ? 41.610 54.464 4.690 1.00 25.28 369 TYR A N 1
ATOM 2988 C CA . TYR A 1 369 ? 40.639 53.959 5.668 1.00 24.53 369 TYR A CA 1
ATOM 2989 C C . TYR A 1 369 ? 41.398 53.483 6.917 1.00 23.04 369 TYR A C 1
ATOM 2990 O O . TYR A 1 369 ? 40.979 53.746 8.029 1.00 21.83 369 TYR A O 1
ATOM 2999 N N . THR A 1 370 ? 42.532 52.820 6.703 1.00 22.76 370 THR A N 1
ATOM 3000 C CA . THR A 1 370 ? 43.393 52.353 7.772 1.00 21.62 370 THR A CA 1
ATOM 3001 C C . THR A 1 370 ? 43.933 53.535 8.637 1.00 20.86 370 THR A C 1
ATOM 3002 O O . THR A 1 370 ? 43.952 53.442 9.862 1.00 17.93 370 THR A O 1
ATOM 3006 N N A LYS A 1 371 ? 44.374 54.609 7.984 0.50 20.69 371 LYS A N 1
ATOM 3007 N N B LYS A 1 371 ? 44.411 54.611 7.987 0.50 21.06 371 LYS A N 1
ATOM 3008 C CA A LYS A 1 371 ? 44.847 55.789 8.701 0.50 20.51 371 LYS A CA 1
ATOM 3009 C CA B LYS A 1 371 ? 44.858 55.823 8.704 0.50 21.21 371 LYS A CA 1
ATOM 3010 C C A LYS A 1 371 ? 43.713 56.359 9.559 0.50 20.60 371 LYS A C 1
ATOM 3011 C C B LYS A 1 371 ? 43.718 56.392 9.547 0.50 20.83 371 LYS A C 1
ATOM 3012 O O A LYS A 1 371 ? 43.920 56.749 10.705 0.50 20.21 371 LYS A O 1
ATOM 3013 O O B LYS A 1 371 ? 43.925 56.802 10.686 0.50 20.40 371 LYS A O 1
ATOM 3024 N N . ARG A 1 372 ? 42.513 56.392 8.986 1.00 20.48 372 ARG A N 1
ATOM 3025 C CA . ARG A 1 372 ? 41.327 56.858 9.666 1.00 20.72 372 ARG A CA 1
ATOM 3026 C C . ARG A 1 372 ? 41.057 56.007 10.903 1.00 19.29 372 ARG A C 1
ATOM 3027 O O . ARG A 1 372 ? 40.809 56.525 11.980 1.00 18.70 372 ARG A O 1
ATOM 3035 N N . LEU A 1 373 ? 41.064 54.704 10.713 1.00 19.20 373 LEU A N 1
ATOM 3036 C CA . LEU A 1 373 ? 40.871 53.737 11.799 1.00 19.38 373 LEU A CA 1
ATOM 3037 C C . LEU A 1 373 ? 41.898 53.886 12.894 1.00 18.58 373 LEU A C 1
ATOM 3038 O O . LEU A 1 373 ? 41.547 53.868 14.048 1.00 17.42 373 LEU A O 1
ATOM 3043 N N . ILE A 1 374 ? 43.164 54.009 12.520 1.00 19.55 374 ILE A N 1
ATOM 3044 C CA . ILE A 1 374 ? 44.232 54.219 13.501 1.00 19.89 374 ILE A CA 1
ATOM 3045 C C . ILE A 1 374 ? 43.988 55.461 14.403 1.00 21.33 374 ILE A C 1
ATOM 3046 O O . ILE A 1 374 ? 44.018 55.338 15.621 1.00 22.30 374 ILE A O 1
ATOM 3051 N N . ASN A 1 375 ? 43.687 56.603 13.796 1.00 22.57 375 ASN A N 1
ATOM 3052 C CA . ASN A 1 375 ? 43.389 57.846 14.521 1.00 22.93 375 ASN A CA 1
ATOM 3053 C C . ASN A 1 375 ? 42.164 57.653 15.456 1.00 23.28 375 ASN A C 1
ATOM 3054 O O . ASN A 1 375 ? 42.222 57.979 16.639 1.00 24.69 375 ASN A O 1
ATOM 3059 N N . VAL A 1 376 ? 41.095 57.081 14.921 1.00 23.03 376 VAL A N 1
ATOM 3060 C CA . VAL A 1 376 ? 39.894 56.767 15.701 1.00 24.27 376 VAL A CA 1
ATOM 3061 C C . VAL A 1 376 ? 40.227 55.907 16.901 1.00 24.79 376 VAL A C 1
ATOM 3062 O O . VAL A 1 376 ? 39.948 56.275 18.059 1.00 26.33 376 VAL A O 1
ATOM 3066 N N . LEU A 1 377 ? 40.901 54.792 16.674 1.00 26.07 377 LEU A N 1
ATOM 3067 C CA . LEU A 1 377 ? 41.222 53.884 17.767 1.00 26.95 377 LEU A CA 1
ATOM 3068 C C . LEU A 1 377 ? 42.181 54.392 18.823 1.00 28.39 377 LEU A C 1
ATOM 3069 O O . LEU A 1 377 ? 41.990 54.104 20.006 1.00 28.95 377 LEU A O 1
ATOM 3074 N N . THR A 1 378 ? 43.234 55.091 18.416 1.00 29.65 378 THR A N 1
ATOM 3075 C CA . THR A 1 378 ? 44.205 55.623 19.374 1.00 30.24 378 THR A CA 1
ATOM 3076 C C . THR A 1 378 ? 43.521 56.581 20.339 1.00 31.74 378 THR A C 1
ATOM 3077 O O . THR A 1 378 ? 43.770 56.547 21.541 1.00 31.46 378 THR A O 1
ATOM 3081 N N . SER A 1 379 ? 42.644 57.422 19.808 1.00 32.32 379 SER A N 1
ATOM 3082 C CA . SER A 1 379 ? 41.985 58.379 20.627 1.00 34.22 379 SER A CA 1
ATOM 3083 C C . SER A 1 379 ? 41.156 57.616 21.680 1.00 35.22 379 SER A C 1
ATOM 3084 O O . SER A 1 379 ? 41.268 57.877 22.873 1.00 34.90 379 SER A O 1
ATOM 3087 N N . ALA A 1 380 ? 40.382 56.628 21.231 1.00 36.17 380 ALA A N 1
ATOM 3088 C CA . ALA A 1 380 ? 39.538 55.831 22.115 1.00 36.74 380 ALA A CA 1
ATOM 3089 C C . ALA A 1 380 ? 40.355 55.156 23.219 1.00 38.04 380 ALA A C 1
ATOM 3090 O O . ALA A 1 380 ? 39.935 55.074 24.363 1.00 39.22 380 ALA A O 1
ATOM 3092 N N . ILE A 1 381 ? 41.534 54.679 22.897 1.00 39.28 381 ILE A N 1
ATOM 3093 C CA . ILE A 1 381 ? 42.358 54.060 23.904 1.00 40.89 381 ILE A CA 1
ATOM 3094 C C . ILE A 1 381 ? 42.954 55.145 24.789 1.00 44.27 381 ILE A C 1
ATOM 3095 O O . ILE A 1 381 ? 43.408 54.846 25.874 1.00 44.74 381 ILE A O 1
ATOM 3100 N N . MET A 1 382 ? 42.869 56.411 24.361 1.00 47.32 382 MET A N 1
ATOM 3101 C CA . MET A 1 382 ? 43.404 57.544 25.132 1.00 49.58 382 MET A CA 1
ATOM 3102 C C . MET A 1 382 ? 42.712 58.226 26.364 1.00 51.80 382 MET A C 1
ATOM 3103 O O . MET A 1 382 ? 43.443 58.318 27.354 1.00 51.49 382 MET A O 1
ATOM 3108 N N . GLU A 1 383 ? 41.443 58.651 26.559 1.00 54.97 383 GLU A N 1
ATOM 3109 C CA . GLU A 1 383 ? 40.049 58.552 26.016 1.00 57.32 383 GLU A CA 1
ATOM 3110 C C . GLU A 1 383 ? 39.226 57.654 26.977 1.00 59.33 383 GLU A C 1
ATOM 3111 O O . GLU A 1 383 ? 38.010 57.805 27.075 1.00 59.33 383 GLU A O 1
ATOM 3117 N N A LEU A 1 384 ? 39.962 56.804 27.702 0.50 60.46 384 LEU A N 1
ATOM 3118 N N B LEU A 1 384 ? 39.877 56.642 27.563 0.50 60.58 384 LEU A N 1
ATOM 3119 C CA A LEU A 1 384 ? 39.545 56.215 28.999 0.50 61.57 384 LEU A CA 1
ATOM 3120 C CA B LEU A 1 384 ? 39.552 56.202 28.961 0.50 61.78 384 LEU A CA 1
ATOM 3121 C C A LEU A 1 384 ? 40.667 55.285 29.530 0.50 62.29 384 LEU A C 1
ATOM 3122 C C B LEU A 1 384 ? 40.681 55.298 29.522 0.50 62.36 384 LEU A C 1
ATOM 3123 O O A LEU A 1 384 ? 40.975 54.284 28.876 0.50 62.27 384 LEU A O 1
ATOM 3124 O O B LEU A 1 384 ? 41.031 54.317 28.860 0.50 62.36 384 LEU A O 1
ATOM 3133 N N . PRO A 1 385 ? 41.102 55.495 30.788 1.00 62.99 385 PRO A N 1
ATOM 3134 C CA . PRO A 1 385 ? 42.465 55.123 31.102 1.00 63.97 385 PRO A CA 1
ATOM 3135 C C . PRO A 1 385 ? 43.336 53.967 31.378 1.00 64.77 385 PRO A C 1
ATOM 3136 O O . PRO A 1 385 ? 43.196 52.829 30.988 1.00 64.83 385 PRO A O 1
ATOM 3140 N N . ASP A 1 386 ? 44.422 54.428 31.978 1.00 65.91 386 ASP A N 1
ATOM 3141 C CA . ASP A 1 386 ? 45.690 53.736 31.875 1.00 67.30 386 ASP A CA 1
ATOM 3142 C C . ASP A 1 386 ? 45.851 52.554 32.793 1.00 68.30 386 ASP A C 1
ATOM 3143 O O . ASP A 1 386 ? 46.527 51.596 32.442 1.00 68.60 386 ASP A O 1
ATOM 3148 N N . GLU A 1 387 ? 45.273 52.621 33.976 1.00 69.31 387 GLU A N 1
ATOM 3149 C CA . GLU A 1 387 ? 44.952 51.390 34.651 1.00 70.19 387 GLU A CA 1
ATOM 3150 C C . GLU A 1 387 ? 44.732 50.290 33.559 1.00 70.16 387 GLU A C 1
ATOM 3151 O O . GLU A 1 387 ? 44.991 49.112 33.815 1.00 70.66 387 GLU A O 1
ATOM 3157 N N . TYR A 1 388 ? 44.262 50.706 32.360 1.00 69.87 388 TYR A N 1
ATOM 3158 C CA . TYR A 1 388 ? 43.849 49.848 31.215 1.00 69.63 388 TYR A CA 1
ATOM 3159 C C . TYR A 1 388 ? 44.681 49.970 29.973 1.00 68.95 388 TYR A C 1
ATOM 3160 O O . TYR A 1 388 ? 45.360 49.050 29.503 1.00 69.11 388 TYR A O 1
ATOM 3169 N N . ARG A 1 389 ? 44.393 51.088 29.318 1.00 67.95 389 ARG A N 1
ATOM 3170 C CA . ARG A 1 389 ? 45.193 51.515 28.236 1.00 67.02 389 ARG A CA 1
ATOM 3171 C C . ARG A 1 389 ? 46.321 50.549 28.482 1.00 66.07 389 ARG A C 1
ATOM 3172 O O . ARG A 1 389 ? 46.773 50.404 29.615 1.00 66.29 389 ARG A O 1
ATOM 3180 N N . ARG A 1 390 ? 46.716 49.815 27.457 1.00 64.84 390 ARG A N 1
ATOM 3181 C CA . ARG A 1 390 ? 47.772 48.812 27.566 1.00 63.83 390 ARG A CA 1
ATOM 3182 C C . ARG A 1 390 ? 47.152 47.460 27.331 1.00 62.19 390 ARG A C 1
ATOM 3183 O O . ARG A 1 390 ? 47.559 46.741 26.427 1.00 61.90 390 ARG A O 1
ATOM 3191 N N . ALA A 1 391 ? 46.170 47.107 28.150 1.00 59.93 391 ALA A N 1
ATOM 3192 C CA . ALA A 1 391 ? 45.481 45.847 27.969 1.00 58.65 391 ALA A CA 1
ATOM 3193 C C . ALA A 1 391 ? 44.527 45.992 26.797 1.00 56.78 391 ALA A C 1
ATOM 3194 O O . ALA A 1 391 ? 44.480 45.120 25.946 1.00 55.87 391 ALA A O 1
ATOM 3196 N N . ALA A 1 392 ? 43.802 47.112 26.738 1.00 55.12 392 ALA A N 1
ATOM 3197 C CA . ALA A 1 392 ? 42.871 47.352 25.628 1.00 53.74 392 ALA A CA 1
ATOM 3198 C C . ALA A 1 392 ? 43.756 47.449 24.402 1.00 52.29 392 ALA A C 1
ATOM 3199 O O . ALA A 1 392 ? 43.432 46.942 23.315 1.00 52.19 392 ALA A O 1
ATOM 3201 N N A SER A 1 393 ? 44.896 48.086 24.602 0.50 51.19 393 SER A N 1
ATOM 3202 N N B SER A 1 393 ? 44.855 48.187 24.560 0.50 51.16 393 SER A N 1
ATOM 3203 C CA A SER A 1 393 ? 45.907 48.149 23.584 0.50 50.48 393 SER A CA 1
ATOM 3204 C CA B SER A 1 393 ? 45.937 48.163 23.585 0.50 50.36 393 SER A CA 1
ATOM 3205 C C A SER A 1 393 ? 46.407 46.701 23.406 0.50 50.05 393 SER A C 1
ATOM 3206 C C B SER A 1 393 ? 46.398 46.700 23.406 0.50 50.02 393 SER A C 1
ATOM 3207 O O A SER A 1 393 ? 46.773 46.299 22.300 0.50 49.94 393 SER A O 1
ATOM 3208 O O B SER A 1 393 ? 46.764 46.295 22.301 0.50 49.91 393 SER A O 1
ATOM 3213 N N . ARG A 1 394 ? 46.363 45.912 24.486 1.00 49.45 394 ARG A N 1
ATOM 3214 C CA . ARG A 1 394 ? 46.706 44.464 24.401 1.00 48.70 394 ARG A CA 1
ATOM 3215 C C . ARG A 1 394 ? 45.581 43.696 23.676 1.00 45.99 394 ARG A C 1
ATOM 3216 O O . ARG A 1 394 ? 45.825 42.980 22.732 1.00 45.40 394 ARG A O 1
ATOM 3224 N N . ALA A 1 395 ? 44.368 43.803 24.197 1.00 44.31 395 ALA A N 1
ATOM 3225 C CA . ALA A 1 395 ? 43.164 43.260 23.578 1.00 42.72 395 ALA A CA 1
ATOM 3226 C C . ALA A 1 395 ? 43.062 43.529 22.051 1.00 41.87 395 ALA A C 1
ATOM 3227 O O . ALA A 1 395 ? 42.971 42.562 21.267 1.00 42.14 395 ALA A O 1
ATOM 3229 N N . LEU A 1 396 ? 43.095 44.804 21.612 1.00 39.68 396 LEU A N 1
ATOM 3230 C CA . LEU A 1 396 ? 43.080 45.102 20.165 1.00 38.03 396 LEU A CA 1
ATOM 3231 C C . LEU A 1 396 ? 44.144 44.285 19.468 1.00 38.04 396 LEU A C 1
ATOM 3232 O O . LEU A 1 396 ? 43.950 43.668 18.394 1.00 37.19 396 LEU A O 1
ATOM 3237 N N . ARG A 1 397 ? 45.305 44.278 20.076 1.00 38.08 397 ARG A N 1
ATOM 3238 C CA . ARG A 1 397 ? 46.421 43.568 19.496 1.00 38.57 397 ARG A CA 1
ATOM 3239 C C . ARG A 1 397 ? 46.281 42.012 19.551 1.00 38.81 397 ARG A C 1
ATOM 3240 O O . ARG A 1 397 ? 46.694 41.306 18.638 1.00 37.45 397 ARG A O 1
ATOM 3248 N N . ARG A 1 398 ? 45.752 41.463 20.634 1.00 39.52 398 ARG A N 1
ATOM 3249 C CA . ARG A 1 398 ? 45.539 40.022 20.630 1.00 40.62 398 ARG A CA 1
ATOM 3250 C C . ARG A 1 398 ? 44.490 39.745 19.524 1.00 39.59 398 ARG A C 1
ATOM 3251 O O . ARG A 1 398 ? 44.720 38.958 18.598 1.00 39.19 398 ARG A O 1
ATOM 3259 N N . ALA A 1 399 ? 43.364 40.443 19.601 1.00 38.92 399 ALA A N 1
ATOM 3260 C CA . ALA A 1 399 ? 42.277 40.213 18.639 1.00 38.56 399 ALA A CA 1
ATOM 3261 C C . ALA A 1 399 ? 42.727 40.359 17.183 1.00 38.10 399 ALA A C 1
ATOM 3262 O O . ALA A 1 399 ? 42.255 39.638 16.313 1.00 37.34 399 ALA A O 1
ATOM 3264 N N . SER A 1 400 ? 43.684 41.235 16.911 1.00 38.91 400 SER A N 1
ATOM 3265 C CA . SER A 1 400 ? 44.159 41.430 15.532 1.00 40.01 400 SER A CA 1
ATOM 3266 C C . SER A 1 400 ? 44.981 40.290 14.940 1.00 40.77 400 SER A C 1
ATOM 3267 O O . SER A 1 400 ? 44.957 40.032 13.725 1.00 40.25 400 SER A O 1
ATOM 3270 N N . GLU A 1 401 ? 45.782 39.657 15.776 1.00 42.34 401 GLU A N 1
ATOM 3271 C CA . GLU A 1 401 ? 46.663 38.610 15.285 1.00 43.47 401 GLU A CA 1
ATOM 3272 C C . GLU A 1 401 ? 45.788 37.380 14.993 1.00 43.11 401 GLU A C 1
ATOM 3273 O O . GLU A 1 401 ? 45.836 36.789 13.912 1.00 43.52 401 GLU A O 1
ATOM 3279 N N . LEU A 1 402 ? 44.929 37.066 15.945 1.00 43.41 402 LEU A N 1
ATOM 3280 C CA . LEU A 1 402 ? 44.040 35.928 15.839 1.00 43.53 402 LEU A CA 1
ATOM 3281 C C . LEU A 1 402 ? 42.896 36.147 14.820 1.00 43.22 402 LEU A C 1
ATOM 3282 O O . LEU A 1 402 ? 42.943 35.600 13.701 1.00 44.57 402 LEU A O 1
ATOM 3287 N N . ASN A 1 403 ? 41.910 36.978 15.181 1.00 41.02 403 ASN A N 1
ATOM 3288 C CA . ASN A 1 403 ? 40.737 37.249 14.333 1.00 38.77 403 ASN A CA 1
ATOM 3289 C C . ASN A 1 403 ? 40.993 38.010 13.024 1.00 37.33 403 ASN A C 1
ATOM 3290 O O . ASN A 1 403 ? 40.141 38.027 12.127 1.00 35.92 403 ASN A O 1
ATOM 3295 N N . GLY A 1 404 ? 42.179 38.603 12.896 1.00 35.71 404 GLY A N 1
ATOM 3296 C CA . GLY A 1 404 ? 42.504 39.465 11.777 1.00 34.82 404 GLY A CA 1
ATOM 3297 C C . GLY A 1 404 ? 42.767 38.818 10.442 1.00 34.73 404 GLY A C 1
ATOM 3298 O O . GLY A 1 404 ? 42.747 39.525 9.418 1.00 33.66 404 GLY A O 1
#

Radius of gyration: 31.41 Å; Cα contacts (8 Å, |Δi|>4): 676; chains: 1; bounding box: 75×58×91 Å

Sequence (399 aa):
MEDLVSVGITHKEAEVVEELEKARFESDEAVRDIVESFGLSGSVLLQTSNRVEVYASGARDRAEELGDLIHDDAWVKRGSEEAVRHLFRVASGLESMMVGEQEILRQVKKKAYDRAARLGTLDEALKKIVFRRAINNLGKRAREETRISEGAVSIGSAAVELAERELGSLHDKTVLVVGAGEMGKTVAKSLVDRRGVRAVLVANRTYERAVELARDLGGEAVRFDELVDDHLARSDVVVSATAAPHPVIHVDDVREALRKKRDRRRSPILIIDIANPRDVEEGVENIEEDVEVRTIDDLRVIARENLERRRKEIPKVEKLIEEELSTVEEEELEKLKERRRLVADVAKSLHEEIKDREELERALRRLKTVLQDFAEAYTKKRLINVLTSAIMELLPDEYRRAASSRALRRASELNG

B-factor: mean 33.02, std 13.43, range [13.08, 84.81]

Foldseek 3Di:
DQQKKKKKDFQVHDDLVLQVQLDDDDLCVQVVVCVVQVFLAWFWQHDSTMTMIMTGRNPVCQVVVNVSRHPPIDMGGDLRRLLVLLCQLLQNVPPLRLDPVSLVRLVVSVVSRVVSVRDDPLVCLSSVLSSVLSVCSVVVFVLHDFAQDLQVLLVVVCCVLANQAQAFEEEEEADPPSLLSNLLSSLVSHHPAYEYEYPDQVSRVVSCVVSVHYYDYLVCVLCVLLRGAEYRYEHDDPEASAELVSNVSSVVPDPDQGAHEYEFEYVVTNHDPPNCVDPSYHYYYSVVSNVRNVVSSVVSVVRVVVSSVSSVVSSVVSVVVVLVVLLVVLLVLLLVLLVLLVVVVVVVCVVDVPCVVCPVCVVVSVVVSVVVSCVLSVDDDVPSVVVSVVSNVCSVPVD

Organism: Methanopyrus kandleri (strain AV19 / DSM 6324 / JCM 9639 / NBRC 100938) (NCBI:txid190192)

InterPro domains:
  IPR000343 Glutamyl-tRNA reductase [MF_00087] (3-403)
  IPR000343 Glutamyl-tRNA reductase [PIRSF000445] (3-401)
  IPR000343 Glutamyl-tRNA reductase [TIGR01035] (5-391)
  IPR006151 Quinate/shikimate 5-dehydrogenase/glutamyl-tRNA reductase [PF01488] (156-291)
  IPR015895 Glutamyl-tRNA reductase, N-terminal [PF05201] (7-141)
  IPR015896 Tetrapyrrole biosynthesis, glutamyl-tRNA reductase, dimerisation domain [PF00745] (306-397)
  IPR018214 Glutamyl-tRNA reductase, conserved site [PS00747] (84-107)
  IPR036291 NAD(P)-binding domain superfamily [SSF51735] (146-301)
  IPR036343 Glutamyl-tRNA reductase, N-terminal domain superfamily [G3DSA:3.30.460.30] (1-145)
  IPR036343 Glutamyl-tRN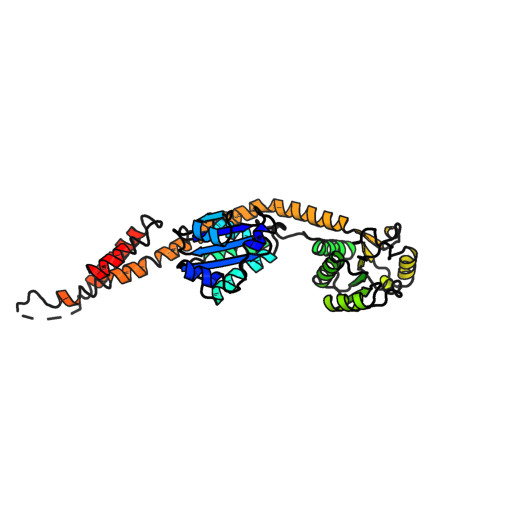A reductase, N-terminal domain superfamily [SSF69742] (3-143)
  IPR036453 Glutamyl tRNA-reductase dimerization domain superfamily [SSF69075] (303-402)

Secondary structure (DSSP, 8-state):
-TTEEEEEEETTTS-HHHHHHHS---TTHHHHHHHHHT-SEEEEEEETTEEEEEEES-TT-HHHHHHTT-TT-EEEEHHHHHHHHHHHHTTTTSSSTT-HHHHHHHHHHHHHHHHHT---HHHHHHHHHHHHHHHHHHHHSSTT-S--SHHHHHHHHHHHHHS--TT-EEEEES--HHHHHHHHHHHHH--SEEEEE-SSHHHHHHHHHHHT-EE--GGGHHHHHHT-SEEEE--SSSS--B-HHHHHHHHHH-SS---EEEEE--SS-SBPTTGGGSTTEEEEEHHHHHHHHHHHHHHHHTTHHHHHHHHHHHHHHHHHHHHHHHHHHHHHHHHHHHHHHHHHHHHHHHS-S----TTHHHHHHHHHHHHHHHHHHSS-TTTTTHHHHHHHHHHHHT-

Solvent-accessible surface area: 21279 Å² total